Protein 6U0I (pdb70)

Radius of gyration: 30.39 Å; Cα contacts (8 Å, |Δi|>4): 858; chains: 4; bounding box: 37×78×108 Å

Organism: Escherichia coli (NCBI:txid562)

Structure (mmCIF, N/CA/C/O backbone):
data_6U0I
#
_entry.id   6U0I
#
_cell.length_a   61.045
_cell.length_b   86.476
_cell.length_c   122.888
_cell.angle_alpha   90.000
_cell.angle_beta   96.100
_cell.angle_gamma   90.000
#
_symmetry.space_group_name_H-M   'C 1 2 1'
#
loop_
_entity.id
_entity.type
_entity.pdbx_description
1 polymer 'Antitoxin HicB'
2 non-polymer 'CHLORIDE ION'
3 water water
#
loop_
_atom_site.group_PDB
_atom_site.id
_atom_site.type_symbol
_atom_site.label_atom_id
_atom_site.label_alt_id
_atom_site.label_comp_id
_atom_site.label_asym_id
_atom_site.label_entity_id
_atom_site.label_seq_id
_atom_site.pdbx_PDB_ins_code
_atom_site.Cartn_x
_atom_site.Cartn_y
_atom_site.Cartn_z
_atom_site.occupancy
_atom_site.B_iso_or_equiv
_atom_site.auth_seq_id
_atom_site.auth_comp_id
_atom_site.auth_asym_id
_atom_site.auth_atom_id
_atom_site.pdbx_PDB_model_num
ATOM 1 N N . VAL A 1 8 ? 24.980 85.260 12.270 1.00 83.43 5 VAL A N 1
ATOM 2 C CA . VAL A 1 8 ? 23.470 85.118 12.383 1.00 83.53 5 VAL A CA 1
ATOM 3 C C . VAL A 1 8 ? 22.798 86.077 11.382 1.00 81.16 5 VAL A C 1
ATOM 4 O O . VAL A 1 8 ? 23.020 87.303 11.513 1.00 78.94 5 VAL A O 1
ATOM 8 N N . GLU A 1 9 ? 22.013 85.548 10.428 1.00 75.78 6 GLU A N 1
ATOM 9 C CA . GLU A 1 9 ? 21.660 86.278 9.173 1.00 76.17 6 GLU A CA 1
ATOM 10 C C . GLU A 1 9 ? 20.167 86.175 8.821 1.00 71.86 6 GLU A C 1
ATOM 11 O O . GLU A 1 9 ? 19.396 85.431 9.484 1.00 71.40 6 GLU A O 1
ATOM 17 N N . ILE A 1 10 ? 19.801 86.894 7.759 1.00 67.15 7 ILE A N 1
ATOM 18 C CA . ILE A 1 10 ? 18.458 86.854 7.106 1.00 61.36 7 ILE A CA 1
ATOM 19 C C . ILE A 1 10 ? 18.367 85.548 6.313 1.00 52.34 7 ILE A C 1
ATOM 20 O O . ILE A 1 10 ? 19.406 85.151 5.726 1.00 48.85 7 ILE A O 1
ATOM 33 N N . ARG A 1 12 ? 17.890 83.882 3.416 1.00 35.28 9 ARG A N 1
ATOM 34 C CA . ARG A 1 12 ? 18.055 84.146 1.970 1.00 34.03 9 ARG A CA 1
ATOM 35 C C . ARG A 1 12 ? 18.728 82.929 1.322 1.00 30.40 9 ARG A C 1
ATOM 36 O O . ARG A 1 12 ? 19.883 82.645 1.642 1.00 29.42 9 ARG A O 1
ATOM 44 N N . TYR A 1 13 ? 17.969 82.191 0.531 1.00 27.95 10 TYR A N 1
ATOM 45 C CA . TYR A 1 13 ? 18.488 81.075 -0.304 1.00 28.33 10 TYR A CA 1
ATOM 46 C C . TYR A 1 13 ? 19.134 81.598 -1.589 1.00 28.12 10 TYR A C 1
ATOM 47 O O . TYR A 1 13 ? 18.496 82.222 -2.420 1.00 27.37 10 TYR A O 1
ATOM 56 N N . PRO A 1 14 ? 20.436 81.324 -1.788 1.00 30.08 11 PRO A N 1
ATOM 57 C CA . PRO A 1 14 ? 21.126 81.659 -3.013 1.00 30.78 11 PRO A CA 1
ATOM 58 C C . PRO A 1 14 ? 20.465 80.858 -4.139 1.00 30.53 11 PRO A C 1
ATOM 59 O O . PRO A 1 14 ? 20.146 79.712 -3.935 1.00 30.22 11 PRO A O 1
ATOM 63 N N . VAL A 1 15 ? 20.201 81.519 -5.252 1.00 30.65 12 VAL A N 1
ATOM 64 C CA . VAL A 1 15 ? 19.710 80.884 -6.513 1.00 30.77 12 VAL A CA 1
ATOM 65 C C . VAL A 1 15 ? 20.595 81.344 -7.672 1.00 31.87 12 VAL A C 1
ATOM 66 O O . VAL A 1 15 ? 21.122 82.473 -7.607 1.00 30.36 12 VAL A O 1
ATOM 70 N N . THR A 1 16 ? 20.662 80.538 -8.736 1.00 32.62 13 THR A N 1
ATOM 71 C CA . THR A 1 16 ? 21.190 80.975 -10.050 1.00 34.37 13 THR A CA 1
ATOM 72 C C . THR A 1 16 ? 20.031 81.087 -11.049 1.00 32.24 13 THR A C 1
ATOM 73 O O . THR A 1 16 ? 19.058 80.308 -10.967 1.00 29.35 13 THR A O 1
ATOM 77 N N . LEU A 1 17 ? 20.106 82.060 -11.951 1.00 31.85 14 LEU A N 1
ATOM 78 C CA . LEU A 1 17 ? 19.066 82.254 -12.982 1.00 33.18 14 LEU A CA 1
ATOM 79 C C . LEU A 1 17 ? 19.747 82.125 -14.343 1.00 33.81 14 LEU A C 1
ATOM 80 O O . LEU A 1 17 ? 20.815 82.755 -14.556 1.00 34.65 14 LEU A O 1
ATOM 85 N N . THR A 1 18 ? 19.211 81.254 -15.181 1.00 33.38 15 THR A N 1
ATOM 86 C CA . THR A 1 18 ? 19.773 80.935 -16.528 1.00 35.42 15 THR A CA 1
ATOM 87 C C . THR A 1 18 ? 18.635 80.790 -17.545 1.00 35.32 15 THR A C 1
ATOM 88 O O . THR A 1 18 ? 17.487 80.530 -17.191 1.00 31.54 15 THR A O 1
ATOM 92 N N . PRO A 1 19 ? 18.942 80.924 -18.855 1.00 36.46 16 PRO A N 1
ATOM 93 C CA . PRO A 1 19 ? 17.987 80.526 -19.887 1.00 36.58 16 PRO A CA 1
ATOM 94 C C . PRO A 1 19 ? 17.537 79.065 -19.704 1.00 36.28 16 PRO A C 1
ATOM 95 O O . PRO A 1 19 ? 18.328 78.209 -19.453 1.00 37.86 16 PRO A O 1
ATOM 99 N N . ALA A 1 20 ? 16.232 78.814 -19.703 1.00 37.46 17 ALA A N 1
ATOM 100 C CA . ALA A 1 20 ? 15.655 77.449 -19.648 1.00 39.75 17 ALA A CA 1
ATOM 101 C C . ALA A 1 20 ? 15.710 76.831 -21.046 1.00 42.63 17 ALA A C 1
ATOM 102 O O . ALA A 1 20 ? 15.296 77.480 -22.002 1.00 44.01 17 ALA A O 1
ATOM 104 N N . PRO A 1 21 ? 16.205 75.577 -21.207 1.00 47.83 18 PRO A N 1
ATOM 105 C CA . PRO A 1 21 ? 16.323 74.963 -22.535 1.00 51.35 18 PRO A CA 1
ATOM 106 C C . PRO A 1 21 ? 14.967 74.971 -23.260 1.00 49.87 18 PRO A C 1
ATOM 107 O O . PRO A 1 21 ? 14.963 75.251 -24.348 1.00 50.81 18 PRO A O 1
ATOM 111 N N . GLU A 1 22 ? 13.836 74.722 -22.601 1.00 55.43 19 GLU A N 1
ATOM 112 C CA . GLU A 1 22 ? 12.524 74.619 -23.301 1.00 58.66 19 GLU A CA 1
ATOM 113 C C . GLU A 1 22 ? 11.793 75.968 -23.272 1.00 58.63 19 GLU A C 1
ATOM 114 O O . GLU A 1 22 ? 10.578 75.988 -23.571 1.00 56.76 19 GLU A O 1
ATOM 120 N N . GLY A 1 23 ? 12.499 77.063 -22.973 1.00 55.05 20 GLY A N 1
ATOM 121 C CA . GLY A 1 23 ? 11.952 78.427 -23.104 1.00 49.66 20 GLY A CA 1
ATOM 122 C C . GLY A 1 23 ? 11.849 79.120 -21.760 1.00 41.05 20 GLY A C 1
ATOM 123 O O . GLY A 1 23 ? 11.523 78.459 -20.754 1.00 41.01 20 GLY A O 1
ATOM 124 N N . GLY A 1 24 ? 12.026 80.432 -21.762 1.00 37.44 21 GLY A N 1
ATOM 125 C CA . GLY A 1 24 ? 11.939 81.233 -20.536 1.00 36.11 21 GLY A CA 1
ATOM 126 C C . GLY A 1 24 ? 13.216 81.053 -19.734 1.00 34.14 21 GLY A C 1
ATOM 127 O O . GLY A 1 24 ? 14.284 80.932 -20.334 1.00 34.60 21 GLY A O 1
ATOM 128 N N . TYR A 1 25 ? 13.103 81.086 -18.417 1.00 32.18 22 TYR A N 1
ATOM 129 C CA . TYR A 1 25 ? 14.248 81.222 -17.499 1.00 31.25 22 TYR A CA 1
ATOM 130 C C . TYR A 1 25 ? 14.024 80.216 -16.364 1.00 29.82 22 TYR A C 1
ATOM 131 O O . TYR A 1 25 ? 12.917 80.102 -15.872 1.00 27.27 22 TYR A O 1
ATOM 148 N N . VAL A 1 27 ? 15.367 78.898 -12.481 1.00 28.79 24 VAL A N 1
ATOM 149 C CA . VAL A 1 27 ? 15.931 79.307 -11.163 1.00 27.07 24 VAL A CA 1
ATOM 150 C C . VAL A 1 27 ? 16.310 78.060 -10.401 1.00 27.04 24 VAL A C 1
ATOM 151 O O . VAL A 1 27 ? 15.421 77.218 -10.182 1.00 28.53 24 VAL A O 1
ATOM 155 N N . SER A 1 28 ? 17.583 77.917 -10.082 1.00 27.34 25 SER A N 1
ATOM 156 C CA . SER A 1 28 ? 18.144 76.753 -9.357 1.00 28.80 25 SER A CA 1
ATOM 157 C C . SER A 1 28 ? 18.560 77.193 -7.967 1.00 28.90 25 SER A C 1
ATOM 158 O O . SER A 1 28 ? 19.252 78.186 -7.864 1.00 29.14 25 SER A O 1
ATOM 161 N N . PHE A 1 29 ? 18.241 76.389 -6.963 1.00 30.48 26 PHE A N 1
ATOM 162 C CA . PHE A 1 29 ? 18.663 76.626 -5.568 1.00 30.60 26 PHE A CA 1
ATOM 163 C C . PHE A 1 29 ? 19.831 75.699 -5.256 1.00 34.11 26 PHE A C 1
ATOM 164 O O . PHE A 1 29 ? 19.570 74.480 -5.257 1.00 34.07 26 PHE A O 1
ATOM 172 N N . VAL A 1 30 ? 20.996 76.266 -4.901 1.00 35.83 27 VAL A N 1
ATOM 173 C CA . VAL A 1 30 ? 22.151 75.522 -4.312 1.00 38.72 27 VAL A CA 1
ATOM 174 C C . VAL A 1 30 ? 21.647 74.453 -3.317 1.00 36.98 27 VAL A C 1
ATOM 175 O O . VAL A 1 30 ? 22.184 73.339 -3.349 1.00 37.84 27 VAL A O 1
ATOM 179 N N . ASP A 1 31 ? 20.663 74.768 -2.458 1.00 33.41 28 ASP A N 1
ATOM 180 C CA . ASP A 1 31 ? 20.364 74.015 -1.213 1.00 32.14 28 ASP A CA 1
ATOM 181 C C . ASP A 1 31 ? 19.091 73.195 -1.350 1.00 31.18 28 ASP A C 1
ATOM 182 O O . ASP A 1 31 ? 18.798 72.376 -0.432 1.00 30.57 28 ASP A O 1
ATOM 187 N N . ILE A 1 32 ? 18.266 73.484 -2.341 1.00 29.82 29 ILE A N 1
ATOM 188 C CA . ILE A 1 32 ? 16.908 72.862 -2.427 1.00 29.26 29 ILE A CA 1
ATOM 189 C C . ILE A 1 32 ? 16.722 72.266 -3.824 1.00 30.35 29 ILE A C 1
ATOM 190 O O . ILE A 1 32 ? 16.196 72.966 -4.690 1.00 29.34 29 ILE A O 1
ATOM 195 N N . PRO A 1 33 ? 17.096 70.977 -4.082 1.00 30.30 30 PRO A N 1
ATOM 196 C CA . PRO A 1 33 ? 16.900 70.383 -5.421 1.00 31.18 30 PRO A CA 1
ATOM 197 C C . PRO A 1 33 ? 15.425 70.520 -5.867 1.00 30.38 30 PRO A C 1
ATOM 198 O O . PRO A 1 33 ? 15.178 70.855 -7.001 1.00 30.52 30 PRO A O 1
ATOM 202 N N . GLU A 1 34 ? 14.455 70.368 -4.981 1.00 30.34 31 GLU A N 1
ATOM 203 C CA . GLU A 1 34 ? 13.036 70.275 -5.438 1.00 32.28 31 GLU A CA 1
ATOM 204 C C . GLU A 1 34 ? 12.472 71.674 -5.737 1.00 32.54 31 GLU A C 1
ATOM 205 O O . GLU A 1 34 ? 11.304 71.749 -6.123 1.00 31.45 31 GLU A O 1
ATOM 211 N N . ALA A 1 35 ? 13.227 72.760 -5.522 1.00 31.02 32 ALA A N 1
ATOM 212 C CA . ALA A 1 35 ? 12.647 74.100 -5.711 1.00 31.76 32 ALA A CA 1
ATOM 213 C C . ALA A 1 35 ? 12.992 74.585 -7.121 1.00 32.07 32 ALA A C 1
ATOM 214 O O . ALA A 1 35 ? 12.505 75.654 -7.471 1.00 29.71 32 ALA A O 1
ATOM 216 N N . LEU A 1 36 ? 13.802 73.830 -7.867 1.00 32.22 33 LEU A N 1
ATOM 217 C CA . LEU A 1 36 ? 14.046 74.069 -9.313 1.00 33.04 33 LEU A CA 1
ATOM 218 C C . LEU A 1 36 ? 12.754 74.524 -10.003 1.00 32.70 33 LEU A C 1
ATOM 219 O O . LEU A 1 36 ? 11.744 73.824 -9.920 1.00 32.47 33 LEU A O 1
ATOM 224 N N . THR A 1 37 ? 12.812 75.627 -10.736 1.00 32.38 34 THR A N 1
ATOM 225 C CA . THR A 1 37 ? 11.600 76.195 -11.349 1.00 33.38 34 THR A CA 1
ATOM 226 C C . THR A 1 37 ? 11.976 76.990 -12.611 1.00 31.64 34 THR A C 1
ATOM 227 O O . THR A 1 37 ? 13.173 77.240 -12.904 1.00 29.17 34 THR A O 1
ATOM 231 N N . GLN A 1 38 ? 10.934 77.362 -13.341 1.00 32.22 35 GLN A N 1
ATOM 232 C CA . GLN A 1 38 ? 11.004 78.035 -14.650 1.00 32.74 35 GLN A CA 1
ATOM 233 C C . GLN A 1 38 ? 9.905 79.101 -14.655 1.00 32.18 35 GLN A C 1
ATOM 234 O O . GLN A 1 38 ? 8.869 78.905 -13.988 1.00 26.38 35 GLN A O 1
ATOM 240 N N . GLY A 1 39 ? 10.115 80.159 -15.441 1.00 31.39 36 GLY A N 1
ATOM 241 C CA . GLY A 1 39 ? 9.041 81.065 -15.849 1.00 33.04 36 GLY A CA 1
ATOM 242 C C . GLY A 1 39 ? 9.345 81.649 -17.202 1.00 34.27 36 GLY A C 1
ATOM 243 O O . GLY A 1 39 ? 10.563 81.642 -17.609 1.00 34.93 36 GLY A O 1
ATOM 244 N N . GLU A 1 40 ? 8.303 82.181 -17.853 1.00 36.41 37 GLU A N 1
ATOM 245 C CA . GLU A 1 40 ? 8.381 82.720 -19.235 1.00 37.32 37 GLU A CA 1
ATOM 246 C C . GLU A 1 40 ? 9.253 83.971 -19.209 1.00 34.46 37 GLU A C 1
ATOM 247 O O . GLU A 1 40 ? 9.966 84.230 -20.161 1.00 34.39 37 GLU A O 1
ATOM 253 N N . THR A 1 41 ? 9.145 84.758 -18.150 1.00 33.17 38 THR A N 1
ATOM 254 C CA . THR A 1 41 ? 9.907 86.008 -17.989 1.00 31.60 38 THR A CA 1
ATOM 255 C C . THR A 1 41 ? 10.785 85.867 -16.761 1.00 30.77 38 THR A C 1
ATOM 256 O O . THR A 1 41 ? 10.483 85.005 -15.912 1.00 27.51 38 THR A O 1
ATOM 260 N N . VAL A 1 42 ? 11.843 86.687 -16.675 1.00 30.91 39 VAL A N 1
ATOM 261 C CA . VAL A 1 42 ? 12.712 86.702 -15.471 1.00 29.90 39 VAL A CA 1
ATOM 262 C C . VAL A 1 42 ? 11.845 86.938 -14.226 1.00 29.99 39 VAL A C 1
ATOM 263 O O . VAL A 1 42 ? 12.051 86.208 -13.173 1.00 28.89 39 VAL A O 1
ATOM 267 N N . ALA A 1 43 ? 10.909 87.874 -14.309 1.00 29.18 40 ALA A N 1
ATOM 268 C CA . ALA A 1 43 ? 10.011 88.219 -13.184 1.00 29.64 40 ALA A CA 1
ATOM 269 C C . ALA A 1 43 ? 9.166 87.000 -12.815 1.00 29.89 40 ALA A C 1
ATOM 270 O O . ALA A 1 43 ? 8.980 86.741 -11.582 1.00 29.53 40 ALA A O 1
ATOM 272 N N . GLU A 1 44 ? 8.597 86.296 -13.784 1.00 29.59 41 GLU A N 1
ATOM 273 C CA . GLU A 1 44 ? 7.731 85.137 -13.459 1.00 31.65 41 GLU A CA 1
ATOM 274 C C . GLU A 1 44 ? 8.579 84.007 -12.861 1.00 28.30 41 GLU A C 1
ATOM 275 O O . GLU A 1 44 ? 8.061 83.335 -11.958 1.00 27.06 41 GLU A O 1
ATOM 281 N N . ALA A 1 45 ? 9.817 83.810 -13.324 1.00 26.88 42 ALA A N 1
ATOM 282 C CA . ALA A 1 45 ? 10.711 82.730 -12.817 1.00 26.82 42 ALA A CA 1
ATOM 283 C C . ALA A 1 45 ? 11.078 83.042 -11.354 1.00 26.18 42 ALA A C 1
ATOM 284 O O . ALA A 1 45 ? 10.968 82.143 -10.519 1.00 25.33 42 ALA A O 1
ATOM 294 N N . GLU A 1 47 ? 9.341 84.872 -9.191 1.00 30.62 44 GLU A N 1
ATOM 295 C CA . GLU A 1 47 ? 8.123 84.663 -8.376 1.00 32.24 44 GLU A CA 1
ATOM 296 C C . GLU A 1 47 ? 7.779 83.178 -8.293 1.00 32.19 44 GLU A C 1
ATOM 297 O O . GLU A 1 47 ? 7.376 82.736 -7.218 1.00 31.90 44 GLU A O 1
ATOM 303 N N . ALA A 1 48 ? 7.940 82.402 -9.362 1.00 31.75 45 ALA A N 1
ATOM 304 C CA . ALA A 1 48 ? 7.781 80.931 -9.305 1.00 31.40 45 ALA A CA 1
ATOM 305 C C . ALA A 1 48 ? 8.767 80.343 -8.275 1.00 29.75 45 ALA A C 1
ATOM 306 O O . ALA A 1 48 ? 8.406 79.368 -7.620 1.00 27.24 45 ALA A O 1
ATOM 308 N N . ALA A 1 49 ? 9.976 80.886 -8.158 1.00 28.36 46 ALA A N 1
ATOM 309 C CA . ALA A 1 49 ? 11.019 80.346 -7.262 1.00 28.86 46 ALA A CA 1
ATOM 310 C C . ALA A 1 49 ? 10.562 80.544 -5.798 1.00 30.90 46 ALA A C 1
ATOM 311 O O . ALA A 1 49 ? 10.814 79.655 -4.974 1.00 31.60 46 ALA A O 1
ATOM 313 N N . LYS A 1 50 ? 9.858 81.641 -5.494 1.00 31.09 47 LYS A N 1
ATOM 314 C CA . LYS A 1 50 ? 9.323 81.922 -4.146 1.00 31.75 47 LYS A CA 1
ATOM 315 C C . LYS A 1 50 ? 8.278 80.858 -3.791 1.00 30.91 47 LYS A C 1
ATOM 316 O O . LYS A 1 50 ? 8.354 80.286 -2.692 1.00 27.51 47 LYS A O 1
ATOM 322 N N . ASP A 1 51 ? 7.346 80.595 -4.705 1.00 27.35 48 ASP A N 1
ATOM 323 C CA . ASP A 1 51 ? 6.278 79.562 -4.552 1.00 28.04 48 ASP A CA 1
ATOM 324 C C . ASP A 1 51 ? 6.915 78.169 -4.436 1.00 26.36 48 ASP A C 1
ATOM 325 O O . ASP A 1 51 ? 6.526 77.391 -3.491 1.00 26.62 48 ASP A O 1
ATOM 330 N N . ALA A 1 52 ? 7.823 77.822 -5.346 1.00 25.59 49 ALA A N 1
ATOM 331 C CA . ALA A 1 52 ? 8.409 76.468 -5.409 1.00 25.13 49 ALA A CA 1
ATOM 332 C C . ALA A 1 52 ? 9.184 76.215 -4.100 1.00 25.39 49 ALA A C 1
ATOM 333 O O . ALA A 1 52 ? 9.173 75.065 -3.642 1.00 23.01 49 ALA A O 1
ATOM 335 N N . LEU A 1 53 ? 9.853 77.232 -3.541 1.00 26.12 50 LEU A N 1
ATOM 336 C CA . LEU A 1 53 ? 10.567 77.100 -2.250 1.00 26.28 50 LEU A CA 1
ATOM 337 C C . LEU A 1 53 ? 9.601 76.624 -1.151 1.00 27.16 50 LEU A C 1
ATOM 338 O O . LEU A 1 53 ? 9.943 75.642 -0.454 1.00 25.13 50 LEU A O 1
ATOM 343 N N . LEU A 1 54 ? 8.471 77.286 -0.958 1.00 27.82 51 LEU A N 1
ATOM 344 C CA . LEU A 1 54 ? 7.441 76.828 -0.003 1.00 30.68 51 LEU A CA 1
ATOM 345 C C . LEU A 1 54 ? 7.033 75.382 -0.251 1.00 31.06 51 LEU A C 1
ATOM 346 O O . LEU A 1 54 ? 6.970 74.600 0.723 1.00 32.60 51 LEU A O 1
ATOM 351 N N . THR A 1 55 ? 6.732 75.035 -1.497 1.00 29.97 52 THR A N 1
ATOM 352 C CA . THR A 1 55 ? 6.254 73.696 -1.856 1.00 30.03 52 THR A CA 1
ATOM 353 C C . THR A 1 55 ? 7.368 72.710 -1.508 1.00 31.24 52 THR A C 1
ATOM 354 O O . THR A 1 55 ? 7.050 71.638 -0.926 1.00 30.44 52 THR A O 1
ATOM 358 N N . ALA A 1 56 ? 8.639 73.062 -1.749 1.00 28.31 53 ALA A N 1
ATOM 359 C CA . ALA A 1 56 ? 9.752 72.164 -1.391 1.00 28.60 53 ALA A CA 1
ATOM 360 C C . ALA A 1 56 ? 9.767 71.985 0.141 1.00 29.71 53 ALA A C 1
ATOM 361 O O . ALA A 1 56 ? 10.055 70.879 0.579 1.00 31.76 53 ALA A O 1
ATOM 363 N N . PHE A 1 57 ? 9.549 73.050 0.928 1.00 30.29 54 PHE A N 1
ATOM 364 C CA . PHE A 1 57 ? 9.587 72.975 2.408 1.00 31.81 54 PHE A CA 1
ATOM 365 C C . PHE A 1 57 ? 8.575 71.926 2.897 1.00 32.95 54 PHE A C 1
ATOM 366 O O . PHE A 1 57 ? 8.966 71.098 3.736 1.00 31.87 54 PHE A O 1
ATOM 374 N N . ASP A 1 58 ? 7.370 71.949 2.347 1.00 34.46 55 ASP A N 1
ATOM 375 C CA . ASP A 1 58 ? 6.244 71.030 2.657 1.00 38.77 55 ASP A CA 1
ATOM 376 C C . ASP A 1 58 ? 6.678 69.597 2.385 1.00 38.35 55 ASP A C 1
ATOM 377 O O . ASP A 1 58 ? 6.282 68.683 3.193 1.00 36.47 55 ASP A O 1
ATOM 382 N N . PHE A 1 59 ? 7.412 69.382 1.287 1.00 36.63 56 PHE A N 1
ATOM 383 C CA A PHE A 1 59 ? 7.874 68.023 0.904 0.60 38.57 56 PHE A CA 1
ATOM 384 C CA B PHE A 1 59 ? 7.891 68.020 0.896 0.40 37.38 56 PHE A CA 1
ATOM 385 C C . PHE A 1 59 ? 8.794 67.481 2.010 1.00 37.24 56 PHE A C 1
ATOM 386 O O . PHE A 1 59 ? 8.567 66.355 2.438 1.00 36.20 56 PHE A O 1
ATOM 401 N N . TYR A 1 60 ? 9.788 68.269 2.448 1.00 32.68 57 TYR A N 1
ATOM 402 C CA . TYR A 1 60 ? 10.726 67.838 3.504 1.00 33.12 57 TYR A CA 1
ATOM 403 C C . TYR A 1 60 ? 9.959 67.432 4.779 1.00 34.14 57 TYR A C 1
ATOM 404 O O . TYR A 1 60 ? 10.150 66.288 5.250 1.00 32.19 57 TYR A O 1
ATOM 413 N N . PHE A 1 61 ? 9.111 68.335 5.296 1.00 32.35 58 PHE A N 1
ATOM 414 C CA . PHE A 1 61 ? 8.219 68.080 6.444 1.00 33.03 58 PHE A CA 1
ATOM 415 C C . PHE A 1 61 ? 7.411 66.779 6.236 1.00 36.48 58 PHE A C 1
ATOM 416 O O . PHE A 1 61 ? 7.552 65.878 7.050 1.00 33.72 58 PHE A O 1
ATOM 424 N N . GLU A 1 62 ? 6.607 66.667 5.168 1.00 38.92 59 GLU A N 1
ATOM 425 C CA . GLU A 1 62 ? 5.787 65.466 4.844 1.00 41.32 59 GLU A CA 1
ATOM 426 C C . GLU A 1 62 ? 6.682 64.212 4.820 1.00 41.38 59 GLU A C 1
ATOM 427 O O . GLU A 1 62 ? 6.212 63.144 5.212 1.00 41.64 59 GLU A O 1
ATOM 433 N N . ASP A 1 63 ? 7.944 64.341 4.436 1.00 39.06 60 ASP A N 1
ATOM 434 C CA . ASP A 1 63 ? 8.895 63.206 4.388 1.00 39.16 60 ASP A CA 1
ATOM 435 C C . ASP A 1 63 ? 9.657 62.988 5.709 1.00 37.81 60 ASP A C 1
ATOM 436 O O . ASP A 1 63 ? 10.650 62.190 5.684 1.00 35.20 60 ASP A O 1
ATOM 441 N N . ASN A 1 64 ? 9.288 63.680 6.799 1.00 35.55 61 ASN A N 1
ATOM 442 C CA . ASN A 1 64 ? 9.984 63.540 8.104 1.00 36.27 61 ASN A CA 1
ATOM 443 C C . ASN A 1 64 ? 11.483 63.794 7.903 1.00 35.64 61 ASN A C 1
ATOM 444 O O . ASN A 1 64 ? 12.304 63.031 8.487 1.00 36.99 61 ASN A O 1
ATOM 449 N N . GLU A 1 65 ? 11.836 64.860 7.182 1.00 34.12 62 GLU A N 1
ATOM 450 C CA . GLU A 1 65 ? 13.250 65.289 7.003 1.00 35.16 62 GLU A CA 1
ATOM 451 C C . GLU A 1 65 ? 13.368 66.767 7.363 1.00 32.02 62 GLU A C 1
ATOM 452 O O . GLU A 1 65 ? 12.382 67.522 7.226 1.00 28.71 62 GLU A O 1
ATOM 458 N N . LEU A 1 66 ? 14.549 67.156 7.803 1.00 30.54 63 LEU A N 1
ATOM 459 C CA . LEU A 1 66 ? 14.866 68.551 8.140 1.00 30.80 63 LEU A CA 1
ATOM 460 C C . LEU A 1 66 ? 14.773 69.386 6.864 1.00 31.00 63 LEU A C 1
ATOM 461 O O . LEU A 1 66 ? 15.285 68.940 5.828 1.00 29.85 63 LEU A O 1
ATOM 466 N N . ILE A 1 67 ? 14.195 70.570 6.950 1.00 29.95 64 ILE A N 1
ATOM 467 C CA . ILE A 1 67 ? 14.294 71.571 5.848 1.00 29.12 64 ILE A CA 1
ATOM 468 C C . ILE A 1 67 ? 15.723 72.088 5.840 1.00 30.47 64 ILE A C 1
ATOM 469 O O . ILE A 1 67 ? 16.175 72.614 6.836 1.00 28.32 64 ILE A O 1
ATOM 474 N N . PRO A 1 68 ? 16.479 72.003 4.730 1.00 32.62 65 PRO A N 1
ATOM 475 C CA . PRO A 1 68 ? 17.857 72.515 4.734 1.00 35.11 65 PRO A CA 1
ATOM 476 C C . PRO A 1 68 ? 17.831 74.043 4.830 1.00 34.40 65 PRO A C 1
ATOM 477 O O . PRO A 1 68 ? 16.925 74.701 4.326 1.00 34.28 65 PRO A O 1
ATOM 481 N N . LEU A 1 69 ? 18.816 74.570 5.517 1.00 36.42 66 LEU A N 1
ATOM 482 C CA . LEU A 1 69 ? 18.970 76.013 5.782 1.00 39.09 66 LEU A CA 1
ATOM 483 C C . LEU A 1 69 ? 19.831 76.594 4.672 1.00 37.46 66 LEU A C 1
ATOM 484 O O . LEU A 1 69 ? 20.499 75.834 4.007 1.00 38.21 66 LEU A O 1
ATOM 489 N N . PRO A 1 70 ? 19.808 77.926 4.439 1.00 37.37 67 PRO A N 1
ATOM 490 C CA . PRO A 1 70 ? 20.560 78.518 3.337 1.00 37.80 67 PRO A CA 1
ATOM 491 C C . PRO A 1 70 ? 22.061 78.309 3.507 1.00 39.47 67 PRO A C 1
ATOM 492 O O . PRO A 1 70 ? 22.528 78.356 4.612 1.00 39.55 67 PRO A O 1
ATOM 496 N N . SER A 1 71 ? 22.767 78.152 2.394 1.00 39.16 68 SER A N 1
ATOM 497 C CA . SER A 1 71 ? 24.226 78.357 2.299 1.00 41.66 68 SER A CA 1
ATOM 498 C C . SER A 1 71 ? 24.527 79.839 2.421 1.00 43.11 68 SER A C 1
ATOM 499 O O . SER A 1 71 ? 23.724 80.712 2.083 1.00 40.96 68 SER A O 1
ATOM 502 N N . PRO A 1 72 ? 25.742 80.157 2.881 1.00 47.21 69 PRO A N 1
ATOM 503 C CA . PRO A 1 72 ? 26.188 81.544 2.970 1.00 50.46 69 PRO A CA 1
ATOM 504 C C . PRO A 1 72 ? 26.115 82.184 1.582 1.00 50.71 69 PRO A C 1
ATOM 505 O O . PRO A 1 72 ? 26.448 81.542 0.633 1.00 51.64 69 PRO A O 1
ATOM 509 N N . LEU A 1 73 ? 25.604 83.399 1.486 1.00 52.07 70 LEU A N 1
ATOM 510 C CA . LEU A 1 73 ? 25.559 84.142 0.209 1.00 54.17 70 LEU A CA 1
ATOM 511 C C . LEU A 1 73 ? 26.966 84.644 -0.151 1.00 60.05 70 LEU A C 1
ATOM 512 O O . LEU A 1 73 ? 27.962 84.300 0.512 1.00 63.78 70 LEU A O 1
ATOM 517 N N . ASN A 1 74 ? 26.999 85.440 -1.208 1.00 63.02 71 ASN A N 1
ATOM 518 C CA . ASN A 1 74 ? 28.148 86.211 -1.713 1.00 65.64 71 ASN A CA 1
ATOM 519 C C . ASN A 1 74 ? 27.610 87.625 -1.968 1.00 65.72 71 ASN A C 1
ATOM 520 O O . ASN A 1 74 ? 26.393 87.753 -2.208 1.00 64.00 71 ASN A O 1
ATOM 525 N N . SER A 1 75 ? 28.469 88.642 -1.944 1.00 68.00 72 SER A N 1
ATOM 526 C CA . SER A 1 75 ? 28.172 89.985 -2.507 1.00 66.89 72 SER A CA 1
ATOM 527 C C . SER A 1 75 ? 27.149 89.836 -3.643 1.00 64.12 72 SER A C 1
ATOM 528 O O . SER A 1 75 ? 26.086 90.499 -3.567 1.00 62.18 72 SER A O 1
ATOM 531 N N . HIS A 1 76 ? 27.455 88.992 -4.645 1.00 62.58 73 HIS A N 1
ATOM 532 C CA . HIS A 1 76 ? 26.849 89.053 -6.002 1.00 61.69 73 HIS A CA 1
ATOM 533 C C . HIS A 1 76 ? 25.730 88.023 -6.199 1.00 55.54 73 HIS A C 1
ATOM 534 O O . HIS A 1 76 ? 25.114 88.120 -7.237 1.00 53.53 73 HIS A O 1
ATOM 541 N N . ASP A 1 77 ? 25.421 87.133 -5.242 1.00 52.15 74 ASP A N 1
ATOM 542 C CA . ASP A 1 77 ? 24.450 86.034 -5.466 1.00 45.80 74 ASP A CA 1
ATOM 543 C C . ASP A 1 77 ? 23.037 86.620 -5.573 1.00 42.96 74 ASP A C 1
ATOM 544 O O . ASP A 1 77 ? 22.665 87.436 -4.716 1.00 42.38 74 ASP A O 1
ATOM 549 N N . HIS A 1 78 ? 22.244 86.178 -6.546 1.00 38.87 75 HIS A N 1
ATOM 550 C CA . HIS A 1 78 ? 20.769 86.270 -6.465 1.00 37.39 75 HIS A CA 1
ATOM 551 C C . HIS A 1 78 ? 20.359 85.418 -5.270 1.00 34.54 75 HIS A C 1
ATOM 552 O O . HIS A 1 78 ? 21.168 84.530 -4.878 1.00 34.38 75 HIS A O 1
ATOM 559 N N . PHE A 1 79 ? 19.207 85.749 -4.684 1.00 31.81 76 PHE A N 1
ATOM 560 C CA . PHE A 1 79 ? 18.583 84.938 -3.620 1.00 30.53 76 PHE A CA 1
ATOM 561 C C . PHE A 1 79 ? 17.068 85.078 -3.576 1.00 29.44 76 PHE A C 1
ATOM 562 O O . PHE A 1 79 ? 16.510 86.052 -4.100 1.00 29.51 76 PHE A O 1
ATOM 570 N N . ILE A 1 80 ? 16.451 84.108 -2.909 1.00 29.18 77 ILE A N 1
ATOM 571 C CA . ILE A 1 80 ? 15.029 84.133 -2.531 1.00 29.83 77 ILE A CA 1
ATOM 572 C C . ILE A 1 80 ? 14.986 84.214 -1.007 1.00 32.49 77 ILE A C 1
ATOM 573 O O . ILE A 1 80 ? 15.651 83.362 -0.363 1.00 34.07 77 ILE A O 1
ATOM 578 N N . GLU A 1 81 ? 14.4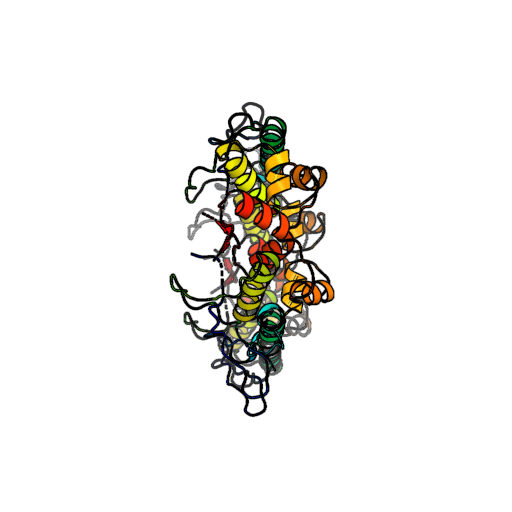05 85.315 -0.519 1.00 32.50 78 GLU A N 1
ATOM 579 C CA . GLU A 1 81 ? 14.299 85.698 0.897 1.00 34.30 78 GLU A CA 1
ATOM 580 C C . GLU A 1 81 ? 12.969 85.154 1.406 1.00 34.06 78 GLU A C 1
ATOM 581 O O . GLU A 1 81 ? 11.972 85.308 0.719 1.00 35.17 78 GLU A O 1
ATOM 587 N N . VAL A 1 82 ? 13.001 84.493 2.556 1.00 32.93 79 VAL A N 1
ATOM 588 C CA . VAL A 1 82 ? 11.800 83.953 3.247 1.00 32.76 79 VAL A CA 1
ATOM 589 C C . VAL A 1 82 ? 11.383 85.023 4.244 1.00 28.76 79 VAL A C 1
ATOM 590 O O . VAL A 1 82 ? 12.201 85.406 5.073 1.00 27.29 79 VAL A O 1
ATOM 594 N N . PRO A 1 83 ? 10.118 85.488 4.286 1.00 27.48 80 PRO A N 1
ATOM 595 C CA . PRO A 1 83 ? 9.743 86.448 5.335 1.00 27.30 80 PRO A CA 1
ATOM 596 C C . PRO A 1 83 ? 9.733 85.780 6.718 1.00 26.66 80 PRO A C 1
ATOM 597 O O . PRO A 1 83 ? 9.667 84.556 6.782 1.00 27.73 80 PRO A O 1
ATOM 601 N N . LEU A 1 84 ? 9.631 86.556 7.786 1.00 27.93 81 LEU A N 1
ATOM 602 C CA . LEU A 1 84 ? 9.716 86.065 9.177 1.00 28.99 81 LEU A CA 1
ATOM 603 C C . LEU A 1 84 ? 8.591 85.080 9.471 1.00 27.36 81 LEU A C 1
ATOM 604 O O . LEU A 1 84 ? 8.887 84.108 10.149 1.00 28.29 81 LEU A O 1
ATOM 609 N N . SER A 1 85 ? 7.366 85.297 8.988 1.00 27.04 82 SER A N 1
ATOM 610 C CA . SER A 1 85 ? 6.249 84.350 9.268 1.00 26.67 82 SER A CA 1
ATOM 611 C C . SER A 1 85 ? 6.718 82.941 8.876 1.00 26.68 82 SER A C 1
ATOM 612 O O . SER A 1 85 ? 6.697 82.010 9.725 1.00 28.18 82 SER A O 1
ATOM 615 N N . VAL A 1 86 ? 7.231 82.781 7.658 1.00 25.24 83 VAL A N 1
ATOM 616 C CA . VAL A 1 86 ? 7.589 81.443 7.126 1.00 24.02 83 VAL A CA 1
ATOM 617 C C . VAL A 1 86 ? 8.875 80.966 7.807 1.00 24.16 83 VAL A C 1
ATOM 618 O O . VAL A 1 86 ? 8.929 79.756 8.198 1.00 24.04 83 VAL A O 1
ATOM 622 N N . ALA A 1 87 ? 9.853 81.847 7.984 1.00 23.54 84 ALA A N 1
ATOM 623 C CA . ALA A 1 87 ? 11.126 81.464 8.653 1.00 24.39 84 ALA A CA 1
ATOM 624 C C . ALA A 1 87 ? 10.798 80.884 10.045 1.00 25.41 84 ALA A C 1
ATOM 625 O O . ALA A 1 87 ? 11.405 79.879 10.406 1.00 26.40 84 ALA A O 1
ATOM 627 N N . SER A 1 88 ? 9.872 81.494 10.800 1.00 25.66 85 SER A N 1
ATOM 628 C CA . SER A 1 88 ? 9.507 81.068 12.182 1.00 26.53 85 SER A CA 1
ATOM 629 C C . SER A 1 88 ? 8.983 79.615 12.150 1.00 27.78 85 SER A C 1
ATOM 630 O O . SER A 1 88 ? 9.403 78.812 13.055 1.00 26.64 85 SER A O 1
ATOM 633 N N . LYS A 1 89 ? 8.189 79.264 11.130 1.00 25.88 86 LYS A N 1
ATOM 634 C CA . LYS A 1 89 ? 7.581 77.919 10.983 1.00 26.29 86 LYS A CA 1
ATOM 635 C C . LYS A 1 89 ? 8.639 76.923 10.502 1.00 26.73 86 LYS A C 1
ATOM 636 O O . LYS A 1 89 ? 8.649 75.813 10.937 1.00 26.25 86 LYS A O 1
ATOM 642 N N . VAL A 1 90 ? 9.576 77.348 9.678 1.00 28.44 87 VAL A N 1
ATOM 643 C CA . VAL A 1 90 ? 10.685 76.472 9.236 1.00 28.21 87 VAL A CA 1
ATOM 644 C C . VAL A 1 90 ? 11.501 76.050 10.470 1.00 30.73 87 VAL A C 1
ATOM 645 O O . VAL A 1 90 ? 11.807 74.857 10.634 1.00 30.69 87 VAL A O 1
ATOM 649 N N . LEU A 1 91 ? 11.850 77.013 11.309 1.00 29.48 88 LEU A N 1
ATOM 650 C CA . LEU A 1 91 ? 12.597 76.786 12.542 1.00 29.49 88 LEU A CA 1
ATOM 651 C C . LEU A 1 91 ? 11.775 75.850 13.470 1.00 28.20 88 LEU A C 1
ATOM 652 O O . LEU A 1 91 ? 12.334 74.887 14.001 1.00 27.88 88 LEU A O 1
ATOM 657 N N . LEU A 1 92 ? 10.491 76.081 13.591 1.00 26.60 89 LEU A N 1
ATOM 658 C CA . LEU A 1 92 ? 9.593 75.248 14.424 1.00 28.75 89 LEU A CA 1
ATOM 659 C C . LEU A 1 92 ? 9.514 73.818 13.876 1.00 29.13 89 LEU A C 1
ATOM 660 O O . LEU A 1 92 ? 9.660 72.875 14.693 1.00 28.93 89 LEU A O 1
ATOM 665 N N . LEU A 1 93 ? 9.321 73.655 12.564 1.00 27.40 90 LEU A N 1
ATOM 666 C CA . LEU A 1 93 ? 9.166 72.320 11.954 1.00 27.17 90 LEU A CA 1
ATOM 667 C C . LEU A 1 93 ? 10.447 71.508 12.150 1.00 26.84 90 LEU A C 1
ATOM 668 O O . LEU A 1 93 ? 10.331 70.363 12.552 1.00 26.16 90 LEU A O 1
ATOM 673 N N . ASN A 1 94 ? 11.618 72.080 11.929 1.00 26.87 91 ASN A N 1
ATOM 674 C CA . ASN A 1 94 ? 12.872 71.353 12.187 1.00 27.50 91 ASN A CA 1
ATOM 675 C C . ASN A 1 94 ? 12.922 70.975 13.681 1.00 30.63 91 ASN A C 1
ATOM 676 O O . ASN A 1 94 ? 13.312 69.858 13.966 1.00 31.67 91 ASN A O 1
ATOM 681 N N . ALA A 1 95 ? 12.575 71.883 14.604 1.00 30.46 92 ALA A N 1
ATOM 682 C CA . ALA A 1 95 ? 12.699 71.630 16.064 1.00 30.57 92 ALA A CA 1
ATOM 683 C C . ALA A 1 95 ? 11.691 70.544 16.433 1.00 29.71 92 ALA A C 1
ATOM 684 O O . ALA A 1 95 ? 12.022 69.692 17.200 1.00 33.13 92 ALA A O 1
ATOM 686 N N . PHE A 1 96 ? 10.542 70.528 15.784 1.00 30.46 93 PHE A N 1
ATOM 687 C CA . PHE A 1 96 ? 9.515 69.488 16.005 1.00 29.43 93 PHE A CA 1
ATOM 688 C C . PHE A 1 96 ? 10.062 68.117 15.636 1.00 31.65 93 PHE A C 1
ATOM 689 O O . PHE A 1 96 ? 9.992 67.194 16.423 1.00 30.11 93 PHE A O 1
ATOM 697 N N . LEU A 1 97 ? 10.620 67.999 14.456 1.00 32.36 94 LEU A N 1
ATOM 698 C CA . LEU A 1 97 ? 11.219 66.724 14.011 1.00 36.09 94 LEU A CA 1
ATOM 699 C C . LEU A 1 97 ? 12.336 66.317 14.985 1.00 36.01 94 LEU A C 1
ATOM 700 O O . LEU A 1 97 ? 12.388 65.134 15.352 1.00 37.06 94 LEU A O 1
ATOM 705 N N . GLN A 1 98 ? 13.198 67.242 15.389 1.00 36.03 95 GLN A N 1
ATOM 706 C CA . GLN A 1 98 ? 14.344 66.923 16.278 1.00 37.48 95 GLN A CA 1
ATOM 707 C C . GLN A 1 98 ? 13.789 66.505 17.643 1.00 34.73 95 GLN A C 1
ATOM 708 O O . GLN A 1 98 ? 14.470 65.787 18.282 1.00 34.99 95 GLN A O 1
ATOM 714 N N . SER A 1 99 ? 12.582 66.935 18.035 1.00 32.04 96 SER A N 1
ATOM 715 C CA . SER A 1 99 ? 12.013 66.694 19.387 1.00 32.36 96 SER A CA 1
ATOM 716 C C . SER A 1 99 ? 11.601 65.221 19.542 1.00 34.46 96 SER A C 1
ATOM 717 O O . SER A 1 99 ? 11.580 64.721 20.682 1.00 33.91 96 SER A O 1
ATOM 720 N N . GLU A 1 100 ? 11.325 64.536 18.440 1.00 33.35 97 GLU A N 1
ATOM 721 C CA . GLU A 1 100 ? 10.923 63.118 18.451 1.00 35.09 97 GLU A CA 1
ATOM 722 C C . GLU A 1 100 ? 9.596 62.950 19.210 1.00 34.48 97 GLU A C 1
ATOM 723 O O . GLU A 1 100 ? 9.317 61.796 19.596 1.00 33.53 97 GLU A O 1
ATOM 729 N N . ILE A 1 101 ? 8.805 64.003 19.426 1.00 34.37 98 ILE A N 1
ATOM 730 C CA . ILE A 1 101 ? 7.412 63.831 19.951 1.00 33.46 98 ILE A CA 1
ATOM 731 C C . ILE A 1 101 ? 6.412 63.889 18.801 1.00 33.05 98 ILE A C 1
ATOM 732 O O . ILE A 1 101 ? 6.735 64.397 17.762 1.00 32.29 98 ILE A O 1
ATOM 737 N N . THR A 1 102 ? 5.243 63.297 18.987 1.00 33.13 99 THR A N 1
ATOM 738 C CA . THR A 1 102 ? 4.165 63.299 17.996 1.00 34.03 99 THR A CA 1
ATOM 739 C C . THR A 1 102 ? 3.465 64.658 18.043 1.00 34.36 99 THR A C 1
ATOM 740 O O . THR A 1 102 ? 3.640 65.378 19.004 1.00 32.20 99 THR A O 1
ATOM 744 N N . GLN A 1 103 ? 2.715 64.979 16.992 1.00 34.16 100 GLN A N 1
ATOM 745 C CA . GLN A 1 103 ? 1.813 66.147 16.922 1.00 35.82 100 GLN A CA 1
ATOM 746 C C . GLN A 1 103 ? 0.840 66.093 18.092 1.00 36.83 100 GLN A C 1
ATOM 747 O O . GLN A 1 103 ? 0.560 67.151 18.675 1.00 34.65 100 GLN A O 1
ATOM 753 N N . GLN A 1 104 ? 0.292 64.900 18.360 1.00 42.00 101 GLN A N 1
ATOM 754 C CA . GLN A 1 104 ? -0.674 64.665 19.465 1.00 41.17 101 GLN A CA 1
ATOM 755 C C . GLN A 1 104 ? 0.028 65.050 20.770 1.00 35.42 101 GLN A C 1
ATOM 756 O O . GLN A 1 104 ? -0.615 65.667 21.616 1.00 31.60 101 GLN A O 1
ATOM 762 N N . GLU A 1 105 ? 1.294 64.674 20.968 1.00 33.35 102 GLU A N 1
ATOM 763 C CA . GLU A 1 105 ? 1.981 65.055 22.225 1.00 33.48 102 GLU A CA 1
ATOM 764 C C . GLU A 1 105 ? 2.211 66.574 22.245 1.00 33.26 102 GLU A C 1
ATOM 765 O O . GLU A 1 105 ? 2.049 67.202 23.332 1.00 32.37 102 GLU A O 1
ATOM 771 N N . LEU A 1 106 ? 2.549 67.196 21.110 1.00 32.42 103 LEU A N 1
ATOM 772 C CA . LEU A 1 106 ? 2.729 68.671 21.080 1.00 32.16 103 LEU A CA 1
ATOM 773 C C . LEU A 1 106 ? 1.396 69.324 21.455 1.00 31.72 103 LEU A C 1
ATOM 774 O O . LEU A 1 106 ? 1.372 70.215 22.317 1.00 32.56 103 LEU A O 1
ATOM 779 N N . ALA A 1 107 ? 0.297 68.847 20.880 1.00 32.45 104 ALA A N 1
ATOM 780 C CA . ALA A 1 107 ? -1.037 69.429 21.118 1.00 35.80 104 ALA A CA 1
ATOM 781 C C . ALA A 1 107 ? -1.412 69.351 22.615 1.00 37.15 104 ALA A C 1
ATOM 782 O O . ALA A 1 107 ? -2.025 70.321 23.132 1.00 35.85 104 ALA A O 1
ATOM 784 N N . ARG A 1 108 ? -1.089 68.247 23.297 1.00 39.27 105 ARG A N 1
ATOM 785 C CA . ARG A 1 108 ? -1.296 68.072 24.766 1.00 40.86 105 ARG A CA 1
ATOM 786 C C . ARG A 1 108 ? -0.399 69.054 25.540 1.00 42.80 105 ARG A C 1
ATOM 787 O O . ARG A 1 108 ? -0.879 69.686 26.507 1.00 45.39 105 ARG A O 1
ATOM 795 N N . ARG A 1 109 ? 0.865 69.218 25.162 1.00 42.09 106 ARG A N 1
ATOM 796 C CA . ARG A 1 109 ? 1.750 70.174 25.881 1.00 40.51 106 ARG A CA 1
ATOM 797 C C . ARG A 1 109 ? 1.172 71.587 25.772 1.00 39.54 106 ARG A C 1
ATOM 798 O O . ARG A 1 109 ? 1.195 72.264 26.775 1.00 38.96 106 ARG A O 1
ATOM 806 N N . ILE A 1 110 ? 0.647 72.038 24.632 1.00 40.90 107 ILE A N 1
ATOM 807 C CA . ILE A 1 110 ? 0.215 73.463 24.537 1.00 41.39 107 ILE A CA 1
ATOM 808 C C . ILE A 1 110 ? -1.275 73.583 24.868 1.00 41.03 107 ILE A C 1
ATOM 809 O O . ILE A 1 110 ? -1.759 74.697 24.866 1.00 39.14 107 ILE A O 1
ATOM 814 N N . GLY A 1 111 ? -1.984 72.480 25.138 1.00 42.04 108 GLY A N 1
ATOM 815 C CA . GLY A 1 111 ? -3.402 72.531 25.558 1.00 39.97 108 GLY A CA 1
ATOM 816 C C . GLY A 1 111 ? -4.319 72.878 24.404 1.00 42.78 108 GLY A C 1
ATOM 817 O O . GLY A 1 111 ? -5.299 73.601 24.605 1.00 45.64 108 GLY A O 1
ATOM 818 N N . LYS A 1 112 ? -4.054 72.355 23.219 1.00 42.03 109 LYS A N 1
ATOM 819 C CA . LYS A 1 112 ? -4.874 72.685 22.028 1.00 46.64 109 LYS A CA 1
ATOM 820 C C . LYS A 1 112 ? -5.350 71.383 21.402 1.00 42.24 109 LYS A C 1
ATOM 821 O O . LYS A 1 112 ? -4.630 70.393 21.477 1.00 39.00 109 LYS A O 1
ATOM 827 N N . PRO A 1 113 ? -6.525 71.376 20.732 1.00 43.00 110 PRO A N 1
ATOM 828 C CA . PRO A 1 113 ? -6.906 70.278 19.834 1.00 45.90 110 PRO A CA 1
ATOM 829 C C . PRO A 1 113 ? -5.823 70.023 18.763 1.00 44.85 110 PRO A C 1
ATOM 830 O O . PRO A 1 113 ? -5.114 70.945 18.334 1.00 42.93 110 PRO A O 1
ATOM 834 N N . LYS A 1 114 ? -5.700 68.775 18.331 1.00 46.59 111 LYS A N 1
ATOM 835 C CA . LYS A 1 114 ? -4.691 68.355 17.330 1.00 49.33 111 LYS A CA 1
ATOM 836 C C . LYS A 1 114 ? -4.802 69.214 16.055 1.00 47.01 111 LYS A C 1
ATOM 837 O O . LYS A 1 114 ? -3.766 69.633 15.524 1.00 44.77 111 LYS A O 1
ATOM 843 N N . GLN A 1 115 ? -6.019 69.473 15.587 1.00 46.34 112 GLN A N 1
ATOM 844 C CA . GLN A 1 115 ? -6.313 70.277 14.377 1.00 47.23 112 GLN A CA 1
ATOM 845 C C . GLN A 1 115 ? -5.553 71.618 14.408 1.00 45.32 112 GLN A C 1
ATOM 846 O O . GLN A 1 115 ? -5.305 72.139 13.334 1.00 46.06 112 GLN A O 1
ATOM 852 N N . GLU A 1 116 ? -5.303 72.220 15.581 1.00 43.56 113 GLU A N 1
ATOM 853 C CA . GLU A 1 116 ? -4.598 73.525 15.709 1.00 43.75 113 GLU A CA 1
ATOM 854 C C . GLU A 1 116 ? -3.111 73.326 15.420 1.00 43.03 113 GLU A C 1
ATOM 855 O O . GLU A 1 116 ? -2.533 74.213 14.724 1.00 41.52 113 GLU A O 1
ATOM 861 N N . ILE A 1 117 ? -2.568 72.151 15.725 1.00 40.53 114 ILE A N 1
ATOM 862 C CA . ILE A 1 117 ? -1.162 71.790 15.374 1.00 41.55 114 ILE A CA 1
ATOM 863 C C . ILE A 1 117 ? -1.038 71.648 13.864 1.00 39.52 114 ILE A C 1
ATOM 864 O O . ILE A 1 117 ? -0.023 72.105 13.319 1.00 40.99 114 ILE A O 1
ATOM 869 N N . THR A 1 118 ? -2.006 71.004 13.221 1.00 42.13 115 THR A N 1
ATOM 870 C CA . THR A 1 118 ? -2.010 70.784 11.748 1.00 42.34 115 THR A CA 1
ATOM 871 C C . THR A 1 118 ? -1.867 72.148 11.065 1.00 42.82 115 THR A C 1
ATOM 872 O O . THR A 1 118 ? -1.035 72.300 10.171 1.00 40.38 115 THR A O 1
ATOM 876 N N . ARG A 1 119 ? -2.635 73.135 11.516 1.00 41.76 116 ARG A N 1
ATOM 877 C CA . ARG A 1 119 ? -2.596 74.477 10.912 1.00 41.54 116 ARG A CA 1
ATOM 878 C C . ARG A 1 119 ? -1.306 75.199 11.301 1.00 37.87 116 ARG A C 1
ATOM 879 O O . ARG A 1 119 ? -0.781 75.917 10.438 1.00 33.94 116 ARG A O 1
ATOM 887 N N . LEU A 1 120 ? -0.814 75.010 12.531 1.00 34.00 117 LEU A N 1
ATOM 888 C CA . LEU A 1 120 ? 0.450 75.624 13.008 1.00 35.13 117 LEU A CA 1
ATOM 889 C C . LEU A 1 120 ? 1.592 75.201 12.081 1.00 32.90 117 LEU A C 1
ATOM 890 O O . LEU A 1 120 ? 2.511 76.017 11.863 1.00 32.55 117 LEU A O 1
ATOM 895 N N . PHE A 1 121 ? 1.563 73.949 11.638 1.00 31.86 118 PHE A N 1
ATOM 896 C CA . PHE A 1 121 ? 2.659 73.338 10.833 1.00 34.84 118 PHE A CA 1
ATOM 897 C C . PHE A 1 121 ? 2.433 73.571 9.338 1.00 32.93 118 PHE A C 1
ATOM 898 O O . PHE A 1 121 ? 3.312 73.231 8.574 1.00 36.32 118 PHE A O 1
ATOM 906 N N . ASN A 1 122 ? 1.328 74.185 8.956 1.00 30.18 119 ASN A N 1
ATOM 907 C CA . ASN A 1 122 ? 1.054 74.495 7.534 1.00 30.71 119 ASN A CA 1
ATOM 908 C C . ASN A 1 122 ? 1.756 75.793 7.132 1.00 28.40 119 ASN A C 1
ATOM 909 O O . ASN A 1 122 ? 1.345 76.914 7.588 1.00 28.54 119 ASN A O 1
ATOM 914 N N . LEU A 1 123 ? 2.707 75.695 6.235 1.00 28.25 120 LEU A N 1
ATOM 915 C CA . LEU A 1 123 ? 3.539 76.848 5.826 1.00 30.01 120 LEU A CA 1
ATOM 916 C C . LEU A 1 123 ? 2.717 77.865 5.038 1.00 30.63 120 LEU A C 1
ATOM 917 O O . LEU A 1 123 ? 3.224 78.989 4.784 1.00 29.16 120 LEU A O 1
ATOM 922 N N . HIS A 1 124 ? 1.512 77.501 4.626 1.00 31.33 121 HIS A N 1
ATOM 923 C CA . HIS A 1 124 ? 0.641 78.418 3.851 1.00 33.90 121 HIS A CA 1
ATOM 924 C C . HIS A 1 124 ? -0.353 79.108 4.782 1.00 36.40 121 HIS A C 1
ATOM 925 O O . HIS A 1 124 ? -1.140 79.907 4.265 1.00 37.68 121 HIS A O 1
ATOM 932 N N . HIS A 1 125 ? -0.427 78.697 6.050 1.00 35.89 122 HIS A N 1
ATOM 933 C CA . HIS A 1 125 ? -1.378 79.247 7.050 1.00 37.00 122 HIS A CA 1
ATOM 934 C C . HIS A 1 125 ? -0.625 80.341 7.817 1.00 38.20 122 HIS A C 1
ATOM 935 O O . HIS A 1 125 ? 0.550 80.130 8.293 1.00 34.31 122 HIS A O 1
ATOM 942 N N . ALA A 1 126 ? -1.265 81.476 7.972 1.00 37.19 123 ALA A N 1
ATOM 943 C CA . ALA A 1 126 ? -0.820 82.527 8.912 1.00 42.26 123 ALA A CA 1
ATOM 944 C C . ALA A 1 126 ? -0.936 81.968 10.344 1.00 41.90 123 ALA A C 1
ATOM 945 O O . ALA A 1 126 ? -2.015 81.287 10.651 1.00 40.45 123 ALA A O 1
ATOM 947 N N . THR A 1 127 ? 0.146 82.108 11.130 1.00 38.59 124 THR A N 1
ATOM 948 C CA . THR A 1 127 ? 0.177 81.836 12.598 1.00 38.91 124 THR A CA 1
ATOM 949 C C . THR A 1 127 ? 0.922 82.967 13.323 1.00 36.44 124 THR A C 1
ATOM 950 O O . THR A 1 127 ? 2.098 83.203 13.004 1.00 33.92 124 THR A O 1
ATOM 954 N N . LYS A 1 128 ? 0.269 83.585 14.322 1.00 35.28 125 LYS A N 1
ATOM 955 C CA . LYS A 1 128 ? 0.856 84.605 15.240 1.00 36.59 125 LYS A CA 1
ATOM 956 C C . LYS A 1 128 ? 2.251 84.159 15.727 1.00 31.56 125 LYS A C 1
ATOM 957 O O . LYS A 1 128 ? 2.385 83.013 16.181 1.00 26.60 125 LYS A O 1
ATOM 963 N N . ILE A 1 129 ? 3.235 85.061 15.732 1.00 29.13 126 ILE A N 1
ATOM 964 C CA . ILE A 1 129 ? 4.614 84.702 16.151 1.00 29.02 126 ILE A CA 1
ATOM 965 C C . ILE A 1 129 ? 4.574 84.202 17.613 1.00 27.55 126 ILE A C 1
ATOM 966 O O . ILE A 1 129 ? 5.390 83.311 17.926 1.00 25.40 126 ILE A O 1
ATOM 971 N N . ASP A 1 130 ? 3.685 84.741 18.471 1.00 27.54 127 ASP A N 1
ATOM 972 C CA . ASP A 1 130 ? 3.579 84.333 19.914 1.00 29.42 127 ASP A CA 1
ATOM 973 C C . ASP A 1 130 ? 3.092 82.874 20.038 1.00 28.96 127 ASP A C 1
ATOM 974 O O . ASP A 1 130 ? 3.602 82.178 20.945 1.00 28.36 127 ASP A O 1
ATOM 979 N N . ALA A 1 131 ? 2.211 82.388 19.138 1.00 28.14 128 ALA A N 1
ATOM 980 C CA . ALA A 1 131 ? 1.784 80.961 19.107 1.00 28.16 128 ALA A CA 1
ATOM 981 C C . ALA A 1 131 ? 2.946 80.077 18.619 1.00 27.14 128 ALA A C 1
ATOM 982 O O . ALA A 1 131 ? 3.200 78.988 19.206 1.00 27.12 128 ALA A O 1
ATOM 984 N N . VAL A 1 132 ? 3.753 80.541 17.681 1.00 26.41 129 VAL A N 1
ATOM 985 C CA . VAL A 1 132 ? 4.953 79.765 17.266 1.00 27.53 129 VAL A CA 1
ATOM 986 C C . VAL A 1 132 ? 5.916 79.671 18.457 1.00 28.68 129 VAL A C 1
ATOM 987 O O . VAL A 1 132 ? 6.468 78.631 18.634 1.00 28.44 129 VAL A O 1
ATOM 991 N N . GLN A 1 133 ? 6.111 80.748 19.225 1.00 31.01 130 GLN A N 1
ATOM 992 C CA . GLN A 1 133 ? 7.040 80.802 20.377 1.00 31.87 130 GLN A CA 1
ATOM 993 C C . GLN A 1 133 ? 6.528 79.856 21.475 1.00 31.46 130 GLN A C 1
ATOM 994 O O . GLN A 1 133 ? 7.367 79.115 22.041 1.00 29.87 130 GLN A O 1
ATOM 1000 N N . LEU A 1 134 ? 5.224 79.890 21.784 1.00 30.64 131 LEU A N 1
ATOM 1001 C CA . LEU A 1 134 ? 4.626 78.938 22.750 1.00 33.05 131 LEU A CA 1
ATOM 1002 C C . LEU A 1 134 ? 4.886 77.496 22.307 1.00 32.62 131 LEU A C 1
ATOM 1003 O O . LEU A 1 134 ? 5.319 76.669 23.171 1.00 31.48 131 LEU A O 1
ATOM 1008 N N . ALA A 1 135 ? 4.716 77.194 21.019 1.00 29.77 132 ALA A N 1
ATOM 1009 C CA . ALA A 1 135 ? 4.977 75.843 20.482 1.00 27.50 132 ALA A CA 1
ATOM 1010 C C . ALA A 1 135 ? 6.465 75.520 20.626 1.00 27.18 132 ALA A C 1
ATOM 1011 O O . ALA A 1 135 ? 6.770 74.430 21.153 1.00 27.55 132 ALA A O 1
ATOM 1013 N N . ALA A 1 136 ? 7.368 76.437 20.288 1.00 26.92 133 ALA A N 1
ATOM 1014 C CA . ALA A 1 136 ? 8.825 76.180 20.398 1.00 28.67 133 ALA A CA 1
ATOM 1015 C C . ALA A 1 136 ? 9.152 75.896 21.869 1.00 29.99 133 ALA A C 1
ATOM 1016 O O . ALA A 1 136 ? 9.928 75.003 22.116 1.00 29.62 133 ALA A O 1
ATOM 1018 N N . LYS A 1 137 ? 8.548 76.615 22.804 1.00 34.18 134 LYS A N 1
ATOM 1019 C CA . LYS A 1 137 ? 8.832 76.408 24.255 1.00 36.84 134 LYS A CA 1
ATOM 1020 C C . LYS A 1 137 ? 8.406 74.988 24.673 1.00 35.59 134 LYS A C 1
ATOM 1021 O O . LYS A 1 137 ? 9.184 74.368 25.359 1.00 35.35 134 LYS A O 1
ATOM 1027 N N . ALA A 1 138 ? 7.230 74.508 24.246 1.00 35.93 135 ALA A N 1
ATOM 1028 C CA . ALA A 1 138 ? 6.694 73.148 24.512 1.00 36.51 135 ALA A CA 1
ATOM 1029 C C . ALA A 1 138 ? 7.658 72.065 23.975 1.00 37.36 135 ALA A C 1
ATOM 1030 O O . ALA A 1 138 ? 7.678 70.972 24.532 1.00 39.51 135 ALA A O 1
ATOM 1032 N N . LEU A 1 139 ? 8.535 72.393 23.035 1.00 35.53 136 LEU A N 1
ATOM 1033 C CA . LEU A 1 139 ? 9.642 71.515 22.578 1.00 37.60 136 LEU A CA 1
ATOM 1034 C C . LEU A 1 139 ? 10.967 71.821 23.281 1.00 38.72 136 LEU A C 1
ATOM 1035 O O . LEU A 1 139 ? 11.942 71.256 22.860 1.00 40.23 136 LEU A O 1
ATOM 1040 N N . GLY A 1 140 ? 11.013 72.674 24.294 1.00 39.59 137 GLY A N 1
ATOM 1041 C CA . GLY A 1 140 ? 12.271 72.964 25.016 1.00 40.84 137 GLY A CA 1
ATOM 1042 C C . GLY A 1 140 ? 13.205 73.914 24.265 1.00 41.55 137 GLY A C 1
ATOM 1043 O O . GLY A 1 140 ? 14.384 73.966 24.608 1.00 41.39 137 GLY A O 1
ATOM 1044 N N . LYS A 1 141 ? 12.693 74.697 23.310 1.00 38.78 138 LYS A N 1
ATOM 1045 C CA . LYS A 1 141 ? 13.501 75.612 22.468 1.00 40.38 138 LYS A CA 1
ATOM 1046 C C . LYS A 1 141 ? 13.052 77.059 22.725 1.00 40.47 138 LYS A C 1
ATOM 1047 O O . LYS A 1 141 ? 11.860 77.262 23.125 1.00 39.22 138 LYS A O 1
ATOM 1053 N N . GLU A 1 142 ? 13.964 78.005 22.506 1.00 39.96 139 GLU A N 1
ATOM 1054 C CA . GLU A 1 142 ? 13.731 79.467 22.664 1.00 44.20 139 GLU A CA 1
ATOM 1055 C C . GLU A 1 142 ? 13.896 80.112 21.277 1.00 43.04 139 GLU A C 1
ATOM 1056 O O . GLU A 1 142 ? 14.951 79.977 20.680 1.00 42.41 139 GLU A O 1
ATOM 1062 N N . LEU A 1 143 ? 12.825 80.724 20.773 1.00 45.12 140 LEU A N 1
ATOM 1063 C CA . LEU A 1 143 ? 12.835 81.598 19.564 1.00 45.30 140 LEU A CA 1
ATOM 1064 C C . LEU A 1 143 ? 13.145 83.028 20.007 1.00 43.92 140 LEU A C 1
ATOM 1065 O O . LEU A 1 143 ? 12.401 83.532 20.883 1.00 44.67 140 LEU A O 1
ATOM 1070 N N . SER A 1 144 ? 14.143 83.688 19.424 1.00 41.67 141 SER A N 1
ATOM 1071 C CA . SER A 1 144 ? 14.404 85.113 19.754 1.00 44.10 141 SER A CA 1
ATOM 1072 C C . SER A 1 144 ? 14.645 85.988 18.497 1.00 40.60 141 SER A C 1
ATOM 1073 O O . SER A 1 144 ? 14.930 85.464 17.418 1.00 38.20 141 SER A O 1
ATOM 1076 N N . LEU A 1 145 ? 14.413 87.284 18.646 1.00 39.94 142 LEU A N 1
ATOM 1077 C CA . LEU A 1 145 ? 14.504 88.291 17.576 1.00 40.53 142 LEU A CA 1
ATOM 1078 C C . LEU A 1 145 ? 15.790 89.053 17.745 1.00 40.65 142 LEU A C 1
ATOM 1079 O O . LEU A 1 145 ? 16.012 89.489 18.848 1.00 39.89 142 LEU A O 1
ATOM 1084 N N . VAL A 1 146 ? 16.447 89.324 16.617 1.00 40.89 143 VAL A N 1
ATOM 1085 C CA . VAL A 1 146 ? 17.686 90.130 16.493 1.00 43.82 143 VAL A CA 1
ATOM 1086 C C . VAL A 1 146 ? 17.454 91.228 15.449 1.00 45.41 143 VAL A C 1
ATOM 1087 O O . VAL A 1 146 ? 16.936 90.928 14.347 1.00 41.85 143 VAL A O 1
ATOM 1099 N N . VAL A 1 148 ? 19.534 94.011 13.258 1.00 52.78 145 VAL A N 1
ATOM 1100 C CA . VAL A 1 148 ? 20.844 94.550 12.788 1.00 56.70 145 VAL A CA 1
ATOM 1101 C C . VAL A 1 148 ? 20.589 95.618 11.710 1.00 56.03 145 VAL A C 1
ATOM 1102 O O . VAL A 1 148 ? 19.533 95.708 11.058 1.00 52.17 145 VAL A O 1
ATOM 1107 N N . ILE B 1 10 ? 17.661 87.005 24.127 1.00 61.68 7 ILE B N 1
ATOM 1108 C CA . ILE B 1 10 ? 16.230 86.794 24.514 1.00 61.75 7 ILE B CA 1
ATOM 1109 C C . ILE B 1 10 ? 15.784 87.875 25.516 1.00 58.08 7 ILE B C 1
ATOM 1110 O O . ILE B 1 10 ? 16.460 88.056 26.556 1.00 62.05 7 ILE B O 1
ATOM 1123 N N . ARG B 1 12 ? 14.746 89.781 28.244 1.00 40.34 9 ARG B N 1
ATOM 1124 C CA . ARG B 1 12 ? 14.381 89.456 29.647 1.00 39.36 9 ARG B CA 1
ATOM 1125 C C . ARG B 1 12 ? 14.775 90.639 30.525 1.00 35.63 9 ARG B C 1
ATOM 1126 O O . ARG B 1 12 ? 15.970 90.883 30.623 1.00 35.13 9 ARG B O 1
ATOM 1134 N N . TYR B 1 13 ? 13.801 91.327 31.117 1.00 32.13 10 TYR B N 1
ATOM 1135 C CA . TYR B 1 13 ? 14.026 92.513 32.001 1.00 31.77 10 TYR B CA 1
ATOM 1136 C C . TYR B 1 13 ? 14.256 92.021 33.436 1.00 31.80 10 TYR B C 1
ATOM 1137 O O . TYR B 1 13 ? 13.351 91.423 34.052 1.00 31.09 10 TYR B O 1
ATOM 1146 N N . PRO B 1 14 ? 15.472 92.194 34.012 1.00 31.75 11 PRO B N 1
ATOM 1147 C CA . PRO B 1 14 ? 15.697 91.781 35.404 1.00 33.15 11 PRO B CA 1
ATOM 1148 C C . PRO B 1 14 ? 14.828 92.583 36.390 1.00 33.10 11 PRO B C 1
ATOM 1149 O O . PRO B 1 14 ? 14.733 93.773 36.230 1.00 32.43 11 PRO B O 1
ATOM 1153 N N . VAL B 1 15 ? 14.205 91.893 37.349 1.00 35.23 12 VAL B N 1
ATOM 1154 C CA . VAL B 1 15 ? 13.292 92.452 38.371 1.00 35.47 12 VAL B CA 1
ATOM 1155 C C . VAL B 1 15 ? 14.006 92.442 39.729 1.00 34.11 12 VAL B C 1
ATOM 1156 O O . VAL B 1 15 ? 14.714 91.471 40.055 1.00 35.51 12 VAL B O 1
ATOM 1160 N N . THR B 1 16 ? 13.804 93.496 40.504 1.00 34.65 13 THR B N 1
ATOM 1161 C CA . THR B 1 16 ? 14.272 93.661 41.908 1.00 33.13 13 THR B CA 1
ATOM 1162 C C . THR B 1 16 ? 13.056 93.536 42.807 1.00 33.09 13 THR B C 1
ATOM 1163 O O . THR B 1 16 ? 12.092 94.265 42.597 1.00 33.11 13 THR B O 1
ATOM 1167 N N . LEU B 1 17 ? 13.118 92.612 43.764 1.00 35.14 14 LEU B N 1
ATOM 1168 C CA . LEU B 1 17 ? 12.092 92.451 44.805 1.00 35.85 14 LEU B CA 1
ATOM 1169 C C . LEU B 1 17 ? 12.701 92.915 46.131 1.00 36.85 14 LEU B C 1
ATOM 1170 O O . LEU B 1 17 ? 13.798 92.474 46.477 1.00 37.53 14 LEU B O 1
ATOM 1175 N N . THR B 1 18 ? 12.024 93.843 46.808 1.00 37.24 15 THR B N 1
ATOM 1176 C CA . THR B 1 18 ? 12.474 94.432 48.100 1.00 37.01 15 THR B CA 1
ATOM 1177 C C . THR B 1 18 ? 11.357 94.132 49.094 1.00 36.91 15 THR B C 1
ATOM 1178 O O . THR B 1 18 ? 10.248 94.575 48.840 1.00 35.44 15 THR B O 1
ATOM 1182 N N . PRO B 1 19 ? 11.584 93.345 50.175 1.00 39.24 16 PRO B N 1
ATOM 1183 C CA . PRO B 1 19 ? 10.534 93.051 51.166 1.00 40.84 16 PRO B CA 1
ATOM 1184 C C . PRO B 1 19 ? 9.896 94.384 51.620 1.00 41.38 16 PRO B C 1
ATOM 1185 O O . PRO B 1 19 ? 10.647 95.330 51.958 1.00 40.78 16 PRO B O 1
ATOM 1189 N N . ALA B 1 20 ? 8.565 94.473 51.565 1.00 40.00 17 ALA B N 1
ATOM 1190 C CA . ALA B 1 20 ? 7.823 95.686 51.999 1.00 40.83 17 ALA B CA 1
ATOM 1191 C C . ALA B 1 20 ? 7.641 95.669 53.517 1.00 40.64 17 ALA B C 1
ATOM 1192 O O . ALA B 1 20 ? 7.257 94.648 54.106 1.00 40.11 17 ALA B O 1
ATOM 1194 N N . PRO B 1 21 ? 7.895 96.810 54.204 1.00 41.03 18 PRO B N 1
ATOM 1195 C CA . PRO B 1 21 ? 7.727 96.888 55.655 1.00 41.04 18 PRO B CA 1
ATOM 1196 C C . PRO B 1 21 ? 6.373 96.340 56.146 1.00 40.09 18 PRO B C 1
ATOM 1197 O O . PRO B 1 21 ? 6.352 95.723 57.167 1.00 37.65 18 PRO B O 1
ATOM 1201 N N . GLU B 1 22 ? 5.285 96.601 55.418 1.00 40.31 19 GLU B N 1
ATOM 1202 C CA . GLU B 1 22 ? 3.906 96.207 55.809 1.00 44.74 19 GLU B CA 1
ATOM 1203 C C . GLU B 1 22 ? 3.571 94.783 55.320 1.00 46.96 19 GLU B C 1
ATOM 1204 O O . GLU B 1 22 ? 2.369 94.409 55.435 1.00 48.37 19 GLU B O 1
ATOM 1210 N N . GLY B 1 23 ? 4.543 94.019 54.796 1.00 46.40 20 GLY B N 1
ATOM 1211 C CA . GLY B 1 23 ? 4.272 92.692 54.194 1.00 45.84 20 GLY B CA 1
ATOM 1212 C C . GLY B 1 23 ? 4.339 92.718 52.659 1.00 45.01 20 GLY B C 1
ATOM 1213 O O . GLY B 1 23 ? 4.058 93.749 52.027 1.00 44.50 20 GLY B O 1
AT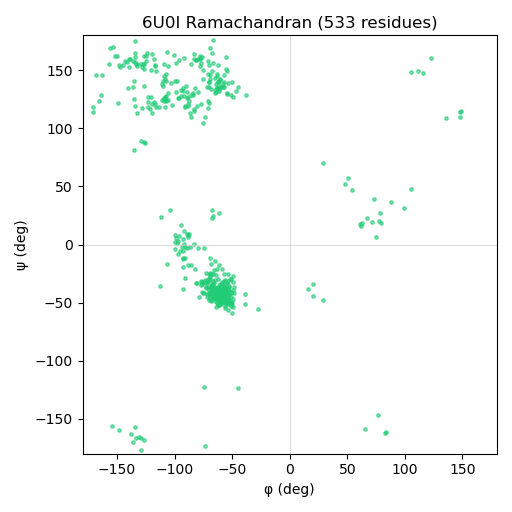OM 1214 N N . GLY B 1 24 ? 4.748 91.611 52.061 1.00 43.62 21 GLY B N 1
ATOM 1215 C CA . GLY B 1 24 ? 4.854 91.507 50.600 1.00 41.69 21 GLY B CA 1
ATOM 1216 C C . GLY B 1 24 ? 6.166 92.085 50.107 1.00 38.90 21 GLY B C 1
ATOM 1217 O O . GLY B 1 24 ? 7.112 92.246 50.908 1.00 36.97 21 GLY B O 1
ATOM 1218 N N . TYR B 1 25 ? 6.203 92.371 48.810 1.00 37.69 22 TYR B N 1
ATOM 1219 C CA . TYR B 1 25 ? 7.441 92.609 48.044 1.00 38.65 22 TYR B CA 1
ATOM 1220 C C . TYR B 1 25 ? 7.161 93.803 47.128 1.00 38.80 22 TYR B C 1
ATOM 1221 O O . TYR B 1 25 ? 6.184 93.763 46.297 1.00 39.32 22 TYR B O 1
ATOM 1238 N N . VAL B 1 27 ? 8.269 95.866 43.959 1.00 36.49 24 VAL B N 1
ATOM 1239 C CA . VAL B 1 27 ? 8.798 95.498 42.615 1.00 35.65 24 VAL B CA 1
ATOM 1240 C C . VAL B 1 27 ? 9.384 96.744 41.919 1.00 33.80 24 VAL B C 1
ATOM 1241 O O . VAL B 1 27 ? 8.663 97.725 41.695 1.00 33.16 24 VAL B O 1
ATOM 1245 N N . SER B 1 28 ? 10.642 96.669 41.529 1.00 32.56 25 SER B N 1
ATOM 1246 C CA . SER B 1 28 ? 11.282 97.698 40.695 1.00 31.89 25 SER B CA 1
ATOM 1247 C C . SER B 1 28 ? 12.068 97.044 39.563 1.00 30.54 25 SER B C 1
ATOM 1248 O O . SER B 1 28 ? 12.265 95.834 39.607 1.00 29.67 25 SER B O 1
ATOM 1251 N N . PHE B 1 29 ? 12.418 97.864 38.571 1.00 29.30 26 PHE B N 1
ATOM 1252 C CA . PHE B 1 29 ? 13.266 97.506 37.423 1.00 30.75 26 PHE B CA 1
ATOM 1253 C C . PHE B 1 29 ? 14.455 98.438 37.368 1.00 32.26 26 PHE B C 1
ATOM 1254 O O . PHE B 1 29 ? 14.230 99.640 37.127 1.00 32.64 26 PHE B O 1
ATOM 1262 N N . VAL B 1 30 ? 15.662 97.874 37.403 1.00 33.48 27 VAL B N 1
ATOM 1263 C CA . VAL B 1 30 ? 16.892 98.681 37.213 1.00 36.02 27 VAL B CA 1
ATOM 1264 C C . VAL B 1 30 ? 16.808 99.429 35.861 1.00 36.07 27 VAL B C 1
ATOM 1265 O O . VAL B 1 30 ? 17.194 100.580 35.812 1.00 38.46 27 VAL B O 1
ATOM 1269 N N . ASP B 1 31 ? 16.274 98.842 34.788 1.00 34.31 28 ASP B N 1
ATOM 1270 C CA . ASP B 1 31 ? 16.309 99.471 33.441 1.00 33.30 28 ASP B CA 1
ATOM 1271 C C . ASP B 1 31 ? 15.102 100.393 33.176 1.00 31.73 28 ASP B C 1
ATOM 1272 O O . ASP B 1 31 ? 15.168 101.202 32.241 1.00 32.92 28 ASP B O 1
ATOM 1277 N N . ILE B 1 32 ? 14.031 100.275 33.935 1.00 30.01 29 ILE B N 1
ATOM 1278 C CA . ILE B 1 32 ? 12.713 100.898 33.636 1.00 31.14 29 ILE B CA 1
ATOM 1279 C C . ILE B 1 32 ? 12.308 101.717 34.858 1.00 31.79 29 ILE B C 1
ATOM 1280 O O . ILE B 1 32 ? 11.645 101.198 35.746 1.00 30.38 29 ILE B O 1
ATOM 1285 N N . PRO B 1 33 ? 12.742 102.999 34.943 1.00 34.90 30 PRO B N 1
ATOM 1286 C CA . PRO B 1 33 ? 12.726 103.741 36.203 1.00 39.12 30 PRO B CA 1
ATOM 1287 C C . PRO B 1 33 ? 11.337 103.999 36.789 1.00 39.11 30 PRO B C 1
ATOM 1288 O O . PRO B 1 33 ? 11.278 104.168 37.960 1.00 39.01 30 PRO B O 1
ATOM 1292 N N . GLU B 1 34 ? 10.290 104.053 35.972 1.00 41.32 31 GLU B N 1
ATOM 1293 C CA . GLU B 1 34 ? 8.910 104.371 36.438 1.00 46.42 31 GLU B CA 1
ATOM 1294 C C . GLU B 1 34 ? 8.112 103.112 36.784 1.00 43.11 31 GLU B C 1
ATOM 1295 O O . GLU B 1 34 ? 7.009 103.274 37.308 1.00 46.78 31 GLU B O 1
ATOM 1301 N N . ALA B 1 35 ? 8.569 101.916 36.425 1.00 39.12 32 ALA B N 1
ATOM 1302 C CA . ALA B 1 35 ? 7.871 100.660 36.771 1.00 38.81 32 ALA B CA 1
ATOM 1303 C C . ALA B 1 35 ? 8.119 100.348 38.277 1.00 40.39 32 ALA B C 1
ATOM 1304 O O . ALA B 1 35 ? 9.284 100.012 38.684 1.00 42.66 32 ALA B O 1
ATOM 1306 N N . LEU B 1 36 ? 7.096 100.591 39.092 1.00 37.28 33 LEU B N 1
ATOM 1307 C CA . LEU B 1 36 ? 7.090 100.380 40.558 1.00 40.24 33 LEU B CA 1
ATOM 1308 C C . LEU B 1 36 ? 5.776 99.668 40.927 1.00 39.49 33 LEU B C 1
ATOM 1309 O O . LEU B 1 36 ? 4.719 100.246 40.657 1.00 37.81 33 LEU B O 1
ATOM 1314 N N . THR B 1 37 ? 5.799 98.463 41.500 1.00 36.85 34 THR B N 1
ATOM 1315 C CA . THR B 1 37 ? 4.524 97.828 41.938 1.00 35.77 34 THR B CA 1
ATOM 1316 C C . THR B 1 37 ? 4.800 96.967 43.174 1.00 36.10 34 THR B C 1
ATOM 1317 O O . THR B 1 37 ? 5.784 97.236 43.896 1.00 35.63 34 THR B O 1
ATOM 1321 N N . GLN B 1 38 ? 3.917 96.024 43.457 1.00 36.75 35 GLN B N 1
ATOM 1322 C CA . GLN B 1 38 ? 3.880 95.306 44.759 1.00 38.70 35 GLN B CA 1
ATOM 1323 C C . GLN B 1 38 ? 3.054 94.024 44.608 1.00 36.72 35 GLN B C 1
ATOM 1324 O O . GLN B 1 38 ? 2.127 94.016 43.829 1.00 36.52 35 GLN B O 1
ATOM 1330 N N . GLY B 1 39 ? 3.432 92.968 45.328 1.00 38.28 36 GLY B N 1
ATOM 1331 C CA . GLY B 1 39 ? 2.598 91.775 45.585 1.00 40.51 36 GLY B CA 1
ATOM 1332 C C . GLY B 1 39 ? 2.823 91.241 46.985 1.00 41.35 36 GLY B C 1
ATOM 1333 O O . GLY B 1 39 ? 3.916 91.499 47.549 1.00 40.44 36 GLY B O 1
ATOM 1334 N N . GLU B 1 40 ? 1.851 90.490 47.504 1.00 45.85 37 GLU B N 1
ATOM 1335 C CA . GLU B 1 40 ? 1.883 89.864 48.866 1.00 46.25 37 GLU B CA 1
ATOM 1336 C C . GLU B 1 40 ? 2.983 88.793 48.940 1.00 43.31 37 GLU B C 1
ATOM 1337 O O . GLU B 1 40 ? 3.593 88.618 49.995 1.00 41.75 37 GLU B O 1
ATOM 1343 N N . THR B 1 41 ? 3.180 88.053 47.859 1.00 39.14 38 THR B N 1
ATOM 1344 C CA . THR B 1 41 ? 4.125 86.919 47.779 1.00 38.10 38 THR B CA 1
ATOM 1345 C C . THR B 1 41 ? 5.065 87.172 46.614 1.00 36.43 38 THR B C 1
ATOM 1346 O O . THR B 1 41 ? 4.711 87.982 45.747 1.00 35.98 38 THR B O 1
ATOM 1350 N N . VAL B 1 42 ? 6.198 86.475 46.581 1.00 36.27 39 VAL B N 1
ATOM 1351 C CA . VAL B 1 42 ? 7.165 86.562 45.455 1.00 37.04 39 VAL B CA 1
ATOM 1352 C C . VAL B 1 42 ? 6.419 86.217 44.161 1.00 35.62 39 VAL B C 1
ATOM 1353 O O . VAL B 1 42 ? 6.453 87.025 43.230 1.00 32.93 39 VAL B O 1
ATOM 1357 N N . ALA B 1 43 ? 5.686 85.115 44.141 1.00 35.86 40 ALA B N 1
ATOM 1358 C CA . ALA B 1 43 ? 4.962 84.676 42.928 1.00 36.09 40 ALA B CA 1
ATOM 1359 C C . ALA B 1 43 ? 4.012 85.788 42.499 1.00 34.79 40 ALA B C 1
ATOM 1360 O O . ALA B 1 43 ? 4.067 86.160 41.307 1.00 34.19 40 ALA B O 1
ATOM 1362 N N . GLU B 1 44 ? 3.218 86.364 43.400 1.00 35.76 41 GLU B N 1
ATOM 1363 C CA . GLU B 1 44 ? 2.255 87.423 42.974 1.00 36.90 41 GLU B CA 1
ATOM 1364 C C . GLU B 1 44 ? 2.995 88.715 42.593 1.00 36.23 41 GLU B C 1
ATOM 1365 O O . GLU B 1 44 ? 2.554 89.413 41.683 1.00 33.96 41 GLU B O 1
ATOM 1371 N N . ALA B 1 45 ? 4.112 89.018 43.235 1.00 35.82 42 ALA B N 1
ATOM 1372 C CA . ALA B 1 45 ? 4.909 90.209 42.887 1.00 35.24 42 ALA B CA 1
ATOM 1373 C C . ALA B 1 45 ? 5.384 90.064 41.443 1.00 35.75 42 ALA B C 1
ATOM 1374 O O . ALA B 1 45 ? 5.320 91.058 40.697 1.00 37.82 42 ALA B O 1
ATOM 1384 N N . GLU B 1 47 ? 4.055 88.447 38.995 1.00 38.77 44 GLU B N 1
ATOM 1385 C CA . GLU B 1 47 ? 2.928 88.612 38.064 1.00 38.70 44 GLU B CA 1
ATOM 1386 C C . GLU B 1 47 ? 2.550 90.090 38.042 1.00 36.21 44 GLU B C 1
ATOM 1387 O O . GLU B 1 47 ? 2.275 90.559 36.959 1.00 33.55 44 GLU B O 1
ATOM 1393 N N . ALA B 1 48 ? 2.659 90.828 39.154 1.00 33.66 45 ALA B N 1
ATOM 1394 C CA . ALA B 1 48 ? 2.437 92.300 39.163 1.00 32.73 45 ALA B CA 1
ATOM 1395 C C . ALA B 1 48 ? 3.515 92.969 38.292 1.00 31.68 45 ALA B C 1
ATOM 1396 O O . ALA B 1 48 ? 3.209 93.950 37.559 1.00 29.75 45 ALA B O 1
ATOM 1398 N N . ALA B 1 49 ? 4.744 92.447 38.363 1.00 31.36 46 ALA B N 1
ATOM 1399 C CA . ALA B 1 49 ? 5.927 92.987 37.648 1.00 31.91 46 ALA B CA 1
ATOM 1400 C C . ALA B 1 49 ? 5.655 93.032 36.130 1.00 32.10 46 ALA B C 1
ATOM 1401 O O . ALA B 1 49 ? 6.036 94.023 35.434 1.00 28.90 46 ALA B O 1
ATOM 1403 N N . LYS B 1 50 ? 5.016 91.974 35.617 1.00 35.07 47 LYS B N 1
ATOM 1404 C CA . LYS B 1 50 ? 4.754 91.802 34.167 1.00 36.18 47 LYS B CA 1
ATOM 1405 C C . LYS B 1 50 ? 3.855 92.965 33.764 1.00 36.01 47 LYS B C 1
ATOM 1406 O O . LYS B 1 50 ? 4.233 93.653 32.816 1.00 32.82 47 LYS B O 1
ATOM 1412 N N . ASP B 1 51 ? 2.740 93.171 34.482 1.00 36.90 48 ASP B N 1
ATOM 1413 C CA . ASP B 1 51 ? 1.761 94.250 34.167 1.00 37.75 48 ASP B CA 1
ATOM 1414 C C . ASP B 1 51 ? 2.426 95.623 34.229 1.00 36.68 48 ASP B C 1
ATOM 1415 O O . ASP B 1 51 ? 2.086 96.451 33.377 1.00 35.43 48 ASP B O 1
ATOM 1420 N N . ALA B 1 52 ? 3.320 95.854 35.195 1.00 33.93 49 ALA B N 1
ATOM 1421 C CA . ALA B 1 52 ? 3.993 97.158 35.354 1.00 33.99 49 ALA B CA 1
ATOM 1422 C C . ALA B 1 52 ? 4.929 97.366 34.153 1.00 33.41 49 ALA B C 1
ATOM 1423 O O . ALA B 1 52 ? 4.990 98.464 33.659 1.00 33.53 49 ALA B O 1
ATOM 1425 N N . LEU B 1 53 ? 5.637 96.335 33.704 1.00 32.22 50 LEU B N 1
ATOM 1426 C CA . LEU B 1 53 ? 6.590 96.489 32.604 1.00 31.75 50 LEU B CA 1
ATOM 1427 C C . LEU B 1 53 ? 5.793 96.811 31.338 1.00 32.79 50 LEU B C 1
ATOM 1428 O O . LEU B 1 53 ? 6.219 97.731 30.608 1.00 31.00 50 LEU B O 1
ATOM 1433 N N . LEU B 1 54 ? 4.686 96.099 31.086 1.00 32.60 51 LEU B N 1
ATOM 1434 C CA . LEU B 1 54 ? 3.853 96.324 29.875 1.00 34.17 51 LEU B CA 1
ATOM 1435 C C . LEU B 1 54 ? 3.198 97.700 29.921 1.00 34.44 51 LEU B C 1
ATOM 1436 O O . LEU B 1 54 ? 3.182 98.396 28.852 1.00 33.24 51 LEU B O 1
ATOM 1441 N N . THR B 1 55 ? 2.768 98.152 31.103 1.00 35.50 52 THR B N 1
ATOM 1442 C CA . THR B 1 55 ? 2.189 99.511 31.277 1.00 35.22 52 THR B CA 1
ATOM 1443 C C . THR B 1 55 ? 3.282 100.564 31.047 1.00 34.80 52 THR B C 1
ATOM 1444 O O . THR B 1 55 ? 2.990 101.533 30.345 1.00 32.96 52 THR B O 1
ATOM 1448 N N . ALA B 1 56 ? 4.504 100.376 31.570 1.00 32.14 53 ALA B N 1
ATOM 1449 C CA . ALA B 1 56 ? 5.620 101.331 31.339 1.00 32.29 53 ALA B CA 1
ATOM 1450 C C . ALA B 1 56 ? 5.956 101.416 29.828 1.00 32.69 53 ALA B C 1
ATOM 1451 O O . ALA B 1 56 ? 6.176 102.564 29.311 1.00 32.35 53 ALA B O 1
ATOM 1453 N N . PHE B 1 57 ? 5.897 100.285 29.104 1.00 30.73 54 PHE B N 1
ATOM 1454 C CA . PHE B 1 57 ? 6.096 100.264 27.639 1.00 29.86 54 PHE B CA 1
ATOM 1455 C C . PHE B 1 57 ? 5.025 101.136 26.965 1.00 29.64 54 PHE B C 1
ATOM 1456 O O . PHE B 1 57 ? 5.375 101.939 26.066 1.00 28.37 54 PHE B O 1
ATOM 1464 N N . ASP B 1 58 ? 3.760 100.952 27.315 1.00 31.06 55 ASP B N 1
ATOM 1465 C CA . ASP B 1 58 ? 2.641 101.724 26.718 1.00 33.15 55 ASP B CA 1
ATOM 1466 C C . ASP B 1 58 ? 3.005 103.213 26.749 1.00 35.40 55 ASP B C 1
ATOM 1467 O O . ASP B 1 58 ? 2.783 103.883 25.717 1.00 33.93 55 ASP B O 1
ATOM 1472 N N . PHE B 1 59 ? 3.593 103.697 27.854 1.00 35.44 56 PHE B N 1
ATOM 1473 C CA . PHE B 1 59 ? 3.953 105.129 28.031 1.00 38.55 56 PHE B CA 1
ATOM 1474 C C . PHE B 1 59 ? 5.095 105.496 27.083 1.00 36.29 56 PHE B C 1
ATOM 1475 O O . PHE B 1 59 ? 5.022 106.545 26.466 1.00 37.80 56 PHE B O 1
ATOM 1483 N N . TYR B 1 60 ? 6.115 104.661 26.936 1.00 32.70 57 TYR B N 1
ATOM 1484 C CA . TYR B 1 60 ? 7.218 104.990 26.026 1.00 32.59 57 TYR B CA 1
ATOM 1485 C C . TYR B 1 60 ? 6.708 105.118 24.577 1.00 33.58 57 TYR B C 1
ATOM 1486 O O . TYR B 1 60 ? 7.227 106.049 23.871 1.00 34.38 57 TYR B O 1
ATOM 1495 N N . PHE B 1 61 ? 5.740 104.287 24.163 1.00 32.67 58 PHE B N 1
ATOM 1496 C CA . PHE B 1 61 ? 5.138 104.269 22.793 1.00 35.36 58 PHE B CA 1
ATOM 1497 C C . PHE B 1 61 ? 4.288 105.515 22.576 1.00 40.83 58 PHE B C 1
ATOM 1498 O O . PHE B 1 61 ? 4.461 106.165 21.542 1.00 42.45 58 PHE B O 1
ATOM 1506 N N . GLU B 1 62 ? 3.428 105.822 23.547 1.00 43.45 59 GLU B N 1
ATOM 1507 C CA . GLU B 1 62 ? 2.603 107.057 23.614 1.00 45.55 59 GLU B CA 1
ATOM 1508 C C . GLU B 1 62 ? 3.500 108.301 23.664 1.00 41.66 59 GLU B C 1
ATOM 1509 O O . GLU B 1 62 ? 3.194 109.267 23.000 1.00 42.47 59 GLU B O 1
ATOM 1515 N N . ASP B 1 63 ? 4.584 108.301 24.420 1.00 39.68 60 ASP B N 1
ATOM 1516 C CA . ASP B 1 63 ? 5.398 109.530 24.557 1.00 44.18 60 ASP B CA 1
ATOM 1517 C C . ASP B 1 63 ? 6.431 109.622 23.423 1.00 41.84 60 ASP B C 1
ATOM 1518 O O . ASP B 1 63 ? 7.206 110.533 23.458 1.00 38.51 60 ASP B O 1
ATOM 1523 N N . ASN B 1 64 ? 6.520 108.641 22.527 1.00 40.31 61 ASN B N 1
ATOM 1524 C CA . ASN B 1 64 ? 7.622 108.599 21.541 1.00 40.95 61 ASN B CA 1
ATOM 1525 C C . ASN B 1 64 ? 8.964 108.767 22.241 1.00 39.75 61 ASN B C 1
ATOM 1526 O O . ASN B 1 64 ? 9.735 109.604 21.781 1.00 35.94 61 ASN B O 1
ATOM 1531 N N . GLU B 1 65 ? 9.281 107.900 23.202 1.00 38.52 62 GLU B N 1
ATOM 1532 C CA . GLU B 1 65 ? 10.585 107.904 23.902 1.00 38.84 62 GLU B CA 1
ATOM 1533 C C . GLU B 1 65 ? 11.273 106.556 23.688 1.00 33.41 62 GLU B C 1
ATOM 1534 O O . GLU B 1 65 ? 10.578 105.559 23.679 1.00 31.41 62 GLU B O 1
ATOM 1540 N N . LEU B 1 66 ? 12.597 106.517 23.675 1.00 31.55 63 LEU B N 1
ATOM 1541 C CA . LEU B 1 66 ? 13.380 105.266 23.611 1.00 32.83 63 LEU B CA 1
ATOM 1542 C C . LEU B 1 66 ? 13.074 104.345 24.809 1.00 33.11 63 LEU B C 1
ATOM 1543 O O . LEU B 1 66 ? 12.965 104.800 25.977 1.00 33.54 63 LEU B O 1
ATOM 1548 N N . ILE B 1 67 ? 12.887 103.058 24.523 1.00 31.62 64 ILE B N 1
ATOM 1549 C CA . ILE B 1 67 ? 12.730 102.031 25.583 1.00 29.80 64 ILE B CA 1
ATOM 1550 C C . ILE B 1 67 ? 14.111 101.482 25.908 1.00 30.51 64 ILE B C 1
ATOM 1551 O O . ILE B 1 67 ? 14.773 100.916 25.035 1.00 29.77 64 ILE B O 1
ATOM 1556 N N . PRO B 1 68 ? 14.580 101.645 27.168 1.00 32.06 65 PRO B N 1
ATOM 1557 C CA . PRO B 1 68 ? 15.894 101.128 27.557 1.00 33.80 65 PRO B CA 1
ATOM 1558 C C . PRO B 1 68 ? 15.879 99.601 27.371 1.00 35.14 65 PRO B C 1
ATOM 1559 O O . PRO B 1 68 ? 14.867 98.944 27.645 1.00 34.34 65 PRO B O 1
ATOM 1563 N N . LEU B 1 69 ? 17.001 99.055 26.927 1.00 37.16 66 LEU B N 1
ATOM 1564 C CA . LEU B 1 69 ? 17.133 97.594 26.747 1.00 41.67 66 LEU B CA 1
ATOM 1565 C C . LEU B 1 69 ? 17.441 96.916 28.091 1.00 41.36 66 LEU B C 1
ATOM 1566 O O . LEU B 1 69 ? 17.848 97.544 29.058 1.00 39.40 66 LEU B O 1
ATOM 1571 N N . PRO B 1 70 ? 17.173 95.603 28.228 1.00 42.93 67 PRO B N 1
ATOM 1572 C CA . PRO B 1 70 ? 17.492 94.897 29.462 1.00 42.79 67 PRO B CA 1
ATOM 1573 C C . PRO B 1 70 ? 19.005 94.907 29.725 1.00 44.10 67 PRO B C 1
ATOM 1574 O O . PRO B 1 70 ? 19.787 94.727 28.781 1.00 43.21 67 PRO B O 1
ATOM 1578 N N . SER B 1 71 ? 19.387 95.096 30.989 1.00 44.96 68 SER B N 1
ATOM 1579 C CA . SER B 1 71 ? 20.731 94.710 31.514 1.00 48.05 68 SER B CA 1
ATOM 1580 C C . SER B 1 71 ? 20.877 93.184 31.445 1.00 50.43 68 SER B C 1
ATOM 1581 O O . SER B 1 71 ? 19.911 92.441 31.668 1.00 43.53 68 SER B O 1
ATOM 1584 N N . PRO B 1 72 ? 22.101 92.685 31.133 1.00 57.13 69 PRO B N 1
ATOM 1585 C CA . PRO B 1 72 ? 22.379 91.242 31.127 1.00 59.07 69 PRO B CA 1
ATOM 1586 C C . PRO B 1 72 ? 22.005 90.551 32.457 1.00 59.98 69 PRO B C 1
ATOM 1587 O O . PRO B 1 72 ? 22.304 91.116 33.479 1.00 60.17 69 PRO B O 1
ATOM 1591 N N . LEU B 1 73 ? 21.403 89.351 32.434 1.00 60.96 70 LEU B N 1
ATOM 1592 C CA . LEU B 1 73 ? 20.960 88.634 33.666 1.00 63.40 70 LEU B CA 1
ATOM 1593 C C . LEU B 1 73 ? 22.151 87.976 34.368 1.00 68.96 70 LEU B C 1
ATOM 1594 O O . LEU B 1 73 ? 23.161 87.656 33.706 1.00 73.30 70 LEU B O 1
ATOM 1599 N N . ASN B 1 74 ? 22.022 87.797 35.680 1.00 70.65 71 ASN B N 1
ATOM 1600 C CA . ASN B 1 74 ? 22.800 86.823 36.485 1.00 77.76 71 ASN B CA 1
ATOM 1601 C C . ASN B 1 74 ? 21.917 85.568 36.601 1.00 78.47 71 ASN B C 1
ATOM 1602 O O . ASN B 1 74 ? 20.696 85.692 36.388 1.00 72.19 71 ASN B O 1
ATOM 1607 N N . SER B 1 75 ? 22.543 84.419 36.893 1.00 84.74 72 SER B N 1
ATOM 1608 C CA . SER B 1 75 ? 21.952 83.067 37.134 1.00 86.26 72 SER B CA 1
ATOM 1609 C C . SER B 1 75 ? 20.638 83.138 37.934 1.00 85.36 72 SER B C 1
ATOM 1610 O O . SER B 1 75 ? 19.638 82.539 37.466 1.00 82.98 72 SER B O 1
ATOM 1613 N N . HIS B 1 76 ? 20.649 83.844 39.080 1.00 84.88 73 HIS B N 1
ATOM 1614 C CA . HIS B 1 76 ? 19.602 83.836 40.147 1.00 83.24 73 HIS B CA 1
ATOM 1615 C C . HIS B 1 76 ? 18.568 84.949 39.928 1.00 75.78 73 HIS B C 1
ATOM 1616 O O . HIS B 1 76 ? 17.532 84.935 40.625 1.00 74.13 73 HIS B O 1
ATOM 1623 N N . ASP B 1 77 ? 18.833 85.891 39.017 1.00 67.92 74 ASP B N 1
ATOM 1624 C CA . ASP B 1 77 ? 17.937 87.049 38.789 1.00 61.80 74 ASP B CA 1
ATOM 1625 C C . ASP B 1 77 ? 16.505 86.556 38.612 1.00 55.77 74 ASP B C 1
ATOM 1626 O O . ASP B 1 77 ? 16.295 85.529 37.973 1.00 59.80 74 ASP B O 1
ATOM 1631 N N . HIS B 1 78 ? 15.562 87.276 39.190 1.00 50.25 75 HIS B N 1
ATOM 1632 C CA . HIS B 1 78 ? 14.169 87.353 38.721 1.00 45.92 75 HIS B CA 1
ATOM 1633 C C . HIS B 1 78 ? 14.156 88.139 37.403 1.00 41.96 75 HIS B C 1
ATOM 1634 O O . HIS B 1 78 ? 14.870 89.149 37.275 1.00 37.34 75 HIS B O 1
ATOM 1641 N N . PHE B 1 79 ? 13.347 87.707 36.447 1.00 39.53 76 PHE B N 1
ATOM 1642 C CA . PHE B 1 79 ? 13.176 88.422 35.167 1.00 39.52 76 PHE B CA 1
ATOM 1643 C C . PHE B 1 79 ? 11.730 88.298 34.684 1.00 36.76 76 PHE B C 1
ATOM 1644 O O . PHE B 1 79 ? 11.006 87.378 35.090 1.00 36.05 76 PHE B O 1
ATOM 1652 N N . IL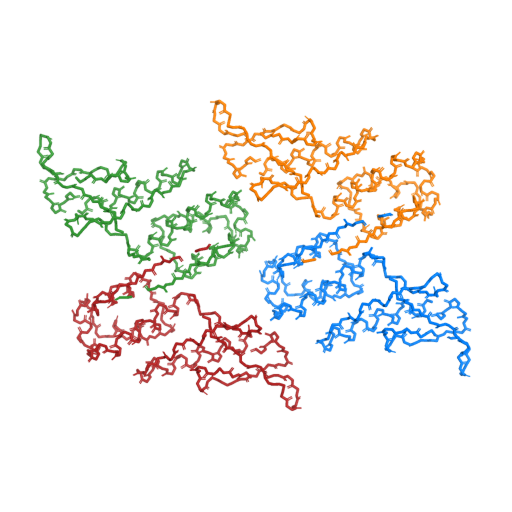E B 1 80 ? 11.342 89.280 33.888 1.00 33.91 77 ILE B N 1
ATOM 1653 C CA . ILE B 1 80 ? 10.135 89.253 33.043 1.00 35.89 77 ILE B CA 1
ATOM 1654 C C . ILE B 1 80 ? 10.621 89.098 31.601 1.00 36.17 77 ILE B C 1
ATOM 1655 O O . ILE B 1 80 ? 11.505 89.889 31.138 1.00 36.08 77 ILE B O 1
ATOM 1660 N N . GLU B 1 81 ? 10.120 88.051 30.977 1.00 35.31 78 GLU B N 1
ATOM 1661 C CA . GLU B 1 81 ? 10.358 87.762 29.555 1.00 37.38 78 GLU B CA 1
ATOM 1662 C C . GLU B 1 81 ? 9.274 88.457 28.729 1.00 36.62 78 GLU B C 1
ATOM 1663 O O . GLU B 1 81 ? 8.087 88.209 28.964 1.00 38.35 78 GLU B O 1
ATOM 1669 N N . VAL B 1 82 ? 9.697 89.254 27.760 1.00 35.84 79 VAL B N 1
ATOM 1670 C CA . VAL B 1 82 ? 8.800 89.909 26.774 1.00 35.39 79 VAL B CA 1
ATOM 1671 C C . VAL B 1 82 ? 8.535 88.921 25.641 1.00 34.17 79 VAL B C 1
ATOM 1672 O O . VAL B 1 82 ? 9.473 88.439 24.997 1.00 33.95 79 VAL B O 1
ATOM 1676 N N . PRO B 1 83 ? 7.266 88.665 25.271 1.00 33.24 80 PRO B N 1
ATOM 1677 C CA . PRO B 1 83 ? 6.984 87.804 24.131 1.00 33.18 80 PRO B CA 1
ATOM 1678 C C . PRO B 1 83 ? 7.368 88.519 22.815 1.00 32.71 80 PRO B C 1
ATOM 1679 O O . PRO B 1 83 ? 7.430 89.732 22.811 1.00 31.51 80 PRO B O 1
ATOM 1683 N N . LEU B 1 84 ? 7.597 87.758 21.749 1.00 31.27 81 LEU B N 1
ATOM 1684 C CA . LEU B 1 84 ? 8.083 88.256 20.446 1.00 32.71 81 LEU B CA 1
ATOM 1685 C C . LEU B 1 84 ? 7.135 89.310 19.894 1.00 30.93 81 LEU B C 1
ATOM 1686 O O . LEU B 1 84 ? 7.656 90.234 19.333 1.00 29.98 81 LEU B O 1
ATOM 1691 N N . SER B 1 85 ? 5.813 89.203 20.063 1.00 30.55 82 SER B N 1
ATOM 1692 C CA . SER B 1 85 ? 4.893 90.281 19.586 1.00 30.18 82 SER B CA 1
ATOM 1693 C C . SER B 1 85 ? 5.362 91.655 20.109 1.00 30.02 82 SER B C 1
ATOM 1694 O O . SER B 1 85 ? 5.536 92.620 19.316 1.00 30.79 82 SER B O 1
ATOM 1697 N N . VAL B 1 86 ? 5.567 91.759 21.407 1.00 28.31 83 VAL B N 1
ATOM 1698 C CA . VAL B 1 86 ? 5.975 93.029 22.034 1.00 28.14 83 VAL B CA 1
ATOM 1699 C C . VAL B 1 86 ? 7.423 93.311 21.663 1.00 26.28 83 VAL B C 1
ATOM 1700 O O . VAL B 1 86 ? 7.689 94.445 21.388 1.00 27.24 83 VAL B O 1
ATOM 1704 N N . ALA B 1 87 ? 8.328 92.335 21.731 1.00 26.47 84 ALA B N 1
ATOM 1705 C CA . ALA B 1 87 ? 9.764 92.594 21.544 1.00 28.21 84 ALA B CA 1
ATOM 1706 C C . ALA B 1 87 ? 9.977 93.222 20.156 1.00 28.83 84 ALA B C 1
ATOM 1707 O O . ALA B 1 87 ? 10.780 94.151 20.054 1.00 27.91 84 ALA B O 1
ATOM 1709 N N . SER B 1 88 ? 9.342 92.651 19.114 1.00 29.85 85 SER B N 1
ATOM 1710 C CA . SER B 1 88 ? 9.414 93.153 17.714 1.00 29.66 85 SER B CA 1
ATOM 1711 C C . SER B 1 88 ? 9.117 94.653 17.674 1.00 29.51 85 SER B C 1
ATOM 1712 O O . SER B 1 88 ? 9.913 95.397 17.038 1.00 27.28 85 SER B O 1
ATOM 1715 N N . LYS B 1 89 ? 8.019 95.084 18.308 1.00 28.51 86 LYS B N 1
ATOM 1716 C CA . LYS B 1 89 ? 7.630 96.502 18.329 1.00 28.76 86 LYS B CA 1
ATOM 1717 C C . LYS B 1 89 ? 8.648 97.336 19.124 1.00 29.52 86 LYS B C 1
ATOM 1718 O O . LYS B 1 89 ? 8.841 98.510 18.762 1.00 27.16 86 LYS B O 1
ATOM 1724 N N . VAL B 1 90 ? 9.194 96.797 20.206 1.00 28.27 87 VAL B N 1
ATOM 1725 C CA . VAL B 1 90 ? 10.145 97.551 21.071 1.00 29.73 87 VAL B CA 1
ATOM 1726 C C . VAL B 1 90 ? 11.391 97.847 20.233 1.00 29.95 87 VAL B C 1
ATOM 1727 O O . VAL B 1 90 ? 11.812 99.002 20.234 1.00 26.86 87 VAL B O 1
ATOM 1731 N N . LEU B 1 91 ? 11.905 96.825 19.529 1.00 31.07 88 LEU B N 1
ATOM 1732 C CA . LEU B 1 91 ? 13.039 96.985 18.611 1.00 32.18 88 LEU B CA 1
ATOM 1733 C C . LEU B 1 91 ? 12.679 98.012 17.519 1.00 32.10 88 LEU B C 1
ATOM 1734 O O . LEU B 1 91 ? 13.551 98.837 17.171 1.00 28.79 88 LEU B O 1
ATOM 1739 N N . LEU B 1 92 ? 11.449 97.955 17.004 1.00 29.32 89 LEU B N 1
ATOM 1740 C CA . LEU B 1 92 ? 11.030 98.811 15.895 1.00 30.23 89 LEU B CA 1
ATOM 1741 C C . LEU B 1 92 ? 10.963 100.260 16.418 1.00 30.78 89 LEU B C 1
ATOM 1742 O O . LEU B 1 92 ? 11.475 101.175 15.708 1.00 28.16 89 LEU B O 1
ATOM 1747 N N . LEU B 1 93 ? 10.318 100.486 17.563 1.00 28.69 90 LEU B N 1
ATOM 1748 C CA . LEU B 1 93 ? 10.184 101.853 18.133 1.00 28.17 90 LEU B CA 1
ATOM 1749 C C . LEU B 1 93 ? 11.566 102.506 18.281 1.00 28.73 90 LEU B C 1
ATOM 1750 O O . LEU B 1 93 ? 11.802 103.629 17.816 1.00 28.35 90 LEU B O 1
ATOM 1755 N N . ASN B 1 94 ? 12.490 101.803 18.882 1.00 28.34 91 ASN B N 1
ATOM 1756 C CA . ASN B 1 94 ? 13.836 102.353 19.093 1.00 28.21 91 ASN B CA 1
ATOM 1757 C C . ASN B 1 94 ? 14.467 102.658 17.730 1.00 28.59 91 ASN B C 1
ATOM 1758 O O . ASN B 1 94 ? 15.089 103.708 17.601 1.00 28.70 91 ASN B O 1
ATOM 1763 N N . ALA B 1 95 ? 14.327 101.770 16.742 1.00 29.67 92 ALA B N 1
ATOM 1764 C CA . ALA B 1 95 ? 14.962 101.954 15.412 1.00 31.04 92 ALA B CA 1
ATOM 1765 C C . ALA B 1 95 ? 14.293 103.140 14.732 1.00 31.21 92 ALA B C 1
ATOM 1766 O O . ALA B 1 95 ? 15.037 103.958 14.112 1.00 32.05 92 ALA B O 1
ATOM 1768 N N . PHE B 1 96 ? 12.960 103.236 14.857 1.00 28.99 93 PHE B N 1
ATOM 1769 C CA . PHE B 1 96 ? 12.165 104.374 14.320 1.00 30.50 93 PHE B CA 1
ATOM 1770 C C . PHE B 1 96 ? 12.626 105.718 14.937 1.00 30.21 93 PHE B C 1
ATOM 1771 O O . PHE B 1 96 ? 12.916 106.705 14.174 1.00 29.74 93 PHE B O 1
ATOM 1779 N N . LEU B 1 97 ? 12.742 105.804 16.261 1.00 31.11 94 LEU B N 1
ATOM 1780 C CA . LEU B 1 97 ? 13.122 107.075 16.959 1.00 32.44 94 LEU B CA 1
ATOM 1781 C C . LEU B 1 97 ? 14.564 107.461 16.606 1.00 33.10 94 LEU B C 1
ATOM 1782 O O . LEU B 1 97 ? 14.763 108.649 16.268 1.00 32.61 94 LEU B O 1
ATOM 1787 N N . GLN B 1 98 ? 15.492 106.496 16.530 1.00 33.38 95 GLN B N 1
ATOM 1788 C CA . GLN B 1 98 ? 16.893 106.729 16.082 1.00 36.10 95 GLN B CA 1
ATOM 1789 C C . GLN B 1 98 ? 16.872 107.282 14.652 1.00 36.36 95 GLN B C 1
ATOM 1790 O O . GLN B 1 98 ? 17.693 108.145 14.355 1.00 35.22 95 GLN B O 1
ATOM 1796 N N . SER B 1 99 ? 15.951 106.838 13.784 1.00 35.31 96 SER B N 1
ATOM 1797 C CA . SER B 1 99 ? 15.961 107.206 12.338 1.00 33.72 96 SER B CA 1
ATOM 1798 C C . SER B 1 99 ? 15.606 108.699 12.184 1.00 35.10 96 SER B C 1
ATOM 1799 O O . SER B 1 99 ? 15.961 109.323 11.135 1.00 35.45 96 SER B O 1
ATOM 1802 N N . GLU B 1 100 ? 14.826 109.230 13.119 1.00 33.25 97 GLU B N 1
ATOM 1803 C CA . GLU B 1 100 ? 14.270 110.606 13.077 1.00 35.71 97 GLU B CA 1
ATOM 1804 C C . GLU B 1 100 ? 13.366 110.831 11.851 1.00 34.62 97 GLU B C 1
ATOM 1805 O O . GLU B 1 100 ? 13.048 111.944 11.631 1.00 38.13 97 GLU B O 1
ATOM 1811 N N . ILE B 1 101 ? 12.855 109.828 11.158 1.00 32.75 98 ILE B N 1
ATOM 1812 C CA . ILE B 1 101 ? 11.822 110.074 10.106 1.00 31.34 98 ILE B CA 1
ATOM 1813 C C . ILE B 1 101 ? 10.442 110.219 10.765 1.00 31.96 98 ILE B C 1
ATOM 1814 O O . ILE B 1 101 ? 10.224 109.733 11.905 1.00 30.79 98 ILE B O 1
ATOM 1819 N N . THR B 1 102 ? 9.531 110.861 10.058 1.00 31.93 99 THR B N 1
ATOM 1820 C CA . THR B 1 102 ? 8.114 110.970 10.473 1.00 32.58 99 THR B CA 1
ATOM 1821 C C . THR B 1 102 ? 7.414 109.647 10.192 1.00 31.07 99 THR B C 1
ATOM 1822 O O . THR B 1 102 ? 7.919 108.828 9.337 1.00 27.90 99 THR B O 1
ATOM 1826 N N . GLN B 1 103 ? 6.276 109.449 10.830 1.00 31.47 100 GLN B N 1
ATOM 1827 C CA . GLN B 1 103 ? 5.383 108.301 10.515 1.00 34.94 100 GLN B CA 1
ATOM 1828 C C . GLN B 1 103 ? 4.908 108.388 9.049 1.00 34.91 100 GLN B C 1
ATOM 1829 O O . GLN B 1 103 ? 4.931 107.345 8.336 1.00 36.67 100 GLN B O 1
ATOM 1835 N N . GLN B 1 104 ? 4.500 109.574 8.600 1.00 36.35 101 GLN B N 1
ATOM 1836 C CA . GLN B 1 104 ? 4.170 109.815 7.163 1.00 36.26 101 GLN B CA 1
ATOM 1837 C C . GLN B 1 104 ? 5.300 109.287 6.266 1.00 33.37 101 GLN B C 1
ATOM 1838 O O . GLN B 1 104 ? 5.002 108.515 5.312 1.00 34.43 101 GLN B O 1
ATOM 1844 N N . GLU B 1 105 ? 6.555 109.704 6.483 1.00 31.73 102 GLU B N 1
ATOM 1845 C CA . GLU B 1 105 ? 7.697 109.206 5.658 1.00 32.06 102 GLU B CA 1
ATOM 1846 C C . GLU B 1 105 ? 7.829 107.676 5.728 1.00 30.60 102 GLU B C 1
ATOM 1847 O O . GLU B 1 105 ? 8.103 107.069 4.691 1.00 29.51 102 GLU B O 1
ATOM 1853 N N . LEU B 1 106 ? 7.643 107.061 6.911 1.00 29.82 103 LEU B N 1
ATOM 1854 C CA . LEU B 1 106 ? 7.790 105.604 7.079 1.00 27.89 103 LEU B CA 1
ATOM 1855 C C . LEU B 1 106 ? 6.684 104.948 6.254 1.00 28.12 103 LEU B C 1
ATOM 1856 O O . LEU B 1 106 ? 6.992 104.049 5.432 1.00 26.70 103 LEU B O 1
ATOM 1861 N N . ALA B 1 107 ? 5.456 105.448 6.369 1.00 28.44 104 ALA B N 1
ATOM 1862 C CA . ALA B 1 107 ? 4.308 104.931 5.569 1.00 29.42 104 ALA B CA 1
ATOM 1863 C C . ALA B 1 107 ? 4.654 104.972 4.067 1.00 30.92 104 ALA B C 1
ATOM 1864 O O . ALA B 1 107 ? 4.529 103.903 3.360 1.00 28.74 104 ALA B O 1
ATOM 1866 N N . ARG B 1 108 ? 5.204 106.113 3.610 1.00 32.49 105 ARG B N 1
ATOM 1867 C CA . ARG B 1 108 ? 5.542 106.342 2.169 1.00 31.84 105 ARG B CA 1
ATOM 1868 C C . ARG B 1 108 ? 6.555 105.267 1.767 1.00 32.04 105 ARG B C 1
ATOM 1869 O O . ARG B 1 108 ? 6.381 104.621 0.725 1.00 30.53 105 ARG B O 1
ATOM 1877 N N . ARG B 1 109 ? 7.558 104.990 2.601 1.00 32.22 106 ARG B N 1
ATOM 1878 C CA . ARG B 1 109 ? 8.629 104.034 2.198 1.00 32.98 106 ARG B CA 1
ATOM 1879 C C . ARG B 1 109 ? 8.081 102.614 2.125 1.00 34.14 106 ARG B C 1
ATOM 1880 O O . ARG B 1 109 ? 8.513 101.875 1.265 1.00 35.36 106 ARG B O 1
ATOM 1888 N N . ILE B 1 110 ? 7.190 102.250 3.041 1.00 35.77 107 ILE B N 1
ATOM 1889 C CA . ILE B 1 110 ? 6.640 100.871 3.123 1.00 36.41 107 ILE B CA 1
ATOM 1890 C C . ILE B 1 110 ? 5.623 100.767 1.991 1.00 38.79 107 ILE B C 1
ATOM 1891 O O . ILE B 1 110 ? 5.422 99.674 1.472 1.00 39.51 107 ILE B O 1
ATOM 1896 N N . GLY B 1 111 ? 4.975 101.881 1.673 1.00 39.34 108 GLY B N 1
ATOM 1897 C CA . GLY B 1 111 ? 3.989 101.928 0.590 1.00 39.38 108 GLY B CA 1
ATOM 1898 C C . GLY B 1 111 ? 2.633 101.560 1.130 1.00 39.86 108 GLY B C 1
ATOM 1899 O O . GLY B 1 111 ? 1.846 100.899 0.398 1.00 37.91 108 GLY B O 1
ATOM 1900 N N . LYS B 1 112 ? 2.344 101.986 2.353 1.00 37.54 109 LYS B N 1
ATOM 1901 C CA . LYS B 1 112 ? 1.018 101.685 2.938 1.00 40.65 109 LYS B CA 1
ATOM 1902 C C . LYS B 1 112 ? 0.383 102.998 3.356 1.00 37.81 109 LYS B C 1
ATOM 1903 O O . LYS B 1 112 ? 1.082 103.979 3.598 1.00 37.79 109 LYS B O 1
ATOM 1909 N N . PRO B 1 113 ? -0.955 103.056 3.481 1.00 41.74 110 PRO B N 1
ATOM 1910 C CA . PRO B 1 113 ? -1.613 104.235 4.040 1.00 43.89 110 PRO B CA 1
ATOM 1911 C C . PRO B 1 113 ? -1.006 104.495 5.420 1.00 50.12 110 PRO B C 1
ATOM 1912 O O . PRO B 1 113 ? -0.600 103.525 6.095 1.00 45.47 110 PRO B O 1
ATOM 1916 N N . LYS B 1 114 ? -0.997 105.765 5.823 1.00 53.05 111 LYS B N 1
ATOM 1917 C CA . LYS B 1 114 ? -0.508 106.254 7.139 1.00 53.07 111 LYS B CA 1
ATOM 1918 C C . LYS B 1 114 ? -1.221 105.533 8.301 1.00 50.49 111 LYS B C 1
ATOM 1919 O O . LYS B 1 114 ? -0.600 105.286 9.374 1.00 47.75 111 LYS B O 1
ATOM 1925 N N . GLN B 1 115 ? -2.515 105.277 8.176 1.00 50.19 112 GLN B N 1
ATOM 1926 C CA . GLN B 1 115 ? -3.290 104.620 9.262 1.00 52.07 112 GLN B CA 1
ATOM 1927 C C . GLN B 1 115 ? -2.620 103.284 9.623 1.00 44.90 112 GLN B C 1
ATOM 1928 O O . GLN B 1 115 ? -2.500 102.999 10.772 1.00 42.58 112 GLN B O 1
ATOM 1934 N N . GLU B 1 116 ? -2.180 102.516 8.630 1.00 43.08 113 GLU B N 1
ATOM 1935 C CA . GLU B 1 116 ? -1.593 101.152 8.776 1.00 44.88 113 GLU B CA 1
ATOM 1936 C C . GLU B 1 116 ? -0.261 101.184 9.528 1.00 42.42 113 GLU B C 1
ATOM 1937 O O . GLU B 1 116 ? 0.085 100.122 10.085 1.00 41.79 113 GLU B O 1
ATOM 1943 N N . ILE B 1 117 ? 0.435 102.330 9.568 1.00 38.10 114 ILE B N 1
ATOM 1944 C CA . ILE B 1 117 ? 1.748 102.478 10.263 1.00 39.23 114 ILE B CA 1
ATOM 1945 C C . ILE B 1 117 ? 1.489 102.687 11.762 1.00 39.15 114 ILE B C 1
ATOM 1946 O O . ILE B 1 117 ? 2.314 102.247 12.542 1.00 35.47 114 ILE B O 1
ATOM 1951 N N . THR B 1 118 ? 0.395 103.349 12.136 1.00 40.75 115 THR B N 1
ATOM 1952 C CA . THR B 1 118 ? -0.002 103.630 13.534 1.00 40.58 115 THR B CA 1
ATOM 1953 C C . THR B 1 118 ? 0.012 102.357 14.393 1.00 41.43 115 THR B C 1
ATOM 1954 O O . THR B 1 118 ? 0.548 102.414 15.523 1.00 38.35 115 THR B O 1
ATOM 1958 N N . ARG B 1 119 ? -0.540 101.246 13.887 1.00 40.14 116 ARG B N 1
ATOM 1959 C CA . ARG B 1 119 ? -0.609 99.961 14.617 1.00 40.24 116 ARG B CA 1
ATOM 1960 C C . ARG B 1 119 ? 0.800 99.550 15.056 1.00 38.77 116 ARG B C 1
ATOM 1961 O O . ARG B 1 119 ? 0.909 98.922 16.139 1.00 38.98 116 ARG B O 1
ATOM 1969 N N . LEU B 1 120 ? 1.825 99.856 14.257 1.00 34.74 117 LEU B N 1
ATOM 1970 C CA . LEU B 1 120 ? 3.228 99.459 14.534 1.00 35.68 117 LEU B CA 1
ATOM 1971 C C . LEU B 1 120 ? 3.672 99.969 15.907 1.00 35.98 117 LEU B C 1
ATOM 1972 O O . LEU B 1 120 ? 4.638 99.375 16.470 1.00 34.49 117 LEU B O 1
ATOM 1977 N N . PHE B 1 121 ? 3.128 101.102 16.366 1.00 35.80 118 PHE B N 1
ATOM 1978 C CA . PHE B 1 121 ? 3.637 101.798 17.575 1.00 37.04 118 PHE B CA 1
ATOM 1979 C C . PHE B 1 121 ? 2.605 101.722 18.699 1.00 37.66 118 PHE B C 1
ATOM 1980 O O . PHE B 1 121 ? 2.712 102.562 19.593 1.00 34.61 118 PHE B O 1
ATOM 1988 N N . ASN B 1 122 ? 1.721 100.723 18.656 1.00 38.02 119 ASN B N 1
ATOM 1989 C CA . ASN B 1 122 ? 0.668 100.433 19.665 1.00 40.29 119 ASN B CA 1
ATOM 1990 C C . ASN B 1 122 ? 0.734 98.922 19.989 1.00 36.25 119 ASN B C 1
ATOM 1991 O O . ASN B 1 122 ? 0.421 98.054 19.087 1.00 32.13 119 ASN B O 1
ATOM 1996 N N . LEU B 1 123 ? 1.116 98.612 21.223 1.00 33.18 120 LEU B N 1
ATOM 1997 C CA . LEU B 1 123 ? 1.254 97.224 21.741 1.00 34.53 120 LEU B CA 1
ATOM 1998 C C . LEU B 1 123 ? -0.091 96.494 21.754 1.00 35.39 120 LEU B C 1
ATOM 1999 O O . LEU B 1 123 ? -0.066 95.308 21.718 1.00 33.54 120 LEU B O 1
ATOM 2004 N N . HIS B 1 124 ? -1.226 97.176 21.744 1.00 37.57 121 HIS B N 1
ATOM 2005 C CA . HIS B 1 124 ? -2.550 96.524 21.849 1.00 40.44 121 HIS B CA 1
ATOM 2006 C C . HIS B 1 124 ? -3.234 96.371 20.481 1.00 43.32 121 HIS B C 1
ATOM 2007 O O . HIS B 1 124 ? -4.369 95.932 20.471 1.00 43.41 121 HIS B O 1
ATOM 2014 N N . HIS B 1 125 ? -2.625 96.763 19.364 1.00 42.67 122 HIS B N 1
ATOM 2015 C CA . HIS B 1 125 ? -3.207 96.444 18.041 1.00 47.15 122 HIS B CA 1
ATOM 2016 C C . HIS B 1 125 ? -2.446 95.226 17.548 1.00 46.27 122 HIS B C 1
ATOM 2017 O O . HIS B 1 125 ? -1.212 95.201 17.658 1.00 48.63 122 HIS B O 1
ATOM 2024 N N . ALA B 1 126 ? -3.159 94.213 17.098 1.00 44.24 123 ALA B N 1
ATOM 2025 C CA . ALA B 1 126 ? -2.512 93.032 16.513 1.00 45.84 123 ALA B CA 1
ATOM 2026 C C . ALA B 1 126 ? -1.872 93.452 15.174 1.00 44.48 123 ALA B C 1
ATOM 2027 O O . ALA B 1 126 ? -2.394 94.337 14.426 1.00 50.43 123 ALA B O 1
ATOM 2029 N N . THR B 1 127 ? -0.643 93.019 14.993 1.00 36.84 124 THR B N 1
ATOM 2030 C CA . THR B 1 127 ? 0.171 93.362 13.823 1.00 35.59 124 THR B CA 1
ATOM 2031 C C . THR B 1 127 ? 0.918 92.070 13.462 1.00 33.89 124 THR B C 1
ATOM 2032 O O . THR B 1 127 ? 1.433 91.411 14.379 1.00 31.67 124 THR B O 1
ATOM 2036 N N . LYS B 1 128 ? 0.936 91.738 12.185 1.00 32.40 125 LYS B N 1
ATOM 2037 C CA . LYS B 1 128 ? 1.755 90.644 11.624 1.00 35.16 125 LYS B CA 1
ATOM 2038 C C . LYS B 1 128 ? 3.241 90.986 11.795 1.00 32.99 125 LYS B C 1
ATOM 2039 O O . LYS B 1 128 ? 3.689 92.108 11.459 1.00 29.66 125 LYS B O 1
ATOM 2045 N N . ILE B 1 129 ? 4.001 90.016 12.275 1.00 31.06 126 ILE B N 1
ATOM 2046 C CA . ILE B 1 129 ? 5.478 90.123 12.316 1.00 30.05 126 ILE B CA 1
ATOM 2047 C C . ILE B 1 129 ? 5.978 90.498 10.908 1.00 27.95 126 ILE B C 1
ATOM 2048 O O . ILE B 1 129 ? 6.882 91.281 10.830 1.00 27.50 126 ILE B O 1
ATOM 2053 N N . ASP B 1 130 ? 5.386 90.030 9.825 1.00 28.57 127 ASP B N 1
ATOM 2054 C CA . ASP B 1 130 ? 5.828 90.423 8.454 1.00 30.40 127 ASP B CA 1
ATOM 2055 C C . ASP B 1 130 ? 5.705 91.942 8.190 1.00 29.22 127 ASP B C 1
ATOM 2056 O O . ASP B 1 130 ? 6.558 92.489 7.494 1.00 29.52 127 ASP B O 1
ATOM 2061 N N . ALA B 1 131 ? 4.704 92.610 8.734 1.00 28.00 128 ALA B N 1
ATOM 2062 C CA . ALA B 1 131 ? 4.511 94.076 8.611 1.00 28.48 128 ALA B CA 1
ATOM 2063 C C . ALA B 1 131 ? 5.554 94.820 9.473 1.00 27.96 128 ALA B C 1
ATOM 2064 O O . ALA B 1 131 ? 6.129 95.811 8.990 1.00 26.15 128 ALA B O 1
ATOM 2066 N N . VAL B 1 132 ? 5.882 94.293 10.657 1.00 27.00 129 VAL B N 1
ATOM 2067 C CA . VAL B 1 132 ? 7.002 94.826 11.463 1.00 27.07 129 VAL B CA 1
ATOM 2068 C C . VAL B 1 132 ? 8.307 94.710 10.659 1.00 26.30 129 VAL B C 1
ATOM 2069 O O . VAL B 1 132 ? 9.043 95.721 10.649 1.00 27.65 129 VAL B O 1
ATOM 2073 N N . GLN B 1 133 ? 8.569 93.559 10.029 1.00 26.47 130 GLN B N 1
ATOM 2074 C CA . GLN B 1 133 ? 9.760 93.333 9.173 1.00 28.36 130 GLN B CA 1
ATOM 2075 C C . GLN B 1 133 ? 9.802 94.357 8.022 1.00 30.13 130 GLN B C 1
ATOM 2076 O O . GLN B 1 133 ? 10.915 94.939 7.781 1.00 27.88 130 GLN B O 1
ATOM 2082 N N . LEU B 1 134 ? 8.654 94.638 7.362 1.00 30.51 131 LEU B N 1
ATOM 2083 C CA . LEU B 1 134 ? 8.641 95.623 6.244 1.00 31.47 131 LEU B CA 1
ATOM 2084 C C . LEU B 1 134 ? 9.041 96.998 6.767 1.00 31.09 131 LEU B C 1
ATOM 2085 O O . LEU B 1 134 ? 9.772 97.714 6.060 1.00 33.04 131 LEU B O 1
ATOM 2090 N N . ALA B 1 135 ? 8.529 97.388 7.931 1.00 30.71 132 ALA B N 1
ATOM 2091 C CA . ALA B 1 135 ? 8.862 98.660 8.598 1.00 29.23 132 ALA B CA 1
ATOM 2092 C C . ALA B 1 135 ? 10.364 98.689 8.915 1.00 28.94 132 ALA B C 1
ATOM 2093 O O . ALA B 1 135 ? 11.028 99.675 8.537 1.00 28.52 132 ALA B O 1
ATOM 2095 N N . ALA B 1 136 ? 10.908 97.663 9.568 1.00 28.44 133 ALA B N 1
ATOM 2096 C CA . ALA B 1 136 ? 12.360 97.610 9.885 1.00 29.86 133 ALA B CA 1
ATOM 2097 C C . ALA B 1 136 ? 13.171 97.818 8.586 1.00 31.35 133 ALA B C 1
ATOM 2098 O O . ALA B 1 136 ? 14.048 98.698 8.596 1.00 32.37 133 ALA B O 1
ATOM 2100 N N . LYS B 1 137 ? 12.815 97.139 7.487 1.00 31.17 134 LYS B N 1
ATOM 2101 C CA . LYS B 1 137 ? 13.524 97.288 6.190 1.00 32.45 134 LYS B CA 1
ATOM 2102 C C . LYS B 1 137 ? 13.422 98.742 5.679 1.00 32.09 134 LYS B C 1
ATOM 2103 O O . LYS B 1 137 ? 14.459 99.244 5.184 1.00 31.55 134 LYS B O 1
ATOM 2109 N N . ALA B 1 138 ? 12.267 99.420 5.804 1.00 30.24 135 ALA B N 1
ATOM 2110 C CA . ALA B 1 138 ? 12.107 100.849 5.422 1.00 31.89 135 ALA B CA 1
ATOM 2111 C C . ALA B 1 138 ? 13.120 101.726 6.178 1.00 32.21 135 ALA B C 1
ATOM 2112 O O . ALA B 1 138 ? 13.431 102.818 5.669 1.00 32.60 135 ALA B O 1
ATOM 2114 N N . LEU B 1 139 ? 13.601 101.307 7.357 1.00 32.10 136 LEU B N 1
ATOM 2115 C CA . LEU B 1 139 ? 14.512 102.102 8.215 1.00 31.71 136 LEU B CA 1
ATOM 2116 C C . LEU B 1 139 ? 15.955 101.622 7.978 1.00 34.28 136 LEU B C 1
ATOM 2117 O O . LEU B 1 139 ? 16.808 102.056 8.721 1.00 34.07 136 LEU B O 1
ATOM 2122 N N . GLY B 1 140 ? 16.199 100.714 7.020 1.00 35.82 137 GLY B N 1
ATOM 2123 C CA . GLY B 1 140 ? 17.543 100.180 6.679 1.00 37.95 137 GLY B CA 1
ATOM 2124 C C . GLY B 1 140 ? 18.005 99.103 7.655 1.00 39.06 137 GLY B C 1
ATOM 2125 O O . GLY B 1 140 ? 19.195 98.835 7.723 1.00 42.59 137 GLY B O 1
ATOM 2126 N N . LYS B 1 141 ? 17.081 98.520 8.411 1.00 40.88 138 LYS B N 1
ATOM 2127 C CA . LYS B 1 141 ? 17.360 97.493 9.443 1.00 40.70 138 LYS B CA 1
ATOM 2128 C C . LYS B 1 141 ? 16.845 96.147 8.940 1.00 40.89 138 LYS B C 1
ATOM 2129 O O . LYS B 1 141 ? 15.887 96.143 8.144 1.00 38.67 138 LYS B O 1
ATOM 2135 N N . GLU B 1 142 ? 17.434 95.075 9.465 1.00 40.97 139 GLU B N 1
ATOM 2136 C CA . GLU B 1 142 ? 17.079 93.666 9.190 1.00 42.29 139 GLU B CA 1
ATOM 2137 C C . GLU B 1 142 ? 16.675 93.036 10.532 1.00 41.99 139 GLU B C 1
ATOM 2138 O O . GLU B 1 142 ? 17.464 93.103 11.503 1.00 40.67 139 GLU B O 1
ATOM 2144 N N . LEU B 1 143 ? 15.447 92.532 10.593 1.00 39.34 140 LEU B N 1
ATOM 2145 C CA . LEU B 1 143 ? 14.895 91.769 11.734 1.00 41.64 140 LEU B CA 1
ATOM 2146 C C . LEU B 1 143 ? 15.060 90.283 11.412 1.00 42.64 140 LEU B C 1
ATOM 2147 O O . LEU B 1 143 ? 14.684 89.906 10.304 1.00 48.14 140 LEU B O 1
ATOM 2152 N N . SER B 1 144 ? 15.685 89.471 12.269 1.00 43.62 141 SER B N 1
ATOM 2153 C CA . SER B 1 144 ? 15.828 88.002 12.042 1.00 44.13 141 SER B CA 1
ATOM 2154 C C . SER B 1 144 ? 15.495 87.215 13.328 1.00 40.74 141 SER B C 1
ATOM 2155 O O . SER B 1 144 ? 15.395 87.830 14.411 1.00 40.57 141 SER B O 1
ATOM 2158 N N . LEU B 1 145 ? 15.221 85.928 13.163 1.00 40.42 142 LEU B N 1
ATOM 2159 C CA . LEU B 1 145 ? 14.846 84.959 14.218 1.00 40.93 142 LEU B CA 1
ATOM 2160 C C . LEU B 1 145 ? 15.993 83.995 14.463 1.00 43.17 142 LEU B C 1
ATOM 2161 O O . LEU B 1 145 ? 16.623 83.559 13.505 1.00 45.52 142 LEU B O 1
ATOM 2166 N N . VAL B 1 146 ? 16.189 83.635 15.715 1.00 44.48 143 VAL B N 1
ATOM 2167 C CA . VAL B 1 146 ? 17.209 82.649 16.151 1.00 48.36 143 VAL B CA 1
ATOM 2168 C C . VAL B 1 146 ? 16.511 81.602 17.045 1.00 47.09 143 VAL B C 1
ATOM 2169 O O . VAL B 1 146 ? 15.715 82.002 17.873 1.00 45.76 143 VAL B O 1
ATOM 2181 N N . VAL B 1 148 ? 17.246 78.552 19.722 1.00 57.78 145 VAL B N 1
ATOM 2182 C CA . VAL B 1 148 ? 18.276 77.870 20.580 1.00 64.26 145 VAL B CA 1
ATOM 2183 C C . VAL B 1 148 ? 17.610 76.866 21.540 1.00 64.17 145 VAL B C 1
ATOM 2184 O O . VAL B 1 148 ? 16.487 77.077 21.984 1.00 61.76 145 VAL B O 1
ATOM 2189 N N . VAL C 1 8 ? 19.930 59.258 50.390 1.00 80.82 5 VAL C N 1
ATOM 2190 C CA . VAL C 1 8 ? 18.438 59.305 50.523 1.00 81.41 5 VAL C CA 1
ATOM 2191 C C . VAL C 1 8 ? 17.998 58.352 51.651 1.00 82.71 5 VAL C C 1
ATOM 2192 O O . VAL C 1 8 ? 18.610 57.267 51.762 1.00 86.93 5 VAL C O 1
ATOM 2196 N N . GLU C 1 9 ? 16.963 58.713 52.425 1.00 80.51 6 GLU C N 1
ATOM 2197 C CA . GLU C 1 9 ? 16.249 57.775 53.351 1.00 82.27 6 GLU C CA 1
ATOM 2198 C C . GLU C 1 9 ? 14.822 58.256 53.639 1.00 76.21 6 GLU C C 1
ATOM 2199 O O . GLU C 1 9 ? 14.496 59.388 53.273 1.00 73.95 6 GLU C O 1
ATOM 2205 N N . ILE C 1 10 ? 14.020 57.390 54.266 1.00 72.33 7 ILE C N 1
ATOM 2206 C CA . ILE C 1 10 ? 12.621 57.673 54.703 1.00 68.63 7 ILE C CA 1
ATOM 2207 C C . ILE C 1 10 ? 12.591 59.056 55.369 1.00 62.55 7 ILE C C 1
ATOM 2208 O O . ILE C 1 10 ? 13.603 59.454 56.040 1.00 61.90 7 ILE C O 1
ATOM 2221 N N . ARG C 1 12 ? 11.800 60.821 58.204 1.00 40.13 9 ARG C N 1
ATOM 2222 C CA . ARG C 1 12 ? 11.617 60.516 59.644 1.00 40.00 9 ARG C CA 1
ATOM 2223 C C . ARG C 1 12 ? 12.036 61.712 60.473 1.00 36.66 9 ARG C C 1
ATOM 2224 O O . ARG C 1 12 ? 13.219 62.041 60.486 1.00 37.98 9 ARG C O 1
ATOM 2232 N N . TYR C 1 13 ? 11.070 62.373 61.086 1.00 34.04 10 TYR C N 1
ATOM 2233 C CA . TYR C 1 13 ? 11.336 63.555 61.941 1.00 32.95 10 TYR C CA 1
ATOM 2234 C C . TYR C 1 13 ? 11.732 63.035 63.322 1.00 32.63 10 TYR C C 1
ATOM 2235 O O . TYR C 1 13 ? 10.921 62.416 64.025 1.00 31.29 10 TYR C O 1
ATOM 2244 N N . PRO C 1 14 ? 12.983 63.311 63.758 1.00 33.08 11 PRO C N 1
ATOM 2245 C CA . PRO C 1 14 ? 13.410 62.997 65.112 1.00 33.05 11 PRO C CA 1
ATOM 2246 C C . PRO C 1 14 ? 12.543 63.736 66.143 1.00 31.77 11 PRO C C 1
ATOM 2247 O O . PRO C 1 14 ? 12.169 64.884 65.951 1.00 30.60 11 PRO C O 1
ATOM 2251 N N . VAL C 1 15 ? 12.150 63.027 67.194 1.00 31.71 12 VAL C N 1
ATOM 2252 C CA . VAL C 1 15 ? 11.358 63.635 68.296 1.00 32.11 12 VAL C CA 1
ATOM 2253 C C . VAL C 1 15 ? 11.984 63.233 69.625 1.00 32.29 12 VAL C C 1
ATOM 2254 O O . VAL C 1 15 ? 12.644 62.178 69.668 1.00 33.02 12 VAL C O 1
ATOM 2258 N N . THR C 1 16 ? 11.795 64.059 70.652 1.00 32.88 13 THR C N 1
ATOM 2259 C CA . THR C 1 16 ? 12.049 63.650 72.052 1.00 35.08 13 THR C CA 1
ATOM 2260 C C . THR C 1 16 ? 10.720 63.457 72.788 1.00 35.35 13 THR C C 1
ATOM 2261 O O . THR C 1 16 ? 9.701 64.112 72.471 1.00 33.62 13 THR C O 1
ATOM 2265 N N . LEU C 1 17 ? 10.742 62.509 73.708 1.00 36.84 14 LEU C N 1
ATOM 2266 C CA . LEU C 1 17 ? 9.603 62.190 74.579 1.00 38.36 14 LEU C CA 1
ATOM 2267 C C . LEU C 1 17 ? 10.041 62.452 76.017 1.00 38.46 14 LEU C C 1
ATOM 2268 O O . LEU C 1 17 ? 11.015 61.860 76.467 1.00 39.37 14 LEU C O 1
ATOM 2273 N N . THR C 1 18 ? 9.314 63.315 76.694 1.00 37.22 15 THR C N 1
ATOM 2274 C CA . THR C 1 18 ? 9.607 63.728 78.085 1.00 37.99 15 THR C CA 1
ATOM 2275 C C . THR C 1 18 ? 8.308 63.756 78.885 1.00 36.34 15 THR C C 1
ATOM 2276 O O . THR C 1 18 ? 7.212 63.927 78.368 1.00 33.84 15 THR C O 1
ATOM 2280 N N . PRO C 1 19 ? 8.412 63.652 80.211 1.00 38.98 16 PRO C N 1
ATOM 2281 C CA . PRO C 1 19 ? 7.249 63.846 81.063 1.00 39.43 16 PRO C CA 1
ATOM 2282 C C . PRO C 1 19 ? 6.797 65.297 80.865 1.00 40.28 16 PRO C C 1
ATOM 2283 O O . PRO C 1 19 ? 7.635 66.190 80.834 1.00 42.91 16 PRO C O 1
ATOM 2287 N N . ALA C 1 20 ? 5.511 65.535 80.695 1.00 39.29 17 ALA C N 1
ATOM 2288 C CA . ALA C 1 20 ? 5.017 66.911 80.481 1.00 43.77 17 ALA C CA 1
ATOM 2289 C C . ALA C 1 20 ? 4.838 67.550 81.859 1.00 48.36 17 ALA C C 1
ATOM 2290 O O . ALA C 1 20 ? 4.273 66.906 82.740 1.00 48.67 17 ALA C O 1
ATOM 2292 N N . PRO C 1 21 ? 5.366 68.777 82.115 1.00 54.77 18 PRO C N 1
ATOM 2293 C CA . PRO C 1 21 ? 5.054 69.492 83.356 1.00 56.75 18 PRO C CA 1
ATOM 2294 C C . PRO C 1 21 ? 3.528 69.398 83.554 1.00 56.65 18 PRO C C 1
ATOM 2295 O O . PRO C 1 21 ? 2.795 69.539 82.602 1.00 55.24 18 PRO C O 1
ATOM 2299 N N . GLU C 1 22 ? 3.076 69.037 84.748 1.00 61.92 19 GLU C N 1
ATOM 2300 C CA . GLU C 1 22 ? 1.626 68.987 85.089 1.00 66.21 19 GLU C CA 1
ATOM 2301 C C . GLU C 1 22 ? 0.934 67.767 84.470 1.00 63.62 19 GLU C C 1
ATOM 2302 O O . GLU C 1 22 ? -0.303 67.687 84.627 1.00 67.10 19 GLU C O 1
ATOM 2308 N N . GLY C 1 23 ? 1.673 66.837 83.843 1.00 53.81 20 GLY C N 1
ATOM 2309 C CA . GLY C 1 23 ? 1.186 65.458 83.639 1.00 49.11 20 GLY C CA 1
ATOM 2310 C C . GLY C 1 23 ? 1.151 65.015 82.187 1.00 43.20 20 GLY C C 1
ATOM 2311 O O . GLY C 1 23 ? 1.124 65.857 81.270 1.00 40.19 20 GLY C O 1
ATOM 2312 N N . GLY C 1 24 ? 1.114 63.698 81.983 1.00 38.18 21 GLY C N 1
ATOM 2313 C CA . GLY C 1 24 ? 1.231 63.102 80.651 1.00 35.89 21 GLY C CA 1
ATOM 2314 C C . GLY C 1 24 ? 2.603 63.358 80.036 1.00 34.34 21 GLY C C 1
ATOM 2315 O O . GLY C 1 24 ? 3.589 63.625 80.770 1.00 32.39 21 GLY C O 1
ATOM 2316 N N . TYR C 1 25 ? 2.686 63.255 78.708 1.00 33.82 22 TYR C N 1
ATOM 2317 C CA . TYR C 1 25 ? 3.986 63.139 78.005 1.00 32.91 22 TYR C CA 1
ATOM 2318 C C . TYR C 1 25 ? 3.956 64.113 76.830 1.00 33.85 22 TYR C C 1
ATOM 2319 O O . TYR C 1 25 ? 2.865 64.301 76.209 1.00 32.87 22 TYR C O 1
ATOM 2341 N N . VAL C 1 27 ? 5.843 65.286 73.191 1.00 30.94 24 VAL C N 1
ATOM 2342 C CA . VAL C 1 27 ? 6.580 64.950 71.949 1.00 31.14 24 VAL C CA 1
ATOM 2343 C C . VAL C 1 27 ? 7.032 66.264 71.321 1.00 29.95 24 VAL C C 1
ATOM 2344 O O . VAL C 1 27 ? 6.172 67.079 70.970 1.00 30.10 24 VAL C O 1
ATOM 2348 N N . SER C 1 28 ? 8.337 66.488 71.282 1.00 30.09 25 SER C N 1
ATOM 2349 C CA . SER C 1 28 ? 8.965 67.706 70.699 1.00 32.37 25 SER C CA 1
ATOM 2350 C C . SER C 1 28 ? 9.730 67.352 69.416 1.00 32.56 25 SER C C 1
ATOM 2351 O O . SER C 1 28 ? 10.523 66.396 69.453 1.00 32.57 25 SER C O 1
ATOM 2354 N N . PHE C 1 29 ? 9.599 68.200 68.400 1.00 32.64 26 PHE C N 1
ATOM 2355 C CA . PHE C 1 29 ? 10.362 68.136 67.145 1.00 34.30 26 PHE C CA 1
ATOM 2356 C C . PHE C 1 29 ? 11.359 69.304 67.127 1.00 35.30 26 PHE C C 1
ATOM 2357 O O . PHE C 1 29 ? 10.932 70.442 67.008 1.00 36.99 26 PHE C O 1
ATOM 2365 N N . VAL C 1 30 ? 12.652 69.051 67.074 1.00 37.64 27 VAL C N 1
ATOM 2366 C CA . VAL C 1 30 ? 13.651 70.153 66.886 1.00 40.16 27 VAL C CA 1
ATOM 2367 C C . VAL C 1 30 ? 13.388 70.901 65.572 1.00 40.90 27 VAL C C 1
ATOM 2368 O O . VAL C 1 30 ? 13.508 72.190 65.555 1.00 41.37 27 VAL C O 1
ATOM 2372 N N . ASP C 1 31 ? 12.958 70.183 64.519 1.00 36.88 28 ASP C N 1
ATOM 2373 C CA . ASP C 1 31 ? 12.825 70.813 63.201 1.00 35.14 28 ASP C CA 1
ATOM 2374 C C . ASP C 1 31 ? 11.485 71.560 63.101 1.00 34.15 28 ASP C C 1
ATOM 2375 O O . ASP C 1 31 ? 11.389 72.414 62.214 1.00 32.70 28 ASP C O 1
ATOM 2380 N N . ILE C 1 32 ? 10.482 71.241 63.918 1.00 33.70 29 ILE C N 1
ATOM 2381 C CA . ILE C 1 32 ? 9.074 71.712 63.703 1.00 33.18 29 ILE C CA 1
ATOM 2382 C C . ILE C 1 32 ? 8.464 72.213 65.017 1.00 34.97 29 ILE C C 1
ATOM 2383 O O . ILE C 1 32 ? 7.659 71.505 65.653 1.00 36.99 29 ILE C O 1
ATOM 2388 N N . PRO C 1 33 ? 8.754 73.466 65.413 1.00 34.25 30 PRO C N 1
ATOM 2389 C CA . PRO C 1 33 ? 8.259 74.011 66.679 1.00 35.51 30 PRO C CA 1
ATOM 2390 C C . PRO C 1 33 ? 6.741 73.862 66.834 1.00 34.31 30 PRO C C 1
ATOM 2391 O O . PRO C 1 33 ? 6.318 73.473 67.868 1.00 36.15 30 PRO C O 1
ATOM 2395 N N . GLU C 1 34 ? 5.965 74.070 65.780 1.00 33.70 31 GLU C N 1
ATOM 2396 C CA . GLU C 1 34 ? 4.486 74.110 65.893 1.00 35.11 31 GLU C CA 1
ATOM 2397 C C . GLU C 1 34 ? 3.888 72.700 66.074 1.00 33.81 31 GLU C C 1
ATOM 2398 O O . GLU C 1 34 ? 2.678 72.628 66.158 1.00 33.01 31 GLU C O 1
ATOM 2404 N N . ALA C 1 35 ? 4.687 71.624 66.049 1.00 31.95 32 ALA C N 1
ATOM 2405 C CA . ALA C 1 35 ? 4.182 70.237 66.076 1.00 31.59 32 ALA C CA 1
ATOM 2406 C C . ALA C 1 35 ? 4.218 69.697 67.510 1.00 30.89 32 ALA C C 1
ATOM 2407 O O . ALA C 1 35 ? 3.835 68.512 67.721 1.00 29.60 32 ALA C O 1
ATOM 2409 N N . LEU C 1 36 ? 4.622 70.543 68.453 1.00 32.12 33 LEU C N 1
ATOM 2410 C CA . LEU C 1 36 ? 4.787 70.158 69.877 1.00 30.83 33 LEU C CA 1
ATOM 2411 C C . LEU C 1 36 ? 3.473 69.560 70.349 1.00 29.60 33 LEU C C 1
ATOM 2412 O O . LEU C 1 36 ? 2.452 70.156 70.122 1.00 27.26 33 LEU C O 1
ATOM 2417 N N . THR C 1 37 ? 3.513 68.395 70.972 1.00 30.23 34 THR C N 1
ATOM 2418 C CA . THR C 1 37 ? 2.280 67.607 71.272 1.00 30.53 34 THR C CA 1
ATOM 2419 C C . THR C 1 37 ? 2.372 67.065 72.716 1.00 30.88 34 THR C C 1
ATOM 2420 O O . THR C 1 37 ? 3.458 66.517 73.129 1.00 32.22 34 THR C O 1
ATOM 2424 N N . GLN C 1 38 ? 1.282 67.172 73.443 1.00 30.52 35 GLN C N 1
ATOM 2425 C CA . GLN C 1 38 ? 1.096 66.477 74.748 1.00 33.39 35 GLN C CA 1
ATOM 2426 C C . GLN C 1 38 ? 0.050 65.391 74.554 1.00 32.41 35 GLN C C 1
ATOM 2427 O O . GLN C 1 38 ? -0.985 65.685 73.883 1.00 31.71 35 GLN C O 1
ATOM 2433 N N . GLY C 1 39 ? 0.271 64.235 75.187 1.00 31.93 36 GLY C N 1
ATOM 2434 C CA . GLY C 1 39 ? -0.759 63.196 75.373 1.00 31.22 36 GLY C CA 1
ATOM 2435 C C . GLY C 1 39 ? -0.767 62.682 76.804 1.00 32.43 36 GLY C C 1
ATOM 2436 O O . GLY C 1 39 ? 0.271 62.826 77.501 1.00 31.50 36 GLY C O 1
ATOM 2437 N N . GLU C 1 40 ? -1.931 62.150 77.236 1.00 34.85 37 GLU C N 1
ATOM 2438 C CA . GLU C 1 40 ? -2.168 61.561 78.583 1.00 35.33 37 GLU C CA 1
ATOM 2439 C C . GLU C 1 40 ? -1.234 60.355 78.770 1.00 33.59 37 GLU C C 1
ATOM 2440 O O . GLU C 1 40 ? -0.816 60.134 79.884 1.00 33.05 37 GLU C O 1
ATOM 2446 N N . THR C 1 41 ? -0.984 59.577 77.724 1.00 31.97 38 THR C N 1
ATOM 2447 C CA . THR C 1 41 ? -0.069 58.416 77.722 1.00 32.40 38 THR C CA 1
ATOM 2448 C C . THR C 1 41 ? 0.989 58.580 76.641 1.00 31.53 38 THR C C 1
ATOM 2449 O O . THR C 1 41 ? 0.787 59.415 75.697 1.00 31.04 38 THR C O 1
ATOM 2453 N N . VAL C 1 42 ? 2.039 57.770 76.750 1.00 31.10 39 VAL C N 1
ATOM 2454 C CA . VAL C 1 42 ? 3.159 57.780 75.780 1.00 31.65 39 VAL C CA 1
ATOM 2455 C C . VAL C 1 42 ? 2.595 57.433 74.398 1.00 31.00 39 VAL C C 1
ATOM 2456 O O . VAL C 1 42 ? 2.856 58.211 73.456 1.00 28.11 39 VAL C O 1
ATOM 2460 N N . ALA C 1 43 ? 1.764 56.391 74.308 1.00 32.03 40 ALA C N 1
ATOM 2461 C CA . ALA C 1 43 ? 1.169 55.939 73.030 1.00 32.92 40 ALA C CA 1
ATOM 2462 C C . ALA C 1 43 ? 0.327 57.066 72.447 1.00 32.99 40 ALA C C 1
ATOM 2463 O O . ALA C 1 43 ? 0.380 57.283 71.199 1.00 32.54 40 ALA C O 1
ATOM 2465 N N . GLU C 1 44 ? -0.469 57.749 73.269 1.00 33.07 41 GLU C N 1
ATOM 2466 C CA . GLU C 1 44 ? -1.422 58.740 72.705 1.00 33.78 41 GLU C CA 1
ATOM 2467 C C . GLU C 1 44 ? -0.635 59.992 72.294 1.00 32.32 41 GLU C C 1
ATOM 2468 O O . GLU C 1 44 ? -1.040 60.634 71.352 1.00 29.32 41 GLU C O 1
ATOM 2474 N N . ALA C 1 45 ? 0.447 60.328 72.995 1.00 30.62 42 ALA C N 1
ATOM 2475 C CA . ALA C 1 45 ? 1.238 61.512 72.641 1.00 30.67 42 ALA C CA 1
ATOM 2476 C C . ALA C 1 45 ? 1.896 61.234 71.292 1.00 30.32 42 ALA C C 1
ATOM 2477 O O . ALA C 1 45 ? 1.727 62.064 70.438 1.00 32.70 42 ALA C O 1
ATOM 2487 N N . GLU C 1 47 ? 0.970 59.055 68.863 1.00 32.69 44 GLU C N 1
ATOM 2488 C CA . GLU C 1 47 ? -0.136 59.013 67.879 1.00 34.33 44 GLU C CA 1
ATOM 2489 C C . GLU C 1 47 ? -0.584 60.439 67.517 1.00 34.96 44 GLU C C 1
ATOM 2490 O O . GLU C 1 47 ? -0.737 60.720 66.287 1.00 32.62 44 GLU C O 1
ATOM 2496 N N . ALA C 1 48 ? -0.803 61.317 68.498 1.00 31.33 45 ALA C N 1
ATOM 2497 C CA . ALA C 1 48 ? -1.329 62.685 68.235 1.00 31.23 45 ALA C CA 1
ATOM 2498 C C . ALA C 1 48 ? -0.268 63.526 67.510 1.00 30.52 45 ALA C C 1
ATOM 2499 O O . ALA C 1 48 ? -0.680 64.491 66.846 1.00 28.72 45 ALA C O 1
ATOM 2501 N N . ALA C 1 49 ? 1.028 63.203 67.644 1.00 30.14 46 ALA C N 1
ATOM 2502 C CA . ALA C 1 49 ? 2.122 63.982 67.010 1.00 32.47 46 ALA C CA 1
ATOM 2503 C C . ALA C 1 49 ? 2.057 63.842 65.479 1.00 33.40 46 ALA C C 1
ATOM 2504 O O . ALA C 1 49 ? 2.600 64.718 64.761 1.00 33.68 46 ALA C O 1
ATOM 2506 N N . LYS C 1 50 ? 1.478 62.761 64.974 1.00 37.69 47 LYS C N 1
ATOM 2507 C CA . LYS C 1 50 ? 1.399 62.528 63.496 1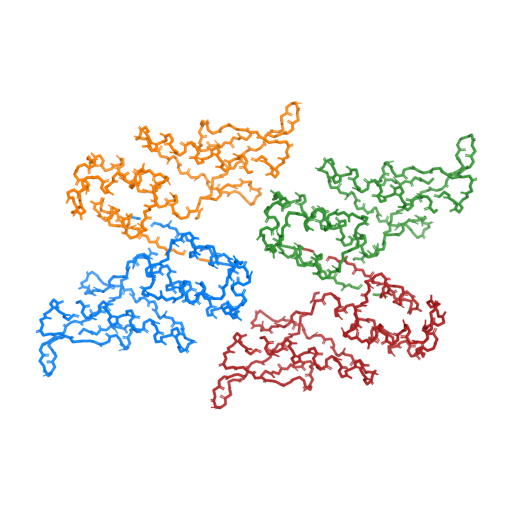.00 39.60 47 LYS C CA 1
ATOM 2508 C C . LYS C 1 50 ? 0.537 63.626 62.893 1.00 39.66 47 LYS C C 1
ATOM 2509 O O . LYS C 1 50 ? 1.020 64.272 61.966 1.00 39.14 47 LYS C O 1
ATOM 2515 N N . ASP C 1 51 ? -0.683 63.814 63.411 1.00 41.19 48 ASP C N 1
ATOM 2516 C CA . ASP C 1 51 ? -1.627 64.871 62.956 1.00 41.95 48 ASP C CA 1
ATOM 2517 C C . ASP C 1 51 ? -1.041 66.268 63.239 1.00 39.21 48 ASP C C 1
ATOM 2518 O O . ASP C 1 51 ? -1.255 67.186 62.402 1.00 37.93 48 ASP C O 1
ATOM 2523 N N . ALA C 1 52 ? -0.414 66.486 64.400 1.00 33.57 49 ALA C N 1
ATOM 2524 C CA . ALA C 1 52 ? 0.236 67.779 64.729 1.00 33.01 49 ALA C CA 1
ATOM 2525 C C . ALA C 1 52 ? 1.264 68.117 63.629 1.00 32.07 49 ALA C C 1
ATOM 2526 O O . ALA C 1 52 ? 1.369 69.267 63.221 1.00 29.52 49 ALA C O 1
ATOM 2528 N N . LEU C 1 53 ? 2.046 67.127 63.202 1.00 30.71 50 LEU C N 1
ATOM 2529 C CA . LEU C 1 53 ? 3.134 67.341 62.236 1.00 31.09 50 LEU C CA 1
ATOM 2530 C C . LEU C 1 53 ? 2.529 67.718 60.865 1.00 32.60 50 LEU C C 1
ATOM 2531 O O . LEU C 1 53 ? 3.016 68.691 60.230 1.00 32.02 50 LEU C O 1
ATOM 2536 N N . LEU C 1 54 ? 1.454 67.055 60.462 1.00 32.80 51 LEU C N 1
ATOM 2537 C CA . LEU C 1 54 ? 0.710 67.371 59.203 1.00 38.10 51 LEU C CA 1
ATOM 2538 C C . LEU C 1 54 ? 0.095 68.779 59.254 1.00 37.51 51 LEU C C 1
ATOM 2539 O O . LEU C 1 54 ? 0.174 69.525 58.247 1.00 34.72 51 LEU C O 1
ATOM 2544 N N . THR C 1 55 ? -0.498 69.160 60.387 1.00 37.25 52 THR C N 1
ATOM 2545 C CA . THR C 1 55 ? -1.023 70.541 60.623 1.00 36.61 52 THR C CA 1
ATOM 2546 C C . THR C 1 55 ? 0.132 71.551 60.565 1.00 36.98 52 THR C C 1
ATOM 2547 O O . THR C 1 55 ? -0.032 72.669 59.949 1.00 35.80 52 THR C O 1
ATOM 2551 N N . ALA C 1 56 ? 1.292 71.194 61.114 1.00 35.01 53 ALA C N 1
ATOM 2552 C CA . ALA C 1 56 ? 2.484 72.083 61.102 1.00 35.09 53 ALA C CA 1
ATOM 2553 C C . ALA C 1 56 ? 2.893 72.374 59.645 1.00 33.96 53 ALA C C 1
ATOM 2554 O O . ALA C 1 56 ? 3.118 73.541 59.326 1.00 35.84 53 ALA C O 1
ATOM 2556 N N . PHE C 1 57 ? 2.974 71.338 58.792 1.00 34.31 54 PHE C N 1
ATOM 2557 C CA . PHE C 1 57 ? 3.226 71.424 57.332 1.00 34.20 54 PHE C CA 1
ATOM 2558 C C . PHE C 1 57 ? 2.275 72.433 56.658 1.00 34.17 54 PHE C C 1
ATOM 2559 O O . PHE C 1 57 ? 2.726 73.360 55.946 1.00 30.24 54 PHE C O 1
ATOM 2567 N N . ASP C 1 58 ? 0.976 72.300 56.875 1.00 35.12 55 ASP C N 1
ATOM 2568 C CA . ASP C 1 58 ? 0.001 73.270 56.299 1.00 38.34 55 ASP C CA 1
ATOM 2569 C C . ASP C 1 58 ? 0.361 74.708 56.720 1.00 39.66 55 ASP C C 1
ATOM 2570 O O . ASP C 1 58 ? 0.262 75.619 55.848 1.00 37.49 55 ASP C O 1
ATOM 2575 N N . PHE C 1 59 ? 0.739 74.925 57.986 1.00 36.82 56 PHE C N 1
ATOM 2576 C CA . PHE C 1 59 ? 1.086 76.253 58.537 1.00 41.63 56 PHE C CA 1
ATOM 2577 C C . PHE C 1 59 ? 2.242 76.891 57.719 1.00 40.26 56 PHE C C 1
ATOM 2578 O O . PHE C 1 59 ? 2.131 78.082 57.317 1.00 38.61 56 PHE C O 1
ATOM 2586 N N . TYR C 1 60 ? 3.331 76.162 57.473 1.00 35.99 57 TYR C N 1
ATOM 2587 C CA . TYR C 1 60 ? 4.467 76.640 56.645 1.00 37.43 57 TYR C CA 1
ATOM 2588 C C . TYR C 1 60 ? 3.972 77.020 55.240 1.00 37.54 57 TYR C C 1
ATOM 2589 O O . TYR C 1 60 ? 4.254 78.121 54.764 1.00 35.15 57 TYR C O 1
ATOM 2598 N N . PHE C 1 61 ? 3.217 76.132 54.604 1.00 38.52 58 PHE C N 1
ATOM 2599 C CA . PHE C 1 61 ? 2.687 76.346 53.238 1.00 39.67 58 PHE C CA 1
ATOM 2600 C C . PHE C 1 61 ? 1.760 77.573 53.209 1.00 41.68 58 PHE C C 1
ATOM 2601 O O . PHE C 1 61 ? 2.013 78.427 52.354 1.00 40.26 58 PHE C O 1
ATOM 2609 N N . GLU C 1 62 ? 0.766 77.698 54.101 1.00 41.67 59 GLU C N 1
ATOM 2610 C CA . GLU C 1 62 ? -0.124 78.899 54.193 1.00 45.07 59 GLU C CA 1
ATOM 2611 C C . GLU C 1 62 ? 0.709 80.174 54.420 1.00 45.24 59 GLU C C 1
ATOM 2612 O O . GLU C 1 62 ? 0.317 81.226 53.896 1.00 48.56 59 GLU C O 1
ATOM 2618 N N . ASP C 1 63 ? 1.846 80.101 55.108 1.00 41.65 60 ASP C N 1
ATOM 2619 C CA . ASP C 1 63 ? 2.699 81.282 55.387 1.00 41.68 60 ASP C CA 1
ATOM 2620 C C . ASP C 1 63 ? 3.720 81.529 54.262 1.00 39.94 60 ASP C C 1
ATOM 2621 O O . ASP C 1 63 ? 4.619 82.359 54.506 1.00 38.14 60 ASP C O 1
ATOM 2626 N N . ASN C 1 64 ? 3.631 80.812 53.131 1.00 37.89 61 ASN C N 1
ATOM 2627 C CA . ASN C 1 64 ? 4.594 80.854 51.993 1.00 39.02 61 ASN C CA 1
ATOM 2628 C C . ASN C 1 64 ? 6.017 80.746 52.539 1.00 39.93 61 ASN C C 1
ATOM 2629 O O . ASN C 1 64 ? 6.889 81.589 52.144 1.00 40.64 61 ASN C O 1
ATOM 2634 N N . GLU C 1 65 ? 6.264 79.721 53.362 1.00 39.56 62 GLU C N 1
ATOM 2635 C CA . GLU C 1 65 ? 7.628 79.379 53.848 1.00 40.89 62 GLU C CA 1
ATOM 2636 C C . GLU C 1 65 ? 7.882 77.907 53.526 1.00 37.98 62 GLU C C 1
ATOM 2637 O O . GLU C 1 65 ? 6.895 77.191 53.464 1.00 35.31 62 GLU C O 1
ATOM 2643 N N . LEU C 1 66 ? 9.147 77.494 53.402 1.00 35.22 63 LEU C N 1
ATOM 2644 C CA . LEU C 1 66 ? 9.533 76.098 53.107 1.00 36.39 63 LEU C CA 1
ATOM 2645 C C . LEU C 1 66 ? 9.219 75.238 54.351 1.00 35.37 63 LEU C C 1
ATOM 2646 O O . LEU C 1 66 ? 9.438 75.710 55.501 1.00 33.59 63 LEU C O 1
ATOM 2651 N N . ILE C 1 67 ? 8.710 74.046 54.133 1.00 32.20 64 ILE C N 1
ATOM 2652 C CA . ILE C 1 67 ? 8.608 73.006 55.199 1.00 33.32 64 ILE C CA 1
ATOM 2653 C C . ILE C 1 67 ? 10.020 72.513 55.506 1.00 34.34 64 ILE C C 1
ATOM 2654 O O . ILE C 1 67 ? 10.734 72.077 54.617 1.00 34.50 64 ILE C O 1
ATOM 2659 N N . PRO C 1 68 ? 10.500 72.711 56.748 1.00 35.70 65 PRO C N 1
ATOM 2660 C CA . PRO C 1 68 ? 11.795 72.177 57.167 1.00 38.62 65 PRO C CA 1
ATOM 2661 C C . PRO C 1 68 ? 11.860 70.657 57.000 1.00 38.42 65 PRO C C 1
ATOM 2662 O O . PRO C 1 68 ? 10.898 69.935 57.366 1.00 37.06 65 PRO C O 1
ATOM 2666 N N . LEU C 1 69 ? 12.983 70.199 56.464 1.00 39.93 66 LEU C N 1
ATOM 2667 C CA . LEU C 1 69 ? 13.243 68.753 56.323 1.00 43.39 66 LEU C CA 1
ATOM 2668 C C . LEU C 1 69 ? 13.790 68.194 57.637 1.00 44.04 66 LEU C C 1
ATOM 2669 O O . LEU C 1 69 ? 14.274 68.928 58.480 1.00 45.10 66 LEU C O 1
ATOM 2674 N N . PRO C 1 70 ? 13.704 66.868 57.872 1.00 44.66 67 PRO C N 1
ATOM 2675 C CA . PRO C 1 70 ? 14.212 66.294 59.115 1.00 44.37 67 PRO C CA 1
ATOM 2676 C C . PRO C 1 70 ? 15.711 66.534 59.233 1.00 45.92 67 PRO C C 1
ATOM 2677 O O . PRO C 1 70 ? 16.365 66.472 58.218 1.00 43.25 67 PRO C O 1
ATOM 2681 N N . SER C 1 71 ? 16.163 66.837 60.456 1.00 45.58 68 SER C N 1
ATOM 2682 C CA . SER C 1 71 ? 17.553 66.664 60.937 1.00 49.11 68 SER C CA 1
ATOM 2683 C C . SER C 1 71 ? 17.875 65.198 60.747 1.00 49.78 68 SER C C 1
ATOM 2684 O O . SER C 1 71 ? 16.979 64.372 60.907 1.00 45.46 68 SER C O 1
ATOM 2687 N N . PRO C 1 72 ? 19.134 64.846 60.422 1.00 55.72 69 PRO C N 1
ATOM 2688 C CA . PRO C 1 72 ? 19.545 63.444 60.346 1.00 58.82 69 PRO C CA 1
ATOM 2689 C C . PRO C 1 72 ? 19.271 62.761 61.691 1.00 60.06 69 PRO C C 1
ATOM 2690 O O . PRO C 1 72 ? 19.461 63.421 62.708 1.00 56.10 69 PRO C O 1
ATOM 2694 N N . LEU C 1 73 ? 18.793 61.509 61.661 1.00 61.92 70 LEU C N 1
ATOM 2695 C CA . LEU C 1 73 ? 18.566 60.666 62.872 1.00 61.39 70 LEU C CA 1
ATOM 2696 C C . LEU C 1 73 ? 19.889 60.137 63.429 1.00 65.63 70 LEU C C 1
ATOM 2697 O O . LEU C 1 73 ? 20.765 59.757 62.632 1.00 69.58 70 LEU C O 1
ATOM 2702 N N . ASN C 1 74 ? 19.979 60.087 64.759 1.00 68.21 71 ASN C N 1
ATOM 2703 C CA . ASN C 1 74 ? 20.906 59.224 65.526 1.00 71.06 71 ASN C CA 1
ATOM 2704 C C . ASN C 1 74 ? 20.239 57.850 65.702 1.00 69.20 71 ASN C C 1
ATOM 2705 O O . ASN C 1 74 ? 18.977 57.763 65.639 1.00 62.33 71 ASN C O 1
ATOM 2710 N N . SER C 1 75 ? 21.074 56.827 65.900 1.00 70.44 72 SER C N 1
ATOM 2711 C CA . SER C 1 75 ? 20.707 55.399 66.084 1.00 71.05 72 SER C CA 1
ATOM 2712 C C . SER C 1 75 ? 19.663 55.289 67.200 1.00 66.97 72 SER C C 1
ATOM 2713 O O . SER C 1 75 ? 18.735 54.478 67.069 1.00 63.54 72 SER C O 1
ATOM 2716 N N . HIS C 1 76 ? 19.797 56.119 68.233 1.00 65.74 73 HIS C N 1
ATOM 2717 C CA . HIS C 1 76 ? 18.984 56.048 69.471 1.00 64.10 73 HIS C CA 1
ATOM 2718 C C . HIS C 1 76 ? 17.728 56.908 69.371 1.00 57.33 73 HIS C C 1
ATOM 2719 O O . HIS C 1 76 ? 16.880 56.727 70.237 1.00 56.23 73 HIS C O 1
ATOM 2726 N N . ASP C 1 77 ? 17.596 57.780 68.364 1.00 53.28 74 ASP C N 1
ATOM 2727 C CA . ASP C 1 77 ? 16.525 58.824 68.332 1.00 49.44 74 ASP C CA 1
ATOM 2728 C C . ASP C 1 77 ? 15.138 58.206 68.141 1.00 45.17 74 ASP C C 1
ATOM 2729 O O . ASP C 1 77 ? 14.983 57.290 67.297 1.00 43.84 74 ASP C O 1
ATOM 2734 N N . HIS C 1 78 ? 14.125 58.768 68.803 1.00 40.80 75 HIS C N 1
ATOM 2735 C CA . HIS C 1 78 ? 12.719 58.491 68.433 1.00 38.25 75 HIS C CA 1
ATOM 2736 C C . HIS C 1 78 ? 12.432 59.338 67.188 1.00 37.26 75 HIS C C 1
ATOM 2737 O O . HIS C 1 78 ? 13.186 60.295 66.889 1.00 36.31 75 HIS C O 1
ATOM 2744 N N . PHE C 1 79 ? 11.404 58.969 66.457 1.00 34.54 76 PHE C N 1
ATOM 2745 C CA . PHE C 1 79 ? 11.033 59.681 65.215 1.00 33.66 76 PHE C CA 1
ATOM 2746 C C . PHE C 1 79 ? 9.563 59.437 64.909 1.00 33.02 76 PHE C C 1
ATOM 2747 O O . PHE C 1 79 ? 8.990 58.467 65.374 1.00 31.10 76 PHE C O 1
ATOM 2755 N N . ILE C 1 80 ? 8.991 60.373 64.175 1.00 34.26 77 ILE C N 1
ATOM 2756 C CA . ILE C 1 80 ? 7.645 60.288 63.556 1.00 35.90 77 ILE C CA 1
ATOM 2757 C C . ILE C 1 80 ? 7.873 60.156 62.045 1.00 37.78 77 ILE C C 1
ATOM 2758 O O . ILE C 1 80 ? 8.567 61.026 61.446 1.00 36.84 77 ILE C O 1
ATOM 2763 N N . GLU C 1 81 ? 7.338 59.093 61.449 1.00 40.75 78 GLU C N 1
ATOM 2764 C CA . GLU C 1 81 ? 7.593 58.733 60.033 1.00 42.93 78 GLU C CA 1
ATOM 2765 C C . GLU C 1 81 ? 6.515 59.345 59.168 1.00 40.23 78 GLU C C 1
ATOM 2766 O O . GLU C 1 81 ? 5.339 59.246 59.541 1.00 40.80 78 GLU C O 1
ATOM 2772 N N . VAL C 1 82 ? 6.909 59.962 58.051 1.00 39.24 79 VAL C N 1
ATOM 2773 C CA . VAL C 1 82 ? 5.910 60.508 57.087 1.00 38.69 79 VAL C CA 1
ATOM 2774 C C . VAL C 1 82 ? 5.736 59.465 56.002 1.00 37.34 79 VAL C C 1
ATOM 2775 O O . VAL C 1 82 ? 6.737 59.014 55.457 1.00 39.69 79 VAL C O 1
ATOM 2779 N N . PRO C 1 83 ? 4.488 59.015 55.709 1.00 36.66 80 PRO C N 1
ATOM 2780 C CA . PRO C 1 83 ? 4.256 58.062 54.627 1.00 36.56 80 PRO C CA 1
ATOM 2781 C C . PRO C 1 83 ? 4.564 58.727 53.273 1.00 35.99 80 PRO C C 1
ATOM 2782 O O . PRO C 1 83 ? 4.479 59.950 53.193 1.00 33.70 80 PRO C O 1
ATOM 2786 N N . LEU C 1 84 ? 4.887 57.932 52.250 1.00 37.49 81 LEU C N 1
ATOM 2787 C CA . LEU C 1 84 ? 5.288 58.411 50.899 1.00 38.90 81 LEU C CA 1
ATOM 2788 C C . LEU C 1 84 ? 4.237 59.368 50.357 1.00 36.84 81 LEU C C 1
ATOM 2789 O O . LEU C 1 84 ? 4.625 60.380 49.774 1.00 35.84 81 LEU C O 1
ATOM 2794 N N . SER C 1 85 ? 2.955 59.071 50.526 1.00 36.52 82 SER C N 1
ATOM 2795 C CA . SER C 1 85 ? 1.880 59.947 49.985 1.00 36.25 82 SER C CA 1
ATOM 2796 C C . SER C 1 85 ? 2.162 61.385 50.441 1.00 36.49 82 SER C C 1
ATOM 2797 O O . SER C 1 85 ? 2.189 62.314 49.568 1.00 36.18 82 SER C O 1
ATOM 2800 N N . VAL C 1 86 ? 2.397 61.583 51.736 1.00 33.81 83 VAL C N 1
ATOM 2801 C CA . VAL C 1 86 ? 2.577 62.945 52.331 1.00 32.95 83 VAL C CA 1
ATOM 2802 C C . VAL C 1 86 ? 3.973 63.452 51.972 1.00 32.91 83 VAL C C 1
ATOM 2803 O O . VAL C 1 86 ? 4.031 64.587 51.515 1.00 31.79 83 VAL C O 1
ATOM 2807 N N . ALA C 1 87 ? 5.010 62.608 52.014 1.00 31.94 84 ALA C N 1
ATOM 2808 C CA . ALA C 1 87 ? 6.397 63.038 51.748 1.00 31.90 84 ALA C CA 1
ATOM 2809 C C . ALA C 1 87 ? 6.470 63.610 50.327 1.00 33.64 84 ALA C C 1
ATOM 2810 O O . ALA C 1 87 ? 7.172 64.616 50.131 1.00 33.34 84 ALA C O 1
ATOM 2812 N N . SER C 1 88 ? 5.791 62.974 49.356 1.00 34.56 85 SER C N 1
ATOM 2813 C CA . SER C 1 88 ? 5.756 63.412 47.933 1.00 35.93 85 SER C CA 1
ATOM 2814 C C . SER C 1 88 ? 5.152 64.837 47.861 1.00 35.64 85 SER C C 1
ATOM 2815 O O . SER C 1 88 ? 5.709 65.676 47.102 1.00 37.20 85 SER C O 1
ATOM 2818 N N . LYS C 1 89 ? 4.108 65.154 48.638 1.00 33.50 86 LYS C N 1
ATOM 2819 C CA . LYS C 1 89 ? 3.489 66.519 48.583 1.00 33.72 86 LYS C CA 1
ATOM 2820 C C . LYS C 1 89 ? 4.408 67.520 49.304 1.00 33.19 86 LYS C C 1
ATOM 2821 O O . LYS C 1 89 ? 4.660 68.576 48.748 1.00 31.78 86 LYS C O 1
ATOM 2827 N N . VAL C 1 90 ? 4.986 67.167 50.457 1.00 31.80 87 VAL C N 1
ATOM 2828 C CA . VAL C 1 90 ? 5.958 68.073 51.125 1.00 31.89 87 VAL C CA 1
ATOM 2829 C C . VAL C 1 90 ? 7.015 68.506 50.095 1.00 33.24 87 VAL C C 1
ATOM 2830 O O . VAL C 1 90 ? 7.226 69.741 49.923 1.00 30.72 87 VAL C O 1
ATOM 2834 N N . LEU C 1 91 ? 7.622 67.563 49.374 1.00 32.85 88 LEU C N 1
ATOM 2835 C CA . LEU C 1 91 ? 8.684 67.891 48.392 1.00 35.87 88 LEU C CA 1
ATOM 2836 C C . LEU C 1 91 ? 8.131 68.795 47.233 1.00 36.11 88 LEU C C 1
ATOM 2837 O O . LEU C 1 91 ? 8.817 69.781 46.833 1.00 33.42 88 LEU C O 1
ATOM 2842 N N . LEU C 1 92 ? 6.923 68.532 46.739 1.00 35.56 89 LEU C N 1
ATOM 2843 C CA . LEU C 1 92 ? 6.261 69.375 45.701 1.00 37.26 89 LEU C CA 1
ATOM 2844 C C . LEU C 1 92 ? 5.950 70.774 46.260 1.00 38.39 89 LEU C C 1
ATOM 2845 O O . LEU C 1 92 ? 6.098 71.749 45.497 1.00 36.25 89 LEU C O 1
ATOM 2850 N N . LEU C 1 93 ? 5.463 70.884 47.511 1.00 36.94 90 LEU C N 1
ATOM 2851 C CA . LEU C 1 93 ? 5.084 72.213 48.061 1.00 36.17 90 LEU C CA 1
ATOM 2852 C C . LEU C 1 93 ? 6.374 73.041 48.176 1.00 35.24 90 LEU C C 1
ATOM 2853 O O . LEU C 1 93 ? 6.382 74.191 47.724 1.00 35.96 90 LEU C O 1
ATOM 2858 N N . ASN C 1 94 ? 7.480 72.449 48.633 1.00 32.44 91 ASN C N 1
ATOM 2859 C CA . ASN C 1 94 ? 8.762 73.181 48.695 1.00 32.49 91 ASN C CA 1
ATOM 2860 C C . ASN C 1 94 ? 9.190 73.559 47.263 1.00 34.92 91 ASN C C 1
ATOM 2861 O O . ASN C 1 94 ? 9.650 74.715 47.113 1.00 35.02 91 ASN C O 1
ATOM 2866 N N . ALA C 1 95 ? 9.133 72.631 46.283 1.00 33.10 92 ALA C N 1
ATOM 2867 C CA . ALA C 1 95 ? 9.531 72.937 44.883 1.00 35.00 92 ALA C CA 1
ATOM 2868 C C . ALA C 1 95 ? 8.641 74.037 44.306 1.00 34.56 92 ALA C C 1
ATOM 2869 O O . ALA C 1 95 ? 9.150 74.917 43.595 1.00 34.93 92 ALA C O 1
ATOM 2871 N N . PHE C 1 96 ? 7.350 74.025 44.634 1.00 34.88 93 PHE C N 1
ATOM 2872 C CA . PHE C 1 96 ? 6.405 75.093 44.205 1.00 35.22 93 PHE C CA 1
ATOM 2873 C C . PHE C 1 96 ? 6.841 76.455 44.767 1.00 37.36 93 PHE C C 1
ATOM 2874 O O . PHE C 1 96 ? 7.004 77.410 44.040 1.00 35.65 93 PHE C O 1
ATOM 2882 N N . LEU C 1 97 ? 7.076 76.552 46.070 1.00 39.34 94 LEU C N 1
ATOM 2883 C CA . LEU C 1 97 ? 7.554 77.826 46.636 1.00 42.17 94 LEU C CA 1
ATOM 2884 C C . LEU C 1 97 ? 8.832 78.283 45.904 1.00 43.28 94 LEU C C 1
ATOM 2885 O O . LEU C 1 97 ? 8.868 79.434 45.489 1.00 42.16 94 LEU C O 1
ATOM 2890 N N . GLN C 1 98 ? 9.812 77.402 45.663 1.00 43.56 95 GLN C N 1
ATOM 2891 C CA . GLN C 1 98 ? 11.109 77.830 45.097 1.00 45.28 95 GLN C CA 1
ATOM 2892 C C . GLN C 1 98 ? 10.927 78.258 43.629 1.00 42.50 95 GLN C C 1
ATOM 2893 O O . GLN C 1 98 ? 11.733 79.057 43.176 1.00 40.74 95 GLN C O 1
ATOM 2899 N N . SER C 1 99 ? 9.913 77.748 42.929 1.00 39.05 96 SER C N 1
ATOM 2900 C CA . SER C 1 99 ? 9.685 78.018 41.490 1.00 40.04 96 SER C CA 1
ATOM 2901 C C . SER C 1 99 ? 9.324 79.496 41.282 1.00 40.92 96 SER C C 1
ATOM 2902 O O . SER C 1 99 ? 9.543 80.012 40.205 1.00 40.45 96 SER C O 1
ATOM 2905 N N . GLU C 1 100 ? 8.663 80.099 42.253 1.00 40.19 97 GLU C N 1
ATOM 2906 C CA . GLU C 1 100 ? 8.165 81.495 42.198 1.00 41.55 97 GLU C CA 1
ATOM 2907 C C . GLU C 1 100 ? 7.049 81.654 41.156 1.00 39.25 97 GLU C C 1
ATOM 2908 O O . GLU C 1 100 ? 6.856 82.788 40.709 1.00 38.80 97 GLU C O 1
ATOM 2914 N N . ILE C 1 101 ? 6.341 80.596 40.771 1.00 38.43 98 ILE C N 1
ATOM 2915 C CA . ILE C 1 101 ? 5.169 80.736 39.884 1.00 37.25 98 ILE C CA 1
ATOM 2916 C C . ILE C 1 101 ? 3.917 80.675 40.728 1.00 38.42 98 ILE C C 1
ATOM 2917 O O . ILE C 1 101 ? 3.988 80.227 41.882 1.00 37.90 98 ILE C O 1
ATOM 2922 N N . THR C 1 102 ? 2.811 81.122 40.147 1.00 37.99 99 THR C N 1
ATOM 2923 C CA . THR C 1 102 ? 1.497 81.113 40.832 1.00 39.45 99 THR C CA 1
ATOM 2924 C C . THR C 1 102 ? 0.894 79.705 40.653 1.00 39.21 99 THR C C 1
ATOM 2925 O O . THR C 1 102 ? 1.329 78.952 39.750 1.00 39.49 99 THR C O 1
ATOM 2929 N N . GLN C 1 103 ? -0.109 79.406 41.466 1.00 41.36 100 GLN C N 1
ATOM 2930 C CA . GLN C 1 103 ? -0.986 78.225 41.308 1.00 44.09 100 GLN C CA 1
ATOM 2931 C C . GLN C 1 103 ? -1.587 78.275 39.900 1.00 46.51 100 GLN C C 1
ATOM 2932 O O . GLN C 1 103 ? -1.545 77.241 39.202 1.00 45.47 100 GLN C O 1
ATOM 2938 N N . GLN C 1 104 ? -2.061 79.449 39.471 1.00 50.02 101 GLN C N 1
ATOM 2939 C CA . GLN C 1 104 ? -2.739 79.603 38.161 1.00 51.39 101 GLN C CA 1
ATOM 2940 C C . GLN C 1 104 ? -1.734 79.247 37.057 1.00 48.67 101 GLN C C 1
ATOM 2941 O O . GLN C 1 104 ? -2.127 78.558 36.103 1.00 46.23 101 GLN C O 1
ATOM 2947 N N . GLU C 1 105 ? -0.465 79.651 37.190 1.00 44.67 102 GLU C N 1
ATOM 2948 C CA . GLU C 1 105 ? 0.559 79.278 36.186 1.00 44.12 102 GLU C CA 1
ATOM 2949 C C . GLU C 1 105 ? 0.842 77.762 36.221 1.00 41.81 102 GLU C C 1
ATOM 2950 O O . GLU C 1 105 ? 1.106 77.186 35.166 1.00 42.27 102 GLU C O 1
ATOM 2956 N N . LEU C 1 106 ? 0.916 77.123 37.380 1.00 43.42 103 LEU C N 1
ATOM 2957 C CA . LEU C 1 106 ? 1.136 75.652 37.390 1.00 40.67 103 LEU C CA 1
ATOM 2958 C C . LEU C 1 106 ? -0.071 75.002 36.722 1.00 40.95 103 LEU C C 1
ATOM 2959 O O . LEU C 1 106 ? 0.140 74.100 35.923 1.00 40.66 103 LEU C O 1
ATOM 2964 N N . ALA C 1 107 ? -1.279 75.446 37.064 1.00 42.47 104 ALA C N 1
ATOM 2965 C CA . ALA C 1 107 ? -2.559 74.952 36.497 1.00 47.19 104 ALA C CA 1
ATOM 2966 C C . ALA C 1 107 ? -2.508 74.980 34.959 1.00 50.27 104 ALA C C 1
ATOM 2967 O O . ALA C 1 107 ? -2.951 74.004 34.312 1.00 49.53 104 ALA C O 1
ATOM 2969 N N . ARG C 1 108 ? -1.926 76.046 34.396 1.00 52.62 105 ARG C N 1
ATOM 2970 C CA . ARG C 1 108 ? -1.746 76.260 32.937 1.00 52.07 105 ARG C CA 1
ATOM 2971 C C . ARG C 1 108 ? -0.639 75.342 32.398 1.00 52.62 105 ARG C C 1
ATOM 2972 O O . ARG C 1 108 ? -0.728 74.978 31.231 1.00 50.92 105 ARG C O 1
ATOM 2980 N N . ARG C 1 109 ? 0.400 75.024 33.172 1.00 49.46 106 ARG C N 1
ATOM 2981 C CA . ARG C 1 109 ? 1.526 74.195 32.657 1.00 50.97 106 ARG C CA 1
ATOM 2982 C C . ARG C 1 109 ? 1.184 72.702 32.585 1.00 53.17 106 ARG C C 1
ATOM 2983 O O . ARG C 1 109 ? 1.804 72.002 31.734 1.00 54.12 106 ARG C O 1
ATOM 2991 N N . ILE C 1 110 ? 0.334 72.207 33.494 1.00 55.11 107 ILE C N 1
ATOM 2992 C CA . ILE C 1 110 ? -0.104 70.775 33.488 1.00 57.86 107 ILE C CA 1
ATOM 2993 C C . ILE C 1 110 ? -1.386 70.664 32.653 1.00 60.67 107 ILE C C 1
ATOM 2994 O O . ILE C 1 110 ? -1.601 69.625 32.051 1.00 65.36 107 ILE C O 1
ATOM 2999 N N . GLY C 1 111 ? -2.175 71.736 32.614 1.00 61.71 108 GLY C N 1
ATOM 3000 C CA . GLY C 1 111 ? -3.299 71.914 31.683 1.00 59.78 108 GLY C CA 1
ATOM 3001 C C . GLY C 1 111 ? -4.592 71.578 32.372 1.00 58.58 108 GLY C C 1
ATOM 3002 O O . GLY C 1 111 ? -5.472 71.080 31.712 1.00 63.73 108 GLY C O 1
ATOM 3003 N N . LYS C 1 112 ? -4.686 71.805 33.676 1.00 58.39 109 LYS C N 1
ATOM 3004 C CA . LYS C 1 112 ? -5.883 71.439 34.472 1.00 59.19 109 LYS C CA 1
ATOM 3005 C C . LYS C 1 112 ? -6.415 72.731 35.067 1.00 56.79 109 LYS C C 1
ATOM 3006 O O . LYS C 1 112 ? -5.668 73.690 35.106 1.00 56.63 109 LYS C O 1
ATOM 3012 N N . PRO C 1 113 ? -7.670 72.790 35.570 1.00 58.97 110 PRO C N 1
ATOM 3013 C CA . PRO C 1 113 ? -8.187 73.967 36.269 1.00 60.13 110 PRO C CA 1
ATOM 3014 C C . PRO C 1 113 ? -7.527 74.287 37.620 1.00 62.96 110 PRO C C 1
ATOM 3015 O O . PRO C 1 113 ? -6.752 73.486 38.112 1.00 63.36 110 PRO C O 1
ATOM 3019 N N . LYS C 1 114 ? -7.959 75.408 38.200 1.00 61.94 111 LYS C N 1
ATOM 3020 C CA A LYS C 1 114 ? -7.275 75.998 39.379 0.50 64.44 111 LYS C CA 1
ATOM 3021 C CA B LYS C 1 114 ? -7.490 76.085 39.440 0.50 63.40 111 LYS C CA 1
ATOM 3022 C C . LYS C 1 114 ? -7.495 75.115 40.615 1.00 65.28 111 LYS C C 1
A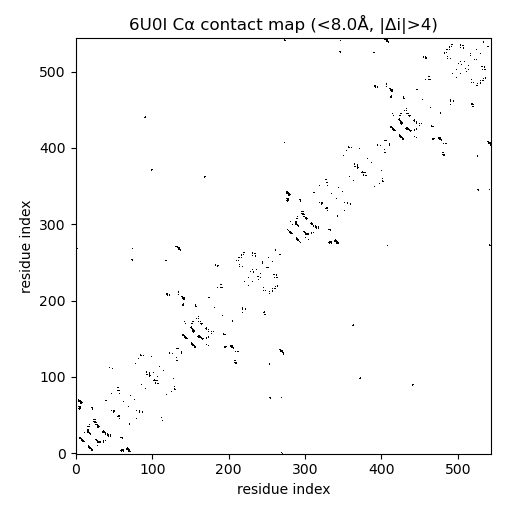TOM 3023 O O . LYS C 1 114 ? -6.476 74.950 41.313 1.00 60.60 111 LYS C O 1
ATOM 3034 N N . GLN C 1 115 ? -8.699 74.567 40.816 1.00 67.51 112 GLN C N 1
ATOM 3035 C CA . GLN C 1 115 ? -9.085 73.703 41.954 1.00 66.61 112 GLN C CA 1
ATOM 3036 C C . GLN C 1 115 ? -8.180 72.470 41.991 1.00 64.83 112 GLN C C 1
ATOM 3037 O O . GLN C 1 115 ? -7.933 71.968 43.132 1.00 61.44 112 GLN C O 1
ATOM 3043 N N . GLU C 1 116 ? -7.738 71.992 40.814 1.00 60.69 113 GLU C N 1
ATOM 3044 C CA . GLU C 1 116 ? -6.872 70.790 40.691 1.00 60.47 113 GLU C CA 1
ATOM 3045 C C . GLU C 1 116 ? -5.574 71.053 41.452 1.00 57.71 113 GLU C C 1
ATOM 3046 O O . GLU C 1 116 ? -5.125 70.126 42.142 1.00 51.79 113 GLU C O 1
ATOM 3052 N N . ILE C 1 117 ? -5.045 72.285 41.372 1.00 52.32 114 ILE C N 1
ATOM 3053 C CA . ILE C 1 117 ? -3.812 72.674 42.106 1.00 49.04 114 ILE C CA 1
ATOM 3054 C C . ILE C 1 117 ? -4.130 72.741 43.597 1.00 47.80 114 ILE C C 1
ATOM 3055 O O . ILE C 1 117 ? -3.305 72.236 44.366 1.00 43.99 114 ILE C O 1
ATOM 3060 N N . THR C 1 118 ? -5.284 73.298 43.983 1.00 47.13 115 THR C N 1
ATOM 3061 C CA . THR C 1 118 ? -5.740 73.387 45.404 1.00 47.18 115 THR C CA 1
ATOM 3062 C C . THR C 1 118 ? -5.748 71.990 46.052 1.00 45.12 115 THR C C 1
ATOM 3063 O O . THR C 1 118 ? -5.237 71.818 47.185 1.00 41.59 115 THR C O 1
ATOM 3067 N N . ARG C 1 119 ? -6.337 71.034 45.345 1.00 45.49 116 ARG C N 1
ATOM 3068 C CA . ARG C 1 119 ? -6.440 69.618 45.770 1.00 46.30 116 ARG C CA 1
ATOM 3069 C C . ARG C 1 119 ? -5.043 68.976 45.816 1.00 42.67 116 ARG C C 1
ATOM 3070 O O . ARG C 1 119 ? -4.733 68.298 46.815 1.00 42.27 116 ARG C O 1
ATOM 3078 N N . LEU C 1 120 ? -4.229 69.191 44.797 1.00 40.10 117 LEU C N 1
ATOM 3079 C CA . LEU C 1 120 ? -2.845 68.658 44.729 1.00 39.57 117 LEU C CA 1
ATOM 3080 C C . LEU C 1 120 ? -2.053 69.117 45.967 1.00 38.52 117 LEU C C 1
ATOM 3081 O O . LEU C 1 120 ? -1.237 68.338 46.496 1.00 35.85 117 LEU C O 1
ATOM 3086 N N . PHE C 1 121 ? -2.292 70.341 46.419 1.00 36.82 118 PHE C N 1
ATOM 3087 C CA . PHE C 1 121 ? -1.416 71.027 47.405 1.00 39.81 118 PHE C CA 1
ATOM 3088 C C . PHE C 1 121 ? -1.964 70.760 48.810 1.00 38.86 118 PHE C C 1
ATOM 3089 O O . PHE C 1 121 ? -1.285 71.086 49.798 1.00 42.63 118 PHE C O 1
ATOM 3097 N N . ASN C 1 122 ? -3.123 70.111 48.879 1.00 36.56 119 ASN C N 1
ATOM 3098 C CA . ASN C 1 122 ? -3.842 69.790 50.125 1.00 36.87 119 ASN C CA 1
ATOM 3099 C C . ASN C 1 122 ? -3.271 68.473 50.659 1.00 37.87 119 ASN C C 1
ATOM 3100 O O . ASN C 1 122 ? -3.564 67.407 50.055 1.00 39.65 119 ASN C O 1
ATOM 3105 N N . LEU C 1 123 ? -2.542 68.543 51.771 1.00 35.33 120 LEU C N 1
ATOM 3106 C CA . LEU C 1 123 ? -1.916 67.390 52.441 1.00 37.11 120 LEU C CA 1
ATOM 3107 C C . LEU C 1 123 ? -3.009 66.442 52.960 1.00 37.88 120 LEU C C 1
ATOM 3108 O O . LEU C 1 123 ? -2.654 65.302 53.235 1.00 38.23 120 LEU C O 1
ATOM 3113 N N . HIS C 1 124 ? -4.283 66.861 53.032 1.00 38.54 121 HIS C N 1
ATOM 3114 C CA . HIS C 1 124 ? -5.425 66.015 53.505 1.00 41.35 121 HIS C CA 1
ATOM 3115 C C . HIS C 1 124 ? -6.187 65.426 52.321 1.00 38.74 121 HIS C C 1
ATOM 3116 O O . HIS C 1 124 ? -7.142 64.689 52.556 1.00 40.63 121 HIS C O 1
ATOM 3123 N N . HIS C 1 125 ? -5.729 65.713 51.113 1.00 36.22 122 HIS C N 1
ATOM 3124 C CA . HIS C 1 125 ? -6.305 65.226 49.848 1.00 38.04 122 HIS C CA 1
ATOM 3125 C C . HIS C 1 125 ? -5.399 64.128 49.253 1.00 36.28 122 HIS C C 1
ATOM 3126 O O . HIS C 1 125 ? -4.230 64.378 48.995 1.00 35.68 122 HIS C O 1
ATOM 3133 N N . ALA C 1 126 ? -5.968 62.962 49.005 1.00 36.50 123 ALA C N 1
ATOM 3134 C CA . ALA C 1 126 ? -5.280 61.799 48.411 1.00 37.12 123 ALA C CA 1
ATOM 3135 C C . ALA C 1 126 ? -5.154 62.085 46.921 1.00 37.51 123 ALA C C 1
ATOM 3136 O O . ALA C 1 126 ? -6.199 62.365 46.236 1.00 39.56 123 ALA C O 1
ATOM 3138 N N . THR C 1 127 ? -3.902 62.107 46.473 1.00 36.01 124 THR C N 1
ATOM 3139 C CA . THR C 1 127 ? -3.493 62.384 45.081 1.00 39.73 124 THR C CA 1
ATOM 3140 C C . THR C 1 127 ? -2.595 61.218 44.624 1.00 38.56 124 THR C C 1
ATOM 3141 O O . THR C 1 127 ? -1.717 60.804 45.405 1.00 35.17 124 THR C O 1
ATOM 3145 N N . LYS C 1 128 ? -2.813 60.733 43.413 1.00 38.70 125 LYS C N 1
ATOM 3146 C CA . LYS C 1 128 ? -2.003 59.667 42.768 1.00 41.42 125 LYS C CA 1
ATOM 3147 C C . LYS C 1 128 ? -0.564 60.144 42.613 1.00 38.84 125 LYS C C 1
ATOM 3148 O O . LYS C 1 128 ? -0.389 61.260 42.146 1.00 35.43 125 LYS C O 1
ATOM 3154 N N . ILE C 1 129 ? 0.416 59.307 42.969 1.00 38.70 126 ILE C N 1
ATOM 3155 C CA . ILE C 1 129 ? 1.867 59.674 42.894 1.00 38.08 126 ILE C CA 1
ATOM 3156 C C . ILE C 1 129 ? 2.207 60.139 41.473 1.00 36.46 126 ILE C C 1
ATOM 3157 O O . ILE C 1 129 ? 3.068 61.023 41.314 1.00 34.26 126 ILE C O 1
ATOM 3162 N N . ASP C 1 130 ? 1.555 59.583 40.457 1.00 36.90 127 ASP C N 1
ATOM 3163 C CA . ASP C 1 130 ? 1.855 59.968 39.055 1.00 38.12 127 ASP C CA 1
ATOM 3164 C C . ASP C 1 130 ? 1.476 61.441 38.794 1.00 37.64 127 ASP C C 1
ATOM 3165 O O . ASP C 1 130 ? 2.199 62.117 37.964 1.00 35.00 127 ASP C O 1
ATOM 3170 N N . ALA C 1 131 ? 0.382 61.936 39.392 1.00 37.03 128 ALA C N 1
ATOM 3171 C CA . ALA C 1 131 ? -0.033 63.365 39.252 1.00 37.13 128 ALA C CA 1
ATOM 3172 C C . ALA C 1 131 ? 0.952 64.272 40.010 1.00 36.69 128 ALA C C 1
ATOM 3173 O O . ALA C 1 131 ? 1.386 65.343 39.480 1.00 36.14 128 ALA C O 1
ATOM 3175 N N . VAL C 1 132 ? 1.377 63.874 41.219 1.00 37.48 129 VAL C N 1
ATOM 3176 C CA . VAL C 1 132 ? 2.483 64.597 41.913 1.00 36.90 129 VAL C CA 1
ATOM 3177 C C . VAL C 1 132 ? 3.701 64.649 40.960 1.00 37.27 129 VAL C C 1
ATOM 3178 O O . VAL C 1 132 ? 4.342 65.716 40.863 1.00 36.88 129 VAL C O 1
ATOM 3182 N N . GLN C 1 133 ? 4.036 63.540 40.297 1.00 38.23 130 GLN C N 1
ATOM 3183 C CA . GLN C 1 133 ? 5.222 63.457 39.400 1.00 38.76 130 GLN C CA 1
ATOM 3184 C C . GLN C 1 133 ? 5.078 64.472 38.258 1.00 37.80 130 GLN C C 1
ATOM 3185 O O . GLN C 1 133 ? 6.032 65.169 38.014 1.00 37.45 130 GLN C O 1
ATOM 3191 N N . LEU C 1 134 ? 3.935 64.465 37.565 1.00 38.80 131 LEU C N 1
ATOM 3192 C CA . LEU C 1 134 ? 3.593 65.408 36.467 1.00 41.85 131 LEU C CA 1
ATOM 3193 C C . LEU C 1 134 ? 3.727 66.858 36.960 1.00 40.02 131 LEU C C 1
ATOM 3194 O O . LEU C 1 134 ? 4.248 67.693 36.201 1.00 40.23 131 LEU C O 1
ATOM 3199 N N . ALA C 1 135 ? 3.245 67.161 38.167 1.00 39.08 132 ALA C N 1
ATOM 3200 C CA . ALA C 1 135 ? 3.311 68.520 38.757 1.00 39.24 132 ALA C CA 1
ATOM 3201 C C . ALA C 1 135 ? 4.785 68.891 38.980 1.00 40.62 132 ALA C C 1
ATOM 3202 O O . ALA C 1 135 ? 5.217 70.000 38.578 1.00 38.66 132 ALA C O 1
ATOM 3204 N N . ALA C 1 136 ? 5.576 67.964 39.528 1.00 41.47 133 ALA C N 1
ATOM 3205 C CA . ALA C 1 136 ? 7.019 68.199 39.757 1.00 41.37 133 ALA C CA 1
ATOM 3206 C C . ALA C 1 136 ? 7.715 68.516 38.418 1.00 42.35 133 ALA C C 1
ATOM 3207 O O . ALA C 1 136 ? 8.539 69.453 38.401 1.00 41.38 133 ALA C O 1
ATOM 3209 N N . LYS C 1 137 ? 7.377 67.801 37.344 1.00 41.10 134 LYS C N 1
ATOM 3210 C CA . LYS C 1 137 ? 8.000 68.009 36.019 1.00 43.41 134 LYS C CA 1
ATOM 3211 C C . LYS C 1 137 ? 7.701 69.421 35.492 1.00 42.23 134 LYS C C 1
ATOM 3212 O O . LYS C 1 137 ? 8.638 70.055 34.948 1.00 41.57 134 LYS C O 1
ATOM 3218 N N . ALA C 1 138 ? 6.446 69.876 35.600 1.00 42.01 135 ALA C N 1
ATOM 3219 C CA . ALA C 1 138 ? 6.008 71.247 35.225 1.00 42.66 135 ALA C CA 1
ATOM 3220 C C . ALA C 1 138 ? 6.889 72.320 35.895 1.00 43.45 135 ALA C C 1
ATOM 3221 O O . ALA C 1 138 ? 7.060 73.394 35.305 1.00 43.77 135 ALA C O 1
ATOM 3223 N N . LEU C 1 139 ? 7.444 72.049 37.077 1.00 43.25 136 LEU C N 1
ATOM 3224 C CA . LEU C 1 139 ? 8.350 72.970 37.830 1.00 42.63 136 LEU C CA 1
ATOM 3225 C C . LEU C 1 139 ? 9.797 72.687 37.465 1.00 43.97 136 LEU C C 1
ATOM 3226 O O . LEU C 1 139 ? 10.647 73.258 38.067 1.00 46.95 136 LEU C O 1
ATOM 3231 N N . GLY C 1 140 ? 10.077 71.741 36.587 1.00 46.04 137 GLY C N 1
ATOM 3232 C CA . GLY C 1 140 ? 11.467 71.444 36.201 1.00 47.10 137 GLY C CA 1
ATOM 3233 C C . GLY C 1 140 ? 12.187 70.604 37.234 1.00 46.91 137 GLY C C 1
ATOM 3234 O O . GLY C 1 140 ? 13.424 70.625 37.243 1.00 48.06 137 GLY C O 1
ATOM 3235 N N . LYS C 1 141 ? 11.459 69.793 38.000 1.00 46.11 138 LYS C N 1
ATOM 3236 C CA . LYS C 1 141 ? 12.045 68.844 38.978 1.00 47.90 138 LYS C CA 1
ATOM 3237 C C . LYS C 1 141 ? 11.709 67.400 38.561 1.00 49.19 138 LYS C C 1
ATOM 3238 O O . LYS C 1 141 ? 10.624 67.202 37.967 1.00 48.40 138 LYS C O 1
ATOM 3244 N N . GLU C 1 142 ? 12.587 66.439 38.869 1.00 50.56 139 GLU C N 1
ATOM 3245 C CA . GLU C 1 142 ? 12.339 64.977 38.716 1.00 54.71 139 GLU C CA 1
ATOM 3246 C C . GLU C 1 142 ? 12.242 64.317 40.105 1.00 54.44 139 GLU C C 1
ATOM 3247 O O . GLU C 1 142 ? 13.189 64.447 40.876 1.00 54.39 139 GLU C O 1
ATOM 3253 N N . LEU C 1 143 ? 11.128 63.623 40.380 1.00 56.18 140 LEU C N 1
ATOM 3254 C CA . LEU C 1 143 ? 10.863 62.729 41.553 1.00 56.40 140 LEU C CA 1
ATOM 3255 C C . LEU C 1 143 ? 11.279 61.314 41.187 1.00 56.02 140 LEU C C 1
ATOM 3256 O O . LEU C 1 143 ? 10.636 60.793 40.285 1.00 58.30 140 LEU C O 1
ATOM 3261 N N . SER C 1 144 ? 12.226 60.678 41.879 1.00 56.53 141 SER C N 1
ATOM 3262 C CA . SER C 1 144 ? 12.527 59.242 41.654 1.00 57.92 141 SER C CA 1
ATOM 3263 C C . SER C 1 144 ? 12.239 58.416 42.931 1.00 55.24 141 SER C C 1
ATOM 3264 O O . SER C 1 144 ? 12.195 59.021 44.026 1.00 53.16 141 SER C O 1
ATOM 3267 N N . LEU C 1 145 ? 11.953 57.111 42.779 1.00 53.04 142 LEU C N 1
ATOM 3268 C CA . LEU C 1 145 ? 11.795 56.127 43.889 1.00 52.64 142 LEU C CA 1
ATOM 3269 C C . LEU C 1 145 ? 13.098 55.377 44.040 1.00 52.84 142 LEU C C 1
ATOM 3270 O O . LEU C 1 145 ? 13.641 54.964 43.026 1.00 52.39 142 LEU C O 1
ATOM 3275 N N . VAL C 1 146 ? 13.476 55.115 45.282 1.00 53.43 143 VAL C N 1
ATOM 3276 C CA . VAL C 1 146 ? 14.706 54.366 45.661 1.00 58.38 143 VAL C CA 1
ATOM 3277 C C . VAL C 1 146 ? 14.293 53.260 46.643 1.00 58.54 143 VAL C C 1
ATOM 3278 O O . VAL C 1 146 ? 13.648 53.577 47.663 1.00 55.72 143 VAL C O 1
ATOM 3290 N N . VAL C 1 148 ? 15.817 50.064 49.174 1.00 64.15 145 VAL C N 1
ATOM 3291 C CA . VAL C 1 148 ? 17.002 49.551 49.933 1.00 67.18 145 VAL C CA 1
ATOM 3292 C C . VAL C 1 148 ? 16.548 48.726 51.159 1.00 65.40 145 VAL C C 1
ATOM 3293 O O . VAL C 1 148 ? 17.245 47.860 51.716 1.00 66.96 145 VAL C O 1
ATOM 3298 N N . ILE D 1 10 ? 16.223 57.313 38.604 1.00 63.86 7 ILE D N 1
ATOM 3299 C CA . ILE D 1 10 ? 15.132 57.648 37.613 1.00 61.74 7 ILE D CA 1
ATOM 3300 C C . ILE D 1 10 ? 15.103 56.597 36.485 1.00 56.18 7 ILE D C 1
ATOM 3301 O O . ILE D 1 10 ? 16.085 56.460 35.743 1.00 53.52 7 ILE D O 1
ATOM 3314 N N . ARG D 1 12 ? 14.758 54.727 33.375 1.00 42.41 9 ARG D N 1
ATOM 3315 C CA . ARG D 1 12 ? 14.703 55.036 31.925 1.00 44.58 9 ARG D CA 1
ATOM 3316 C C . ARG D 1 12 ? 15.306 53.859 31.152 1.00 41.01 9 ARG D C 1
ATOM 3317 O O . ARG D 1 12 ? 16.517 53.636 31.324 1.00 41.61 9 ARG D O 1
ATOM 3325 N N . TYR D 1 13 ? 14.505 53.158 30.356 1.00 37.89 10 TYR D N 1
ATOM 3326 C CA . TYR D 1 13 ? 14.979 51.981 29.553 1.00 37.76 10 TYR D CA 1
ATOM 3327 C C . TYR D 1 13 ? 15.485 52.495 28.211 1.00 36.95 10 TYR D C 1
ATOM 3328 O O . TYR D 1 13 ? 14.735 53.155 27.500 1.00 37.14 10 TYR D O 1
ATOM 3337 N N . PRO D 1 14 ? 16.771 52.249 27.861 1.00 36.76 11 PRO D N 1
ATOM 3338 C CA . PRO D 1 14 ? 17.296 52.579 26.545 1.00 38.20 11 PRO D CA 1
ATOM 3339 C C . PRO D 1 14 ? 16.586 51.760 25.448 1.00 36.40 11 PRO D C 1
ATOM 3340 O O . PRO D 1 14 ? 16.410 50.598 25.627 1.00 35.35 11 PRO D O 1
ATOM 3344 N N . VAL 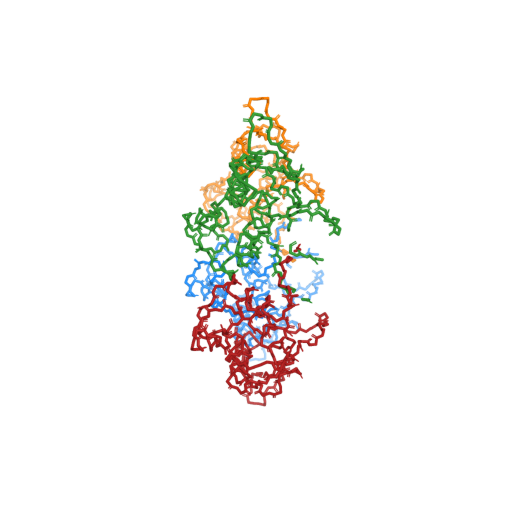D 1 15 ? 16.141 52.453 24.395 1.00 37.68 12 VAL D N 1
ATOM 3345 C CA . VAL D 1 15 ? 15.451 51.945 23.173 1.00 37.65 12 VAL D CA 1
ATOM 3346 C C . VAL D 1 15 ? 16.427 51.975 21.995 1.00 36.11 12 VAL D C 1
ATOM 3347 O O . VAL D 1 15 ? 16.985 53.043 21.737 1.00 36.45 12 VAL D O 1
ATOM 3351 N N . THR D 1 16 ? 16.537 50.871 21.263 1.00 35.83 13 THR D N 1
ATOM 3352 C CA . THR D 1 16 ? 17.182 50.757 19.923 1.00 36.58 13 THR D CA 1
ATOM 3353 C C . THR D 1 16 ? 16.113 50.975 18.840 1.00 36.09 13 THR D C 1
ATOM 3354 O O . THR D 1 16 ? 15.018 50.335 18.883 1.00 35.55 13 THR D O 1
ATOM 3358 N N . LEU D 1 17 ? 16.401 51.885 17.920 1.00 38.17 14 LEU D N 1
ATOM 3359 C CA . LEU D 1 17 ? 15.619 52.095 16.682 1.00 39.38 14 LEU D CA 1
ATOM 3360 C C . LEU D 1 17 ? 16.458 51.569 15.497 1.00 41.04 14 LEU D C 1
ATOM 3361 O O . LEU D 1 17 ? 17.604 52.018 15.360 1.00 41.99 14 LEU D O 1
ATOM 3366 N N . THR D 1 18 ? 15.893 50.683 14.671 1.00 40.32 15 THR D N 1
ATOM 3367 C CA . THR D 1 18 ? 16.524 50.120 13.443 1.00 40.46 15 THR D CA 1
ATOM 3368 C C . THR D 1 18 ? 15.619 50.407 12.245 1.00 40.53 15 THR D C 1
ATOM 3369 O O . THR D 1 18 ? 14.450 49.997 12.196 1.00 39.35 15 THR D O 1
ATOM 3373 N N . PRO D 1 19 ? 16.116 51.171 11.257 1.00 41.74 16 PRO D N 1
ATOM 3374 C CA . PRO D 1 19 ? 15.346 51.422 10.041 1.00 43.54 16 PRO D CA 1
ATOM 3375 C C . PRO D 1 19 ? 14.796 50.087 9.458 1.00 44.29 16 PRO D C 1
ATOM 3376 O O . PRO D 1 19 ? 15.557 49.100 9.292 1.00 45.42 16 PRO D O 1
ATOM 3380 N N . ALA D 1 20 ? 13.480 50.062 9.234 1.00 42.52 17 ALA D N 1
ATOM 3381 C CA . ALA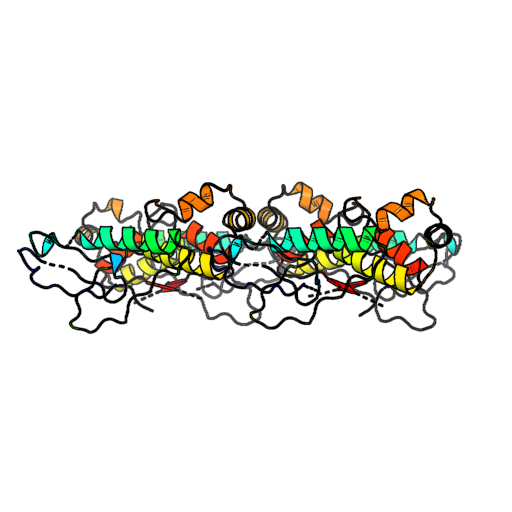 D 1 20 ? 12.761 48.856 8.789 1.00 42.00 17 ALA D CA 1
ATOM 3382 C C . ALA D 1 20 ? 12.761 48.852 7.273 1.00 42.13 17 ALA D C 1
ATOM 3383 O O . ALA D 1 20 ? 12.573 49.894 6.654 1.00 42.39 17 ALA D O 1
ATOM 3385 N N . PRO D 1 21 ? 13.020 47.696 6.628 1.00 43.00 18 PRO D N 1
ATOM 3386 C CA . PRO D 1 21 ? 13.133 47.652 5.167 1.00 42.97 18 PRO D CA 1
ATOM 3387 C C . PRO D 1 21 ? 11.930 48.272 4.434 1.00 42.00 18 PRO D C 1
ATOM 3388 O O . PRO D 1 21 ? 12.097 48.914 3.476 1.00 40.19 18 PRO D O 1
ATOM 3392 N N . GLU D 1 22 ? 10.723 48.042 4.928 1.00 44.29 19 GLU D N 1
ATOM 3393 C CA . GLU D 1 22 ? 9.469 48.517 4.274 1.00 47.59 19 GLU D CA 1
ATOM 3394 C C . GLU D 1 22 ? 9.155 49.982 4.653 1.00 48.63 19 GLU D C 1
ATOM 3395 O O . GLU D 1 22 ? 8.113 50.516 4.199 1.00 46.85 19 GLU D O 1
ATOM 3401 N N . GLY D 1 23 ? 10.006 50.604 5.464 1.00 48.61 20 GLY D N 1
ATOM 3402 C CA . GLY D 1 23 ? 9.799 51.979 5.949 1.00 48.50 20 GLY D CA 1
ATOM 3403 C C . GLY D 1 23 ? 9.504 51.985 7.438 1.00 46.57 20 GLY D C 1
ATOM 3404 O O . GLY D 1 23 ? 8.898 51.008 7.964 1.00 46.29 20 GLY D O 1
ATOM 3405 N N . GLY D 1 24 ? 9.917 53.060 8.095 1.00 45.65 21 GLY D N 1
ATOM 3406 C CA . GLY D 1 24 ? 9.738 53.231 9.540 1.00 44.38 21 GLY D CA 1
ATOM 3407 C C . GLY D 1 24 ? 10.832 52.535 10.319 1.00 40.99 21 GLY D C 1
ATOM 3408 O O . GLY D 1 24 ? 11.929 52.306 9.758 1.00 38.47 21 GLY D O 1
ATOM 3409 N N . TYR D 1 25 ? 10.579 52.297 11.606 1.00 38.43 22 TYR D N 1
ATOM 3410 C CA . TYR D 1 25 ? 11.647 51.900 12.548 1.00 38.57 22 TYR D CA 1
ATOM 3411 C C . TYR D 1 25 ? 11.153 50.728 13.384 1.00 37.76 22 TYR D C 1
ATOM 3412 O O . TYR D 1 25 ? 10.052 50.796 13.935 1.00 39.28 22 TYR D O 1
ATOM 3429 N N . VAL D 1 27 ? 11.607 48.730 16.802 1.00 35.62 24 VAL D N 1
ATOM 3430 C CA . VAL D 1 27 ? 11.921 49.104 18.205 1.00 36.20 24 VAL D CA 1
ATOM 3431 C C . VAL D 1 27 ? 12.340 47.858 18.982 1.00 35.32 24 VAL D C 1
ATOM 3432 O O . VAL D 1 27 ? 11.558 46.856 19.035 1.00 35.06 24 VAL D O 1
ATOM 3436 N N . SER D 1 28 ? 13.471 47.934 19.658 1.00 33.48 25 SER D N 1
ATOM 3437 C CA . SER D 1 28 ? 13.933 46.838 20.528 1.00 33.47 25 SER D CA 1
ATOM 3438 C C . SER D 1 28 ? 14.566 47.434 21.784 1.00 33.33 25 SER D C 1
ATOM 3439 O O . SER D 1 28 ? 14.992 48.640 21.742 1.00 34.35 25 SER D O 1
ATOM 3442 N N . PHE D 1 29 ? 14.590 46.640 22.844 1.00 31.07 26 PHE D N 1
ATOM 3443 C CA . PHE D 1 29 ? 15.171 47.017 24.162 1.00 33.54 26 PHE D CA 1
ATOM 3444 C C . PHE D 1 29 ? 16.315 46.059 24.515 1.00 34.24 26 PHE D C 1
ATOM 3445 O O . PHE D 1 29 ? 16.038 44.927 24.781 1.00 34.25 26 PHE D O 1
ATOM 3453 N N . VAL D 1 30 ? 17.556 46.530 24.566 1.00 36.48 27 VAL D N 1
ATOM 3454 C CA . VAL D 1 30 ? 18.701 45.684 24.992 1.00 37.95 27 VAL D CA 1
ATOM 3455 C C . VAL D 1 30 ? 18.356 45.004 26.328 1.00 37.47 27 VAL D C 1
ATOM 3456 O O . VAL D 1 30 ? 18.805 43.892 26.557 1.00 37.32 27 VAL D O 1
ATOM 3460 N N . ASP D 1 31 ? 17.538 45.596 27.205 1.00 34.41 28 ASP D N 1
ATOM 3461 C CA . ASP D 1 31 ? 17.297 45.016 28.561 1.00 34.07 28 ASP D CA 1
ATOM 3462 C C . ASP D 1 31 ? 16.064 44.095 28.597 1.00 32.55 28 ASP D C 1
ATOM 3463 O O . ASP D 1 31 ? 15.872 43.335 29.575 1.00 32.02 28 ASP D O 1
ATOM 3468 N N . ILE D 1 32 ? 15.179 44.216 27.632 1.00 33.65 29 ILE D N 1
ATOM 3469 C CA . ILE D 1 32 ? 13.832 43.588 27.709 1.00 35.13 29 ILE D CA 1
ATOM 3470 C C . ILE D 1 32 ? 13.688 42.763 26.440 1.00 35.72 29 ILE D C 1
ATOM 3471 O O . ILE D 1 32 ? 13.212 43.267 25.429 1.00 36.75 29 ILE D O 1
ATOM 3476 N N . PRO D 1 33 ? 14.121 41.493 26.438 1.00 36.90 30 PRO D N 1
ATOM 3477 C CA . PRO D 1 33 ? 14.313 40.758 25.179 1.00 39.71 30 PRO D CA 1
ATOM 3478 C C . PRO D 1 33 ? 13.024 40.573 24.360 1.00 41.72 30 PRO D C 1
ATOM 3479 O O . PRO D 1 33 ? 13.140 40.489 23.156 1.00 39.70 30 PRO D O 1
ATOM 3483 N N . GLU D 1 34 ? 11.853 40.506 25.015 1.00 42.79 31 GLU D N 1
ATOM 3484 C CA . GLU D 1 34 ? 10.548 40.188 24.361 1.00 45.32 31 GLU D CA 1
ATOM 3485 C C . GLU D 1 34 ? 9.897 41.456 23.793 1.00 42.11 31 GLU D C 1
ATOM 3486 O O . GLU D 1 34 ? 8.943 41.335 23.064 1.00 43.83 31 GLU D O 1
ATOM 3492 N N . ALA D 1 35 ? 10.310 42.630 24.224 1.00 39.61 32 ALA D N 1
ATOM 3493 C CA . ALA D 1 35 ? 9.754 43.930 23.781 1.00 40.42 32 ALA D CA 1
ATOM 3494 C C . ALA D 1 35 ? 10.256 44.204 22.360 1.00 41.16 32 ALA D C 1
ATOM 3495 O O . ALA D 1 35 ? 11.481 44.356 22.174 1.00 40.60 32 ALA D O 1
ATOM 3497 N N . LEU D 1 36 ? 9.355 44.136 21.393 1.00 40.68 33 LEU D N 1
ATOM 3498 C CA . LEU D 1 36 ? 9.712 44.288 19.967 1.00 40.41 33 LEU D CA 1
ATOM 3499 C C . LEU D 1 36 ? 8.519 44.917 19.267 1.00 39.78 33 LEU D C 1
ATOM 3500 O O . LEU D 1 36 ? 7.417 44.338 19.376 1.00 41.63 33 LEU D O 1
ATOM 3505 N N . THR D 1 37 ? 8.689 46.075 18.622 1.00 37.39 34 THR D N 1
ATOM 3506 C CA . THR D 1 37 ? 7.544 46.732 17.948 1.00 37.23 34 THR D CA 1
ATOM 3507 C C . THR D 1 37 ? 8.107 47.602 16.819 1.00 36.01 34 THR D C 1
ATOM 3508 O O . THR D 1 37 ? 9.234 47.361 16.421 1.00 35.38 34 THR D O 1
ATOM 3512 N N . GLN D 1 38 ? 7.375 48.622 16.411 1.00 36.04 35 GLN D N 1
ATOM 3513 C CA . GLN D 1 38 ? 7.567 49.293 15.105 1.00 37.71 35 GLN D CA 1
ATOM 3514 C C . GLN D 1 38 ? 6.748 50.591 15.118 1.00 36.59 35 GLN D C 1
ATOM 3515 O O . GLN D 1 38 ? 5.649 50.587 15.748 1.00 35.99 35 GLN D O 1
ATOM 3521 N N . GLY D 1 39 ? 7.271 51.625 14.442 1.00 35.38 36 GLY D N 1
ATOM 3522 C CA . GLY D 1 39 ? 6.525 52.851 14.117 1.00 37.28 36 GLY D CA 1
ATOM 3523 C C . GLY D 1 39 ? 6.994 53.441 12.794 1.00 37.80 36 GLY D C 1
ATOM 3524 O O . GLY D 1 39 ? 8.180 53.219 12.415 1.00 37.05 36 GLY D O 1
ATOM 3525 N N . GLU D 1 40 ? 6.104 54.158 12.110 1.00 39.51 37 GLU D N 1
ATOM 3526 C CA . GLU D 1 40 ? 6.352 54.685 10.739 1.00 42.03 37 GLU D CA 1
ATOM 3527 C C . GLU D 1 40 ? 7.372 55.818 10.840 1.00 40.54 37 GLU D C 1
ATOM 3528 O O . GLU D 1 40 ? 8.132 56.042 9.893 1.00 38.47 37 GLU D O 1
ATOM 3534 N N . THR D 1 41 ? 7.376 56.515 11.976 1.00 38.84 38 THR D N 1
ATOM 3535 C CA . THR D 1 41 ? 8.294 57.653 12.244 1.00 38.26 38 THR D CA 1
ATOM 3536 C C . THR D 1 41 ? 9.021 57.413 13.544 1.00 35.04 38 THR D C 1
ATOM 3537 O O . THR D 1 41 ? 8.535 56.584 14.323 1.00 34.43 38 THR D O 1
ATOM 3541 N N . VAL D 1 42 ? 10.128 58.121 13.757 1.00 34.47 39 VAL D N 1
ATOM 3542 C CA . VAL D 1 42 ? 10.870 58.060 15.047 1.00 34.42 39 VAL D CA 1
ATOM 3543 C C . VAL D 1 42 ? 9.885 58.379 16.181 1.00 34.06 39 VAL D C 1
ATOM 3544 O O . VAL D 1 42 ? 9.824 57.585 17.142 1.00 32.61 39 VAL D O 1
ATOM 3548 N N . ALA D 1 43 ? 9.114 59.462 16.083 1.00 33.72 40 ALA D N 1
ATOM 3549 C CA . ALA D 1 43 ? 8.174 59.873 17.144 1.00 35.36 40 ALA D CA 1
ATOM 3550 C C . ALA D 1 43 ? 7.134 58.787 17.390 1.00 36.42 40 ALA D C 1
ATOM 3551 O O . ALA D 1 43 ? 6.839 58.495 18.609 1.00 36.02 40 ALA D O 1
ATOM 3553 N N . GLU D 1 44 ? 6.591 58.192 16.324 1.00 37.68 41 GLU D N 1
ATOM 3554 C CA . GLU D 1 44 ? 5.526 57.148 16.466 1.00 39.11 41 GLU D CA 1
ATOM 3555 C C . GLU D 1 44 ? 6.095 55.843 17.019 1.00 36.85 41 GLU D C 1
ATOM 3556 O O . GLU D 1 44 ? 5.393 55.176 17.802 1.00 35.49 41 GLU D O 1
ATOM 3562 N N . ALA D 1 45 ? 7.339 55.526 16.673 1.00 35.79 42 ALA D N 1
ATOM 3563 C CA . ALA D 1 45 ? 8.061 54.336 17.171 1.00 35.01 42 ALA D CA 1
ATOM 3564 C C . ALA D 1 45 ? 8.330 54.487 18.672 1.00 34.58 42 ALA D C 1
ATOM 3565 O O . ALA D 1 45 ? 8.233 53.489 19.406 1.00 32.55 42 ALA D O 1
ATOM 3575 N N . GLU D 1 47 ? 6.455 56.189 20.888 1.00 37.35 44 GLU D N 1
ATOM 3576 C CA . GLU D 1 47 ? 5.145 55.948 21.550 1.00 39.37 44 GLU D CA 1
ATOM 3577 C C . GLU D 1 47 ? 4.782 54.470 21.518 1.00 37.75 44 GLU D C 1
ATOM 3578 O O . GLU D 1 47 ? 4.286 53.976 22.532 1.00 39.77 44 GLU D O 1
ATOM 3584 N N . ALA D 1 48 ? 4.966 53.790 20.380 1.00 39.10 45 ALA D N 1
ATOM 3585 C CA . ALA D 1 48 ? 4.844 52.312 20.275 1.00 37.71 45 ALA D CA 1
ATOM 3586 C C . ALA D 1 48 ? 5.756 51.640 21.325 1.00 36.87 45 ALA D C 1
ATOM 3587 O O . ALA D 1 48 ? 5.337 50.625 21.940 1.00 33.76 45 ALA D O 1
ATOM 3589 N N . ALA D 1 49 ? 6.940 52.202 21.574 1.00 34.75 46 ALA D N 1
ATOM 3590 C CA . ALA D 1 49 ? 7.955 51.567 22.449 1.00 33.99 46 ALA D CA 1
ATOM 3591 C C . ALA D 1 49 ? 7.480 51.522 23.909 1.00 34.79 46 ALA D C 1
ATOM 3592 O O . ALA D 1 49 ? 7.887 50.585 24.656 1.00 33.64 46 ALA D O 1
ATOM 3594 N N . LYS D 1 50 ? 6.733 52.548 24.337 1.00 36.30 47 LYS D N 1
ATOM 3595 C CA . LYS D 1 50 ? 6.230 52.667 25.710 1.00 37.07 47 LYS D CA 1
ATOM 3596 C C . LYS D 1 50 ? 5.178 51.577 25.895 1.00 35.95 47 LYS D C 1
ATOM 3597 O O . LYS D 1 50 ? 5.290 50.893 26.898 1.00 35.84 47 LYS D O 1
ATOM 3603 N N . ASP D 1 51 ? 4.245 51.388 24.958 1.00 36.79 48 ASP D N 1
ATOM 3604 C CA . ASP D 1 51 ? 3.296 50.235 24.997 1.00 40.60 48 ASP D CA 1
ATOM 3605 C C . ASP D 1 51 ? 4.037 48.883 24.951 1.00 39.26 48 ASP D C 1
ATOM 3606 O O . ASP D 1 51 ? 3.590 47.969 25.688 1.00 39.77 48 ASP D O 1
ATOM 3611 N N . ALA D 1 52 ? 5.061 48.685 24.101 1.00 36.76 49 ALA D N 1
ATOM 3612 C CA . ALA D 1 52 ? 5.815 47.394 24.104 1.00 37.74 49 ALA D CA 1
ATOM 3613 C C . ALA D 1 52 ? 6.428 47.161 25.496 1.00 36.98 49 ALA D C 1
ATOM 3614 O O . ALA D 1 52 ? 6.301 46.060 26.020 1.00 33.86 49 ALA D O 1
ATOM 3616 N N . LEU D 1 53 ? 7.074 48.178 26.071 1.00 36.81 50 LEU D N 1
ATOM 3617 C CA . LEU D 1 53 ? 7.701 48.044 27.405 1.00 37.28 50 LEU D CA 1
ATOM 3618 C C . LEU D 1 53 ? 6.657 47.598 28.428 1.00 38.60 50 LEU D C 1
ATOM 3619 O O . LEU D 1 53 ? 6.926 46.657 29.167 1.00 41.51 50 LEU D O 1
ATOM 3624 N N . LEU D 1 54 ? 5.500 48.239 28.470 1.00 41.53 51 LEU D N 1
ATOM 3625 C CA . LEU D 1 54 ? 4.502 47.980 29.546 1.00 43.55 51 LEU D CA 1
ATOM 3626 C C . LEU D 1 54 ? 3.877 46.606 29.300 1.00 42.16 51 LEU D C 1
ATOM 3627 O O . LEU D 1 54 ? 3.529 45.902 30.275 1.00 43.49 51 LEU D O 1
ATOM 3632 N N . THR D 1 55 ? 3.767 46.199 28.037 1.00 42.07 52 THR D N 1
ATOM 3633 C CA . THR D 1 55 ? 3.212 44.877 27.717 1.00 40.12 52 THR D CA 1
ATOM 3634 C C . THR D 1 55 ? 4.220 43.826 28.172 1.00 39.72 52 THR D C 1
ATOM 3635 O O . THR D 1 55 ? 3.797 42.813 28.809 1.00 39.01 52 THR D O 1
ATOM 3639 N N . ALA D 1 56 ? 5.497 44.024 27.883 1.00 34.81 53 ALA D N 1
ATOM 3640 C CA . ALA D 1 56 ? 6.523 43.064 28.349 1.00 35.36 53 ALA D CA 1
ATOM 3641 C C . ALA D 1 56 ? 6.490 42.984 29.898 1.00 37.09 53 ALA D C 1
ATOM 3642 O O . ALA D 1 56 ? 6.585 41.835 30.459 1.00 34.67 53 ALA D O 1
ATOM 3644 N N . PHE D 1 57 ? 6.366 44.130 30.580 1.00 36.24 54 PHE D N 1
ATOM 3645 C CA . PHE D 1 57 ? 6.306 44.158 32.068 1.00 38.22 54 PHE D CA 1
ATOM 3646 C C . PHE D 1 57 ? 5.126 43.254 32.484 1.00 38.51 54 PHE D C 1
ATOM 3647 O O . PHE D 1 57 ? 5.336 42.428 33.352 1.00 39.11 54 PHE D O 1
ATOM 3655 N N . ASP D 1 58 ? 3.941 43.431 31.896 1.00 39.69 55 ASP D N 1
ATOM 3656 C CA . ASP D 1 58 ? 2.719 42.650 32.226 1.00 41.73 55 ASP D CA 1
ATOM 3657 C C . ASP D 1 58 ? 3.067 41.169 32.241 1.00 43.13 55 ASP D C 1
ATOM 3658 O O . ASP D 1 58 ? 2.550 40.457 33.128 1.00 43.61 55 ASP D O 1
ATOM 3663 N N . PHE D 1 59 ? 3.947 40.719 31.343 1.00 45.86 56 PHE D N 1
ATOM 3664 C CA . PHE D 1 59 ? 4.261 39.276 31.225 1.00 48.69 56 PHE D CA 1
ATOM 3665 C C . PHE D 1 59 ? 5.075 38.885 32.446 1.00 48.35 56 PHE D C 1
ATOM 3666 O O . PHE D 1 59 ? 4.770 37.807 32.971 1.00 46.20 56 PHE D O 1
ATOM 3674 N N . TYR D 1 60 ? 6.043 39.709 32.865 1.00 46.24 57 TYR D N 1
ATOM 3675 C CA . TYR D 1 60 ? 6.905 39.407 34.045 1.00 46.06 57 TYR D CA 1
ATOM 3676 C C . TYR D 1 60 ? 6.041 39.307 35.312 1.00 46.18 57 TYR D C 1
ATOM 3677 O O . TYR D 1 60 ? 6.312 38.423 36.124 1.00 44.81 57 TYR D O 1
ATOM 3686 N N . PHE D 1 61 ? 5.023 40.167 35.454 1.00 48.25 58 PHE D N 1
ATOM 3687 C CA . PHE D 1 61 ? 4.085 40.184 36.615 1.00 49.70 58 PHE D CA 1
ATOM 3688 C C . PHE D 1 61 ? 3.215 38.915 36.582 1.00 52.90 58 PHE D C 1
ATOM 3689 O O . PHE D 1 61 ? 3.126 38.234 37.598 1.00 55.48 58 PHE D O 1
ATOM 3697 N N . GLU D 1 62 ? 2.640 38.581 35.426 1.00 55.16 59 GLU D N 1
ATOM 3698 C CA . GLU D 1 62 ? 1.827 37.356 35.225 1.00 56.14 59 GLU D CA 1
ATOM 3699 C C . GLU D 1 62 ? 2.706 36.127 35.507 1.00 52.30 59 GLU D C 1
ATOM 3700 O O . GLU D 1 62 ? 2.200 35.257 36.188 1.00 48.33 59 GLU D O 1
ATOM 3706 N N . ASP D 1 63 ? 3.961 36.038 35.037 1.00 51.87 60 ASP D N 1
ATOM 3707 C CA . ASP D 1 63 ? 4.782 34.796 35.183 1.00 53.15 60 ASP D CA 1
ATOM 3708 C C . ASP D 1 63 ? 5.643 34.808 36.458 1.00 53.99 60 ASP D C 1
ATOM 3709 O O . ASP D 1 63 ? 6.568 33.966 36.538 1.00 53.62 60 ASP D O 1
ATOM 3714 N N . ASN D 1 64 ? 5.395 35.745 37.376 1.00 53.68 61 ASN D N 1
ATOM 3715 C CA . ASN D 1 64 ? 6.278 36.098 38.524 1.00 56.05 61 ASN D CA 1
ATOM 3716 C C . ASN D 1 64 ? 7.747 35.839 38.197 1.00 52.74 61 ASN D C 1
ATOM 3717 O O . ASN D 1 64 ? 8.311 34.921 38.829 1.00 49.17 61 ASN D O 1
ATOM 3722 N N . GLU D 1 65 ? 8.348 36.639 37.298 1.00 48.51 62 GLU D N 1
ATOM 3723 C CA . GLU D 1 65 ? 9.807 36.566 37.008 1.00 48.90 62 GLU D CA 1
ATOM 3724 C C . GLU D 1 65 ? 10.431 37.953 37.143 1.00 43.20 62 GLU D C 1
ATOM 3725 O O . GLU D 1 65 ? 9.712 38.976 36.950 1.00 38.65 62 GLU D O 1
ATOM 3731 N N . LEU D 1 66 ? 11.735 37.964 37.424 1.00 39.81 63 LEU D N 1
ATOM 3732 C CA . LEU D 1 66 ? 12.510 39.186 37.704 1.00 39.96 63 LEU D CA 1
ATOM 3733 C C . LEU D 1 66 ? 12.464 40.088 36.460 1.00 39.68 63 LEU D C 1
ATOM 3734 O O . LEU D 1 66 ? 12.672 39.599 35.343 1.00 41.03 63 LEU D O 1
ATOM 3739 N N . ILE D 1 67 ? 12.178 41.364 36.642 1.00 36.62 64 ILE D N 1
ATOM 3740 C CA . ILE D 1 67 ? 12.239 42.362 35.552 1.00 35.77 64 ILE D CA 1
ATOM 3741 C C . ILE D 1 67 ? 13.663 42.898 35.520 1.00 35.82 64 ILE D C 1
ATOM 3742 O O . ILE D 1 67 ? 14.124 43.433 36.512 1.00 35.10 64 ILE D O 1
ATOM 3747 N N . PRO D 1 68 ? 14.406 42.734 34.402 1.00 37.11 65 PRO D N 1
ATOM 3748 C CA . PRO D 1 68 ? 15.783 43.222 34.302 1.00 38.55 65 PRO D CA 1
ATOM 3749 C C . PRO D 1 68 ? 15.757 44.748 34.446 1.00 38.20 65 PRO D C 1
ATOM 3750 O O . PRO D 1 68 ? 14.834 45.394 33.989 1.00 38.69 65 PRO D O 1
ATOM 3754 N N . LEU D 1 69 ? 16.722 45.282 35.169 1.00 41.12 66 LEU D N 1
ATOM 3755 C CA . LEU D 1 69 ? 16.826 46.746 35.395 1.00 45.11 66 LEU D CA 1
ATOM 3756 C C . LEU D 1 69 ? 17.398 47.406 34.146 1.00 42.82 66 LEU D C 1
ATOM 3757 O O . LEU D 1 69 ? 18.046 46.758 33.348 1.00 43.43 66 LEU D O 1
ATOM 3762 N N . PRO D 1 70 ? 17.144 48.706 33.925 1.00 43.98 67 PRO D N 1
ATOM 3763 C CA . PRO D 1 70 ? 17.667 49.394 32.746 1.00 44.17 67 PRO D CA 1
ATOM 3764 C C . PRO D 1 70 ? 19.200 49.448 32.729 1.00 45.06 67 PRO D C 1
ATOM 3765 O O . PRO D 1 70 ? 19.788 49.617 33.743 1.00 43.26 67 PRO D O 1
ATOM 3769 N N . SER D 1 71 ? 19.800 49.360 31.547 1.00 45.90 68 SER D N 1
ATOM 3770 C CA . SER D 1 71 ? 21.222 49.717 31.311 1.00 48.41 68 SER D CA 1
ATOM 3771 C C . SER D 1 71 ? 21.396 51.226 31.478 1.00 49.84 68 SER D C 1
ATOM 3772 O O . SER D 1 71 ? 20.452 52.003 31.247 1.00 45.98 68 SER D O 1
ATOM 3775 N N . PRO D 1 72 ? 22.596 51.671 31.925 1.00 56.34 69 PRO D N 1
ATOM 3776 C CA . PRO D 1 72 ? 22.902 53.101 32.058 1.00 58.27 69 PRO D CA 1
ATOM 3777 C C . PRO D 1 72 ? 22.724 53.767 30.693 1.00 56.55 69 PRO D C 1
ATOM 3778 O O . PRO D 1 72 ? 23.075 53.135 29.728 1.00 59.88 69 PRO D O 1
ATOM 3782 N N . LEU D 1 73 ? 22.132 54.961 30.641 1.00 54.82 70 LEU D N 1
ATOM 3783 C CA . LEU D 1 73 ? 21.983 55.746 29.385 1.00 54.09 70 LEU D CA 1
ATOM 3784 C C . LEU D 1 73 ? 23.322 56.376 29.005 1.00 55.37 70 LEU D C 1
ATOM 3785 O O . LEU D 1 73 ? 24.136 56.671 29.873 1.00 55.89 70 LEU D O 1
ATOM 3790 N N . ASN D 1 74 ? 23.518 56.544 27.714 1.00 57.76 71 ASN D N 1
ATOM 3791 C CA . ASN D 1 74 ? 24.588 57.353 27.090 1.00 60.64 71 ASN D CA 1
ATOM 3792 C C . ASN D 1 74 ? 23.918 58.609 26.549 1.00 60.00 71 ASN D C 1
ATOM 3793 O O . ASN D 1 74 ? 22.682 58.601 26.402 1.00 53.86 71 ASN D O 1
ATOM 3798 N N . SER D 1 75 ? 24.720 59.613 26.207 1.00 62.52 72 SER D N 1
ATOM 3799 C CA . SER D 1 75 ? 24.250 60.934 25.716 1.00 66.39 72 SER D CA 1
ATOM 3800 C C . SER D 1 75 ? 23.260 60.757 24.562 1.00 66.77 72 SER D C 1
ATOM 3801 O O . SER D 1 75 ? 22.250 61.467 24.556 1.00 68.45 72 SER D O 1
ATOM 3804 N N . HIS D 1 76 ? 23.524 59.827 23.641 1.00 67.19 73 HIS D N 1
ATOM 3805 C CA . HIS D 1 76 ? 22.785 59.687 22.357 1.00 69.82 73 HIS D CA 1
ATOM 3806 C C . HIS D 1 76 ? 21.577 58.732 22.460 1.00 67.07 73 HIS D C 1
ATOM 3807 O O . HIS D 1 76 ? 20.858 58.610 21.442 1.00 69.18 73 HIS D O 1
ATOM 3814 N N . ASP D 1 77 ? 21.314 58.105 23.615 1.00 59.39 74 ASP D N 1
ATOM 3815 C CA . ASP D 1 77 ? 20.2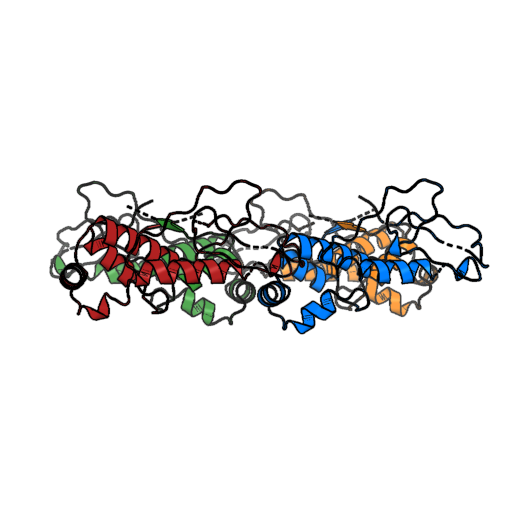40 57.084 23.725 1.00 56.41 74 ASP D CA 1
ATOM 3816 C C . ASP D 1 77 ? 18.854 57.714 23.655 1.00 52.31 74 ASP D C 1
ATOM 3817 O O . ASP D 1 77 ? 18.580 58.678 24.398 1.00 51.81 74 ASP D O 1
ATOM 3822 N N . HIS D 1 78 ? 17.986 57.091 22.874 1.00 47.11 75 HIS D N 1
ATOM 3823 C CA . HIS D 1 78 ? 16.521 57.114 23.100 1.00 45.91 75 HIS D CA 1
ATOM 3824 C C . HIS D 1 78 ? 16.228 56.269 24.342 1.00 42.58 75 HIS D C 1
ATOM 3825 O O . HIS D 1 78 ? 16.950 55.284 24.573 1.00 39.61 75 HIS D O 1
ATOM 3832 N N . PHE D 1 79 ? 15.214 56.662 25.108 1.00 39.35 76 PHE D N 1
ATOM 3833 C CA . PHE D 1 79 ? 14.806 55.955 26.335 1.00 39.46 76 PHE D CA 1
ATOM 3834 C C . PHE D 1 79 ? 13.295 56.106 26.521 1.00 38.25 76 PHE D C 1
ATOM 3835 O O . PHE D 1 79 ? 12.693 57.038 25.932 1.00 38.06 76 PHE D O 1
ATOM 3843 N N . ILE D 1 80 ? 12.716 55.138 27.224 1.00 34.97 77 ILE D N 1
ATOM 3844 C CA . ILE D 1 80 ? 11.354 55.211 27.781 1.00 37.55 77 ILE D CA 1
ATOM 3845 C C . ILE D 1 80 ? 11.495 55.326 29.308 1.00 39.57 77 ILE D C 1
ATOM 3846 O O . ILE D 1 80 ? 12.192 54.463 29.991 1.00 37.91 77 ILE D O 1
ATOM 3851 N N . GLU D 1 81 ? 10.860 56.383 29.805 1.00 40.64 78 GLU D N 1
ATOM 3852 C CA . GLU D 1 81 ? 10.736 56.662 31.242 1.00 42.94 78 GLU D CA 1
ATOM 3853 C C . GLU D 1 81 ? 9.525 55.909 31.777 1.00 40.64 78 GLU D C 1
ATOM 3854 O O . GLU D 1 81 ? 8.453 56.029 31.209 1.00 43.80 78 GLU D O 1
ATOM 3860 N N . VAL D 1 82 ? 9.718 55.162 32.849 1.00 40.20 79 VAL D N 1
ATOM 3861 C CA . VAL D 1 82 ? 8.646 54.427 33.576 1.00 39.13 79 VAL D CA 1
ATOM 3862 C C . VAL D 1 82 ? 8.053 55.370 34.617 1.00 39.04 79 VAL D C 1
ATOM 3863 O O . VAL D 1 82 ? 8.785 55.891 35.459 1.00 38.93 79 VAL D O 1
ATOM 3867 N N . PRO D 1 83 ? 6.732 55.643 34.637 1.00 37.60 80 PRO D N 1
ATOM 3868 C CA . PRO D 1 83 ? 6.197 56.529 35.679 1.00 38.84 80 PRO D CA 1
ATOM 3869 C C . PRO D 1 83 ? 6.300 55.843 37.058 1.00 36.90 80 PRO D C 1
ATOM 3870 O O . PRO D 1 83 ? 6.537 54.667 37.114 1.00 33.73 80 PRO D O 1
ATOM 3874 N N . LEU D 1 84 ? 6.163 56.593 38.150 1.00 38.80 81 LEU D N 1
ATOM 3875 C CA . LEU D 1 84 ? 6.386 56.058 39.530 1.00 39.31 81 LEU D CA 1
ATOM 3876 C C . LEU D 1 84 ? 5.414 54.939 39.875 1.00 37.52 81 LEU D C 1
ATOM 3877 O O . LEU D 1 84 ? 5.831 54.036 40.578 1.00 36.76 81 LEU D O 1
ATOM 3882 N N . SER D 1 85 ? 4.150 55.036 39.472 1.00 38.47 82 SER D N 1
ATOM 3883 C CA . SER D 1 85 ? 3.129 53.988 39.725 1.00 38.81 82 SER D CA 1
ATOM 3884 C C . SER D 1 85 ? 3.691 52.622 39.301 1.00 39.74 82 SER D C 1
ATOM 3885 O O . SER D 1 85 ? 3.615 51.637 40.092 1.00 39.00 82 SER D O 1
ATOM 3888 N N . VAL D 1 86 ? 4.282 52.564 38.119 1.00 36.13 83 VAL D N 1
ATOM 3889 C CA . VAL D 1 86 ? 4.831 51.304 37.575 1.00 35.78 83 VAL D CA 1
ATOM 3890 C C . VAL D 1 86 ? 6.183 50.996 38.217 1.00 33.55 83 VAL D C 1
ATOM 3891 O O . VAL D 1 86 ? 6.427 49.830 38.541 1.00 34.64 83 VAL D O 1
ATOM 3895 N N . ALA D 1 87 ? 7.051 51.992 38.315 1.00 33.53 84 ALA D N 1
ATOM 3896 C CA . ALA D 1 87 ? 8.399 51.857 38.890 1.00 34.57 84 ALA D CA 1
ATOM 3897 C C . ALA D 1 87 ? 8.265 51.216 40.275 1.00 35.51 84 ALA D C 1
ATOM 3898 O O . ALA D 1 87 ? 9.007 50.251 40.569 1.00 33.24 84 ALA D O 1
ATOM 3900 N N . SER D 1 88 ? 7.338 51.729 41.094 1.00 36.27 85 SER D N 1
ATOM 3901 C CA . SER D 1 88 ? 7.130 51.265 42.493 1.00 37.06 85 SER D CA 1
ATOM 3902 C C . SER D 1 88 ? 6.838 49.755 42.469 1.00 37.10 85 SER D C 1
ATOM 3903 O O . SER D 1 88 ? 7.387 49.013 43.322 1.00 35.36 85 SER D O 1
ATOM 3906 N N . LYS D 1 89 ? 6.041 49.289 41.501 1.00 35.37 86 LYS D N 1
ATOM 3907 C CA . LYS D 1 89 ? 5.611 47.873 41.450 1.00 34.18 86 LYS D CA 1
ATOM 3908 C C . LYS D 1 89 ? 6.715 46.998 40.843 1.00 34.92 86 LYS D C 1
ATOM 3909 O O . LYS D 1 89 ? 6.853 45.859 41.249 1.00 32.56 86 LYS D O 1
ATOM 3915 N N . VAL D 1 90 ? 7.495 47.516 39.900 1.00 35.03 87 VAL D N 1
ATOM 3916 C CA . VAL D 1 90 ? 8.683 46.792 39.387 1.00 34.05 87 VAL D CA 1
ATOM 3917 C C . VAL D 1 90 ? 9.646 46.543 40.552 1.00 34.27 87 VAL D C 1
ATOM 3918 O O . VAL D 1 90 ? 10.199 45.427 40.649 1.00 34.20 87 VAL D O 1
ATOM 3922 N N . LEU D 1 91 ? 9.865 47.541 41.395 1.00 34.90 88 LEU D N 1
ATOM 3923 C CA . LEU D 1 91 ? 10.826 47.457 42.527 1.00 35.68 88 LEU D CA 1
ATOM 3924 C C . LEU D 1 91 ? 10.312 46.445 43.576 1.00 35.46 88 LEU D C 1
ATOM 3925 O O . LEU D 1 91 ? 11.077 45.568 44.014 1.00 34.47 88 LEU D O 1
ATOM 3930 N N . LEU D 1 92 ? 9.022 46.487 43.875 1.00 34.89 89 LEU D N 1
ATOM 3931 C CA . LEU D 1 92 ? 8.357 45.490 44.749 1.00 36.40 89 LEU D CA 1
ATOM 3932 C C . LEU D 1 92 ? 8.486 44.077 44.191 1.00 36.71 89 LEU D C 1
ATOM 3933 O O . LEU D 1 92 ? 8.806 43.176 45.005 1.00 35.81 89 LEU D O 1
ATOM 3938 N N . LEU D 1 93 ? 8.132 43.863 42.907 1.00 33.99 90 LEU D N 1
ATOM 3939 C CA . LEU D 1 93 ? 8.132 42.523 42.312 1.00 33.45 90 LEU D CA 1
ATOM 3940 C C . LEU D 1 93 ? 9.536 41.931 42.434 1.00 33.60 90 LEU D C 1
ATOM 3941 O O . LEU D 1 93 ? 9.638 40.756 42.908 1.00 34.68 90 LEU D O 1
ATOM 3946 N N . ASN D 1 94 ? 10.582 42.677 42.096 1.00 32.55 91 ASN D N 1
ATOM 3947 C CA . ASN D 1 94 ? 11.982 42.170 42.189 1.00 33.32 91 ASN D CA 1
ATOM 3948 C C . ASN D 1 94 ? 12.323 41.807 43.640 1.00 33.07 91 ASN D C 1
ATOM 3949 O O . ASN D 1 94 ? 12.802 40.682 43.879 1.00 33.60 91 ASN D O 1
ATOM 3954 N N . ALA D 1 95 ? 12.036 42.693 44.583 1.00 34.13 92 ALA D N 1
ATOM 3955 C CA . ALA D 1 95 ? 12.260 42.471 46.019 1.00 34.60 92 ALA D CA 1
ATOM 3956 C C . ALA D 1 95 ? 11.453 41.242 46.476 1.00 34.86 92 ALA D C 1
ATOM 3957 O O . ALA D 1 95 ? 12.020 40.456 47.246 1.00 35.73 92 ALA D O 1
ATOM 3959 N N . PHE D 1 96 ? 10.195 41.079 46.037 1.00 33.12 93 PHE D N 1
ATOM 3960 C CA . PHE D 1 96 ? 9.319 39.954 46.461 1.00 33.90 93 PHE D CA 1
ATOM 3961 C C . PHE D 1 96 ? 9.927 38.641 45.960 1.00 35.42 93 PHE D C 1
ATOM 3962 O O . PHE D 1 96 ? 10.026 37.661 46.745 1.00 36.82 93 PHE D O 1
ATOM 3970 N N . LEU D 1 97 ? 10.390 38.630 44.718 1.00 35.16 94 LEU D N 1
ATOM 3971 C CA . LEU D 1 97 ? 10.943 37.385 44.114 1.00 36.86 94 LEU D CA 1
ATOM 3972 C C . LEU D 1 97 ? 12.284 37.038 44.780 1.00 36.17 94 LEU D C 1
ATOM 3973 O O . LEU D 1 97 ? 12.525 35.851 45.055 1.00 33.78 94 LEU D O 1
ATOM 3978 N N . GLN D 1 98 ? 13.118 38.029 45.075 1.00 37.96 95 GLN D N 1
ATOM 3979 C CA . GLN D 1 98 ? 14.423 37.760 45.733 1.00 40.12 95 GLN D CA 1
ATOM 3980 C C . GLN D 1 98 ? 14.167 37.219 47.151 1.00 39.32 95 GLN D C 1
ATOM 3981 O O . GLN D 1 98 ? 14.992 36.420 47.646 1.00 39.46 95 GLN D O 1
ATOM 3987 N N . SER D 1 99 ? 13.104 37.665 47.821 1.00 37.65 96 SER D N 1
ATOM 3988 C CA . SER D 1 99 ? 12.793 37.261 49.228 1.00 38.54 96 SER D CA 1
ATOM 3989 C C . SER D 1 99 ? 12.380 35.779 49.252 1.00 37.08 96 SER D C 1
ATOM 3990 O O . SER D 1 99 ? 12.455 35.176 50.281 1.00 35.52 96 SER D O 1
ATOM 3993 N N . GLU D 1 100 ? 11.833 35.285 48.155 1.00 35.48 97 GLU D N 1
ATOM 3994 C CA . GLU D 1 100 ? 11.341 33.896 47.997 1.00 38.70 97 GLU D CA 1
ATOM 3995 C C . GLU D 1 100 ? 10.212 33.586 48.973 1.00 36.41 97 GLU D C 1
ATOM 3996 O O . GLU D 1 100 ? 9.890 32.424 49.055 1.00 36.90 97 GLU D O 1
ATOM 4002 N N . ILE D 1 101 ? 9.570 34.561 49.601 1.00 34.41 98 ILE D N 1
ATOM 4003 C CA . ILE D 1 101 ? 8.375 34.221 50.427 1.00 35.14 98 ILE D CA 1
ATOM 4004 C C . ILE D 1 101 ? 7.178 33.997 49.490 1.00 35.52 98 ILE D C 1
ATOM 4005 O O . ILE D 1 101 ? 7.242 34.395 48.314 1.00 35.66 98 ILE D O 1
ATOM 4010 N N . THR D 1 102 ? 6.157 33.306 49.959 1.00 34.27 99 THR D N 1
ATOM 4011 C CA . THR D 1 102 ? 4.916 33.080 49.186 1.00 36.47 99 THR D CA 1
ATOM 4012 C C . THR D 1 102 ? 4.021 34.317 49.259 1.00 37.77 99 THR D C 1
ATOM 4013 O O . THR D 1 102 ? 4.136 35.174 50.216 1.00 36.64 99 THR D O 1
ATOM 4017 N N . GLN D 1 103 ? 3.108 34.409 48.299 1.00 39.98 100 GLN D N 1
ATOM 4018 C CA . GLN D 1 103 ? 2.067 35.458 48.322 1.00 43.17 100 GLN D CA 1
ATOM 4019 C C . GLN D 1 103 ? 1.253 35.332 49.610 1.00 43.24 100 GLN D C 1
ATOM 4020 O O . GLN D 1 103 ? 0.959 36.351 50.214 1.00 45.10 100 GLN D O 1
ATOM 4026 N N . GLN D 1 104 ? 0.935 34.099 50.025 1.00 45.87 101 GLN D N 1
ATOM 4027 C CA . GLN D 1 104 ? 0.179 33.830 51.283 1.00 45.01 101 GLN D CA 1
ATOM 4028 C C . GLN D 1 104 ? 0.944 34.440 52.464 1.00 41.99 101 GLN D C 1
ATOM 4029 O O . GLN D 1 104 ? 0.311 35.082 53.297 1.00 43.58 101 GLN D O 1
ATOM 4035 N N . GLU D 1 105 ? 2.270 34.275 52.516 1.00 38.99 102 GLU D N 1
ATOM 4036 C CA . GLU D 1 105 ? 3.101 34.786 53.636 1.00 36.60 102 GLU D CA 1
ATOM 4037 C C . GLU D 1 105 ? 3.124 36.313 53.627 1.00 36.04 102 GLU D C 1
ATOM 4038 O O . GLU D 1 105 ? 3.113 36.930 54.706 1.00 36.50 102 GLU D O 1
ATOM 4044 N N . LEU D 1 106 ? 3.277 36.928 52.464 1.00 37.12 103 LEU D N 1
ATOM 4045 C CA . LEU D 1 106 ? 3.216 38.404 52.334 1.00 36.76 103 LEU D CA 1
ATOM 4046 C C . LEU D 1 106 ? 1.840 38.903 52.799 1.00 35.91 103 LEU D C 1
ATOM 4047 O O . LEU D 1 106 ? 1.821 39.875 53.540 1.00 36.81 103 LEU D O 1
ATOM 4052 N N . ALA D 1 107 ? 0.748 38.296 52.319 1.00 39.22 104 ALA D N 1
ATOM 4053 C CA . ALA D 1 107 ? -0.645 38.628 52.709 1.00 41.62 104 ALA D CA 1
ATOM 4054 C C . ALA D 1 107 ? -0.757 38.582 54.231 1.00 46.65 104 ALA D C 1
ATOM 4055 O O . ALA D 1 107 ? -1.312 39.543 54.799 1.00 48.34 104 ALA D O 1
ATOM 4057 N N . ARG D 1 108 ? -0.165 37.546 54.862 1.00 47.29 105 ARG D N 1
ATOM 4058 C CA . ARG D 1 108 ? -0.083 37.396 56.348 1.00 45.87 105 ARG D CA 1
ATOM 4059 C C . ARG D 1 108 ? 0.697 38.566 56.974 1.00 45.99 105 ARG D C 1
ATOM 4060 O O . ARG D 1 108 ? 0.226 39.109 57.983 1.00 45.43 105 ARG D O 1
ATOM 4068 N N . ARG D 1 109 ? 1.857 38.955 56.423 1.00 43.89 106 ARG D N 1
ATOM 4069 C CA . ARG D 1 109 ? 2.756 39.953 57.061 1.00 44.54 106 ARG D CA 1
ATOM 4070 C C . ARG D 1 109 ? 2.120 41.349 57.037 1.00 49.30 106 ARG D C 1
ATOM 4071 O O . ARG D 1 109 ? 2.434 42.131 57.911 1.00 50.36 106 ARG D O 1
ATOM 4079 N N . ILE D 1 110 ? 1.304 41.650 56.031 1.00 54.97 107 ILE D N 1
ATOM 4080 C CA . ILE D 1 110 ? 0.675 42.991 55.830 1.00 58.47 107 ILE D CA 1
ATOM 4081 C C . ILE D 1 110 ? -0.702 42.987 56.497 1.00 60.89 107 ILE D C 1
ATOM 4082 O O . ILE D 1 110 ? -1.052 44.018 57.065 1.00 67.40 107 ILE D O 1
ATOM 4087 N N . GLY D 1 111 ? -1.433 41.867 56.410 1.00 60.66 108 GLY D N 1
ATOM 4088 C CA . GLY D 1 111 ? -2.665 41.598 57.173 1.00 61.20 108 GLY D CA 1
ATOM 4089 C C . GLY D 1 111 ? -3.879 41.739 56.284 1.00 63.21 108 GLY D C 1
ATOM 4090 O O . GLY D 1 111 ? -4.819 42.433 56.685 1.00 65.68 108 GLY D O 1
ATOM 4091 N N . LYS D 1 112 ? -3.848 41.129 55.098 1.00 62.13 109 LYS D N 1
ATOM 4092 C CA . LYS D 1 112 ? -4.942 41.216 54.099 1.00 63.21 109 LYS D CA 1
ATOM 4093 C C . LYS D 1 112 ? -5.150 39.839 53.483 1.00 63.99 109 LYS D C 1
ATOM 4094 O O . LYS D 1 112 ? -4.258 38.996 53.524 1.00 63.19 109 LYS D O 1
ATOM 4100 N N . PRO D 1 113 ? -6.323 39.566 52.870 1.00 67.47 110 PRO D N 1
ATOM 4101 C CA . PRO D 1 113 ? -6.519 38.357 52.066 1.00 69.18 110 PRO D CA 1
ATOM 4102 C C . PRO D 1 113 ? -5.496 38.179 50.936 1.00 74.79 110 PRO D C 1
ATOM 4103 O O . PRO D 1 113 ? -4.870 39.131 50.550 1.00 75.42 110 PRO D O 1
ATOM 4107 N N . LYS D 1 114 ? -5.376 36.956 50.425 1.00 81.86 111 LYS D N 1
ATOM 4108 C CA . LYS D 1 114 ? -4.455 36.621 49.311 1.00 91.58 111 LYS D CA 1
ATOM 4109 C C . LYS D 1 114 ? -4.714 37.556 48.114 1.00 100.31 111 LYS D C 1
ATOM 4110 O O . LYS D 1 114 ? -3.751 38.233 47.675 1.00 100.85 111 LYS D O 1
ATOM 4116 N N . GLN D 1 115 ? -5.964 37.595 47.624 1.00 104.24 112 GLN D N 1
ATOM 4117 C CA . GLN D 1 115 ? -6.414 38.333 46.405 1.00 103.97 112 GLN D CA 1
ATOM 4118 C C . GLN D 1 115 ? -6.181 39.848 46.544 1.00 98.49 112 GLN D C 1
ATOM 4119 O O . GLN D 1 115 ? -6.192 40.539 45.507 1.00 101.99 112 GLN D O 1
ATOM 4125 N N . GLU D 1 116 ? -5.980 40.347 47.767 1.00 90.32 113 GLU D N 1
ATOM 4126 C CA . GLU D 1 116 ? -5.629 41.764 48.051 1.00 85.62 113 GLU D CA 1
ATOM 4127 C C . GLU D 1 116 ? -4.101 41.959 48.014 1.00 83.26 113 GLU D C 1
ATOM 4128 O O . GLU D 1 116 ? -3.661 43.081 48.332 1.00 79.88 113 GLU D O 1
ATOM 4134 N N . ILE D 1 117 ? -3.328 40.928 47.626 1.00 80.41 114 ILE D N 1
ATOM 4135 C CA . ILE D 1 117 ? -1.846 40.978 47.414 1.00 77.36 114 ILE D CA 1
ATOM 4136 C C . ILE D 1 117 ? -1.562 40.796 45.913 1.00 73.99 114 ILE D C 1
ATOM 4137 O O . ILE D 1 117 ? -0.607 41.416 45.426 1.00 76.08 114 ILE D O 1
ATOM 4142 N N . THR D 1 118 ? -2.345 39.961 45.217 1.00 73.46 115 THR D N 1
ATOM 4143 C CA . THR D 1 118 ? -2.349 39.771 43.734 1.00 71.27 115 THR D CA 1
ATOM 4144 C C . THR D 1 118 ? -2.413 41.118 42.992 1.00 69.63 115 THR D C 1
ATOM 4145 O O . THR D 1 118 ? -1.972 41.169 41.808 1.00 64.80 115 THR D O 1
ATOM 4149 N N . ARG D 1 119 ? -2.994 42.142 43.625 1.00 62.47 116 ARG D N 1
ATOM 4150 C CA A ARG D 1 119 ? -3.208 43.477 43.004 0.50 62.53 116 ARG D CA 1
ATOM 4151 C CA B ARG D 1 119 ? -3.218 43.488 43.029 0.50 62.23 116 ARG D CA 1
ATOM 4152 C C . ARG D 1 119 ? -1.916 44.291 43.064 1.00 59.04 116 ARG D C 1
ATOM 4153 O O . ARG D 1 119 ? -1.717 45.148 42.174 1.00 58.92 116 ARG D O 1
ATOM 4168 N N . LEU D 1 120 ? -1.105 44.049 44.076 1.00 49.11 117 LEU D N 1
ATOM 4169 C CA . LEU D 1 120 ? 0.243 44.635 44.141 1.00 50.00 117 LEU D CA 1
ATOM 4170 C C . LEU D 1 120 ? 1.022 44.235 42.893 1.00 47.19 117 LEU D C 1
ATOM 4171 O O . LEU D 1 120 ? 1.899 45.009 42.527 1.00 47.96 117 LEU D O 1
ATOM 4176 N N . PHE D 1 121 ? 0.824 43.013 42.380 1.00 45.09 118 PHE D N 1
ATOM 4177 C CA . PHE D 1 121 ? 1.642 42.434 41.275 1.00 46.59 118 PHE D CA 1
ATOM 4178 C C . PHE D 1 121 ? 0.843 42.473 39.968 1.00 44.40 118 PHE D C 1
ATOM 4179 O O . PHE D 1 121 ? 1.077 41.598 39.152 1.00 45.34 118 PHE D O 1
ATOM 4187 N N . ASN D 1 122 ? -0.051 43.451 39.802 1.00 46.57 119 ASN D N 1
ATOM 4188 C CA . ASN D 1 122 ? -0.795 43.726 38.534 1.00 48.08 119 ASN D CA 1
ATOM 4189 C C . ASN D 1 122 ? -0.634 45.202 38.157 1.00 42.85 119 ASN D C 1
ATOM 4190 O O . ASN D 1 122 ? -1.145 46.059 38.895 1.00 43.00 119 ASN D O 1
ATOM 4195 N N . LEU D 1 123 ? -0.028 45.516 37.029 1.00 42.95 120 LEU D N 1
ATOM 4196 C CA . LEU D 1 123 ? 0.103 46.950 36.611 1.00 45.49 120 LEU D CA 1
ATOM 4197 C C . LEU D 1 123 ? -1.251 47.590 36.238 1.00 46.06 120 LEU D C 1
ATOM 4198 O O . LEU D 1 123 ? -1.337 48.806 36.353 1.00 43.97 120 LEU D O 1
ATOM 4203 N N . HIS D 1 124 ? -2.308 46.810 35.979 1.00 48.81 121 HIS D N 1
ATOM 4204 C CA . HIS D 1 124 ? -3.654 47.322 35.583 1.00 52.13 121 HIS D CA 1
ATOM 4205 C C . HIS D 1 124 ? -4.588 47.516 36.785 1.00 54.38 121 HIS D C 1
ATOM 4206 O O . HIS D 1 124 ? -5.779 47.810 36.556 1.00 51.16 121 HIS D O 1
ATOM 4213 N N . HIS D 1 125 ? -4.110 47.321 38.011 1.00 55.84 122 HIS D N 1
ATOM 4214 C CA . HIS D 1 125 ? -4.885 47.661 39.230 1.00 60.55 122 HIS D CA 1
ATOM 4215 C C . HIS D 1 125 ? -4.275 48.904 39.869 1.00 59.23 122 HIS D C 1
ATOM 4216 O O . HIS D 1 125 ? -3.073 48.914 40.107 1.00 60.35 122 HIS D O 1
ATOM 4223 N N . ALA D 1 126 ? -5.073 49.927 40.139 1.00 59.40 123 ALA D N 1
ATOM 4224 C CA . ALA D 1 126 ? -4.575 51.134 40.824 1.00 62.11 123 ALA D CA 1
ATOM 4225 C C . ALA D 1 126 ? -4.280 50.731 42.276 1.00 61.01 123 ALA D C 1
ATOM 4226 O O . ALA D 1 126 ? -5.164 50.150 42.934 1.00 67.12 123 ALA D O 1
ATOM 4228 N N . THR D 1 127 ? -3.037 50.917 42.703 1.00 52.12 124 THR D N 1
ATOM 4229 C CA . THR D 1 127 ? -2.563 50.650 44.071 1.00 49.46 124 THR D CA 1
ATOM 4230 C C . THR D 1 127 ? -1.975 51.941 44.616 1.00 48.31 124 THR D C 1
ATOM 4231 O O . THR D 1 127 ? -1.087 52.516 43.956 1.00 45.40 124 THR D O 1
ATOM 4235 N N . LYS D 1 128 ? -2.437 52.373 45.785 1.00 45.03 125 LYS D N 1
ATOM 4236 C CA . LYS D 1 128 ? -1.859 53.567 46.461 1.00 45.44 125 LYS D CA 1
ATOM 4237 C C . LYS D 1 128 ? -0.358 53.339 46.768 1.00 41.33 125 LYS D C 1
ATOM 4238 O O . LYS D 1 128 ? 0.011 52.240 47.163 1.00 37.51 125 LYS D O 1
ATOM 4244 N N . ILE D 1 129 ? 0.482 54.355 46.621 1.00 37.84 126 ILE D N 1
ATOM 4245 C CA . ILE D 1 129 ? 1.940 54.234 46.884 1.00 37.91 126 ILE D CA 1
ATOM 4246 C C . ILE D 1 129 ? 2.168 53.790 48.347 1.00 37.35 126 ILE D C 1
ATOM 4247 O O . ILE D 1 129 ? 3.151 53.050 48.560 1.00 36.16 126 ILE D O 1
ATOM 4252 N N . ASP D 1 130 ? 1.317 54.209 49.298 1.00 36.26 127 ASP D N 1
ATOM 4253 C CA . ASP D 1 130 ? 1.469 53.854 50.730 1.00 38.56 127 ASP D CA 1
ATOM 4254 C C . ASP D 1 130 ? 1.292 52.340 50.921 1.00 37.54 127 ASP D C 1
ATOM 4255 O O . ASP D 1 130 ? 1.943 51.801 51.821 1.00 36.21 127 ASP D O 1
ATOM 4260 N N . ALA D 1 131 ? 0.471 51.670 50.091 1.00 35.65 128 ALA D N 1
ATOM 4261 C CA . ALA D 1 131 ? 0.212 50.233 50.214 1.00 35.24 128 ALA D CA 1
ATOM 4262 C C . ALA D 1 131 ? 1.431 49.510 49.643 1.00 35.41 128 ALA D C 1
ATOM 4263 O O . ALA D 1 131 ? 1.886 48.502 50.252 1.00 33.00 128 ALA D O 1
ATOM 4265 N N . VAL D 1 132 ? 2.048 50.067 48.613 1.00 34.26 129 VAL D N 1
ATOM 4266 C CA . VAL D 1 132 ? 3.295 49.452 48.080 1.00 35.37 129 VAL D CA 1
ATOM 4267 C C . VAL D 1 132 ? 4.380 49.578 49.137 1.00 35.80 129 VAL D C 1
ATOM 4268 O O . VAL D 1 132 ? 5.132 48.613 49.258 1.00 35.70 129 VAL D O 1
ATOM 4272 N N . GLN D 1 133 ? 4.457 50.729 49.802 1.00 37.08 130 GLN D N 1
ATOM 4273 C CA . GLN D 1 133 ? 5.396 51.000 50.914 1.00 39.33 130 GLN D CA 1
ATOM 4274 C C . GLN D 1 133 ? 5.203 49.973 52.039 1.00 39.47 130 GLN D C 1
ATOM 4275 O O . GLN D 1 133 ? 6.233 49.476 52.501 1.00 38.21 130 GLN D O 1
ATOM 4281 N N . LEU D 1 134 ? 3.965 49.646 52.436 1.00 39.19 131 LEU D N 1
ATOM 4282 C CA . LEU D 1 134 ? 3.685 48.604 53.474 1.00 40.14 131 LEU D CA 1
ATOM 4283 C C . LEU D 1 134 ? 4.183 47.221 53.026 1.00 38.35 131 LEU D C 1
ATOM 4284 O O . LEU D 1 134 ? 4.852 46.557 53.810 1.00 35.63 131 LEU D O 1
ATOM 4289 N N . ALA D 1 135 ? 3.890 46.808 51.798 1.00 35.64 132 ALA D N 1
ATOM 4290 C CA . ALA D 1 135 ? 4.397 45.540 51.237 1.00 34.64 132 ALA D CA 1
ATOM 4291 C C . ALA D 1 135 ? 5.917 45.520 51.339 1.00 34.10 132 ALA D C 1
ATOM 4292 O O . ALA D 1 135 ? 6.472 44.525 51.751 1.00 36.24 132 ALA D O 1
ATOM 4294 N N . ALA D 1 136 ? 6.557 46.563 50.861 1.00 34.43 133 ALA D N 1
ATOM 4295 C CA . ALA D 1 136 ? 8.027 46.656 50.819 1.00 36.38 133 ALA D CA 1
ATOM 4296 C C . ALA D 1 136 ? 8.538 46.508 52.254 1.00 38.55 133 ALA D C 1
ATOM 4297 O O . ALA D 1 136 ? 9.545 45.776 52.431 1.00 38.91 133 ALA D O 1
ATOM 4299 N N . LYS D 1 137 ? 7.851 47.118 53.241 1.00 39.42 134 LYS D N 1
ATOM 4300 C CA . LYS D 1 137 ? 8.280 46.978 54.654 1.00 41.95 134 LYS D CA 1
ATOM 4301 C C . LYS D 1 137 ? 8.171 45.496 55.067 1.00 41.78 134 LYS D C 1
ATOM 4302 O O . LYS D 1 137 ? 9.070 45.025 55.762 1.00 41.36 134 LYS D O 1
ATOM 4308 N N . ALA D 1 138 ? 7.093 44.801 54.688 1.00 40.33 135 ALA D N 1
ATOM 4309 C CA . ALA D 1 138 ? 6.864 43.364 54.957 1.00 40.62 135 ALA D CA 1
ATOM 4310 C C . ALA D 1 138 ? 8.056 42.534 54.459 1.00 41.60 135 ALA D C 1
ATOM 4311 O O . ALA D 1 138 ? 8.307 41.455 55.048 1.00 41.61 135 ALA D O 1
ATOM 4313 N N . LEU D 1 139 ? 8.807 43.034 53.475 1.00 41.23 136 LEU D N 1
ATOM 4314 C CA . LEU D 1 139 ? 9.972 42.317 52.894 1.00 42.00 136 LEU D CA 1
ATOM 4315 C C . LEU D 1 139 ? 11.284 42.845 53.480 1.00 42.25 136 LEU D C 1
ATOM 4316 O O . LEU D 1 139 ? 12.348 42.502 52.926 1.00 45.12 136 LEU D O 1
ATOM 4321 N N . GLY D 1 140 ? 11.231 43.704 54.493 1.00 40.49 137 GLY D N 1
ATOM 4322 C CA . GLY D 1 140 ? 12.434 44.296 55.112 1.00 44.06 137 GLY D CA 1
ATOM 4323 C C . GLY D 1 140 ? 13.097 45.320 54.197 1.00 43.97 137 GLY D C 1
ATOM 4324 O O . GLY D 1 140 ? 14.292 45.634 54.398 1.00 42.84 137 GLY D O 1
ATOM 4325 N N . LYS D 1 141 ? 12.363 45.832 53.209 1.00 45.52 138 LYS D N 1
ATOM 4326 C CA . LYS D 1 141 ? 12.858 46.908 52.310 1.00 48.08 138 LYS D CA 1
ATOM 4327 C C . LYS D 1 141 ? 12.193 48.245 52.668 1.00 50.44 138 LYS D C 1
ATOM 4328 O O . LYS D 1 141 ? 11.104 48.223 53.262 1.00 50.12 138 LYS D O 1
ATOM 4334 N N . GLU D 1 142 ? 12.882 49.354 52.366 1.00 53.20 139 GLU D N 1
ATOM 4335 C CA . GLU D 1 142 ? 12.442 50.763 52.567 1.00 55.55 139 GLU D CA 1
ATOM 4336 C C . GLU D 1 142 ? 12.334 51.443 51.195 1.00 53.31 139 GLU D C 1
ATOM 4337 O O . GLU D 1 142 ? 13.343 51.497 50.504 1.00 50.73 139 GLU D O 1
ATOM 4343 N N . LEU D 1 143 ? 11.150 51.941 50.841 1.00 53.67 140 LEU D N 1
ATOM 4344 C CA . LEU D 1 143 ? 10.900 52.763 49.627 1.00 53.71 140 LEU D CA 1
ATOM 4345 C C . LEU D 1 143 ? 11.111 54.230 49.989 1.00 54.43 140 LEU D C 1
ATOM 4346 O O . LEU D 1 143 ? 10.533 54.655 50.998 1.00 57.58 140 LEU D O 1
ATOM 4351 N N . SER D 1 144 ? 11.877 54.972 49.183 1.00 55.34 141 SER D N 1
ATOM 4352 C CA . SER D 1 144 ? 12.262 56.393 49.443 1.00 57.81 141 SER D CA 1
ATOM 4353 C C . SER D 1 144 ? 12.126 57.277 48.182 1.00 56.31 141 SER D C 1
ATOM 4354 O O . SER D 1 144 ? 12.454 56.801 47.071 1.00 55.75 141 SER D O 1
ATOM 4357 N N . LEU D 1 145 ? 11.652 58.508 48.353 1.00 54.33 142 LEU D N 1
ATOM 4358 C CA . LEU D 1 145 ? 11.434 59.488 47.260 1.00 56.54 142 LEU D CA 1
ATOM 4359 C C . LEU D 1 145 ? 12.598 60.473 47.213 1.00 56.62 142 LEU D C 1
ATOM 4360 O O . LEU D 1 145 ? 12.991 60.961 48.278 1.00 58.44 142 LEU D O 1
ATOM 4365 N N . VAL D 1 146 ? 13.048 60.853 46.020 1.00 56.14 143 VAL D N 1
ATOM 4366 C CA . VAL D 1 146 ? 14.067 61.938 45.871 1.00 60.07 143 VAL D CA 1
ATOM 4367 C C . VAL D 1 146 ? 13.601 62.946 44.807 1.00 58.98 143 VAL D C 1
ATOM 4368 O O . VAL D 1 146 ? 13.011 62.536 43.791 1.00 56.93 143 VAL D O 1
ATOM 4380 N N . VAL D 1 148 ? 15.221 66.063 42.537 1.00 66.27 145 VAL D N 1
ATOM 4381 C CA . VAL D 1 148 ? 16.414 66.846 42.070 1.00 71.59 145 VAL D CA 1
ATOM 4382 C C . VAL D 1 148 ? 15.994 67.836 40.968 1.00 73.14 145 VAL D C 1
ATOM 4383 O O . VAL D 1 148 ? 16.547 68.952 40.890 1.00 75.14 145 VAL D O 1
#

B-factor: mean 42.72, std 12.5, range [19.81, 108.87]

Solvent-accessible surface area: 29145 Å² total

Secondary structure (DSSP, 8-state):
----EEEE----TTS---EETT-GGG----SSTTT--HHHHHHHHHHHHHHHTT-PPPPPPP--TT-EEEPPPHHHHHHHHHHHHHHHHT--HHHHHHHHT--HHHHHHHT-TTS---HHHHHHHHHHTT----B--/--EEEB----TTS---B-TT-TT-B---SSTTT--HHHHHHHHHHHHHHHTT-PPPPPPPPPTT-EEEPPPHHHHHHHHHHHHHHHHT--HHHHHHHHTS-THHHHGGG-TTS---HHHHHHHHHHTT----B--/----EEEB--PPTTS---B-TT-GGG----SSTTT--HHHHHHHHHHHHHHHTT-PPPPPPPPPTT-EEEPPPHHHHHHHHHHHHHHHHT--HHHHHHHHT--HHHHHHHT-TTS---HHHHHHHHHHTT----B--/--EEEB----TTS---EETTEEEEE---SSTTT--HHHHHHHHHHHHHHHTT-PPPPPPPP-TT-EEEPPPHHHHHHHHHHHHHHHHT--HHHHHHHHTS-GGGTTTTT-TTS---HHHHHHHHHHTT----B--

Sequence (544 aa):
VEIRYPVTLTPAPEGGYVSFVDIPEALTQGETVAEAEAAKDALLTAFDFFYFEDNELIPLPSPLNSHDHFIEVPLSVASKVLLLNAFLQSEITQQELARRIGKPKQEITRLFNLHHATKIDAVQLAAKALGKELSLVVIRYPVTLTPAPEGGYVSFVDIPEALTQGETVAEAEAAKDALLTAFDFYFEDNELIPLPSPLNSHDHFIEVPLSVASKVLLLNAFLQSEITQQELARRIGKPKQEITRLFNLHHATKIDAVQLAAKALGKELSLVVVEIRYPVTLTPAPEGGYVSFVDIPEALTQGETVAEAEAAKDALLTAFDFYFEDNELIPLPSPLNSHDHFIEVPLSVASKVLLLNAFLQSEITQQELARRIGKPKKQEITRLFNLHHATKIDAVQLAAKALGKELSLVVIRYPVTLTPAPEGGYVSFVDIPEALTQGETVAEAEAAKDALLTAFDFYFEDNELIPLPSPLNSHDHFIEVPLSVASKVLLLNAFLQSEITQQELARRIGKPKQEITRRLFNLHHATKIDAVQLAAKALGKELSLVV

Nearest PDB structures (foldseek):
  6u0i-assembly1_B  TM=1.005E+00  e=6.901E-22  Escherichia coli str. K-12 substr. DH10B
  6af4-assembly2_F  TM=7.540E-01  e=1.352E-01  Streptococcus pneumoniae TIGR4
  5k98-assembly1_P  TM=8.002E-01  e=2.512E-01  Escherichia coli MP020980.2
  3f52-assembly1_E  TM=7.718E-01  e=2.512E-01  Corynebacterium glutamicum
  3dnv-assembly1_B  TM=8.032E-01  e=2.657E-01  Escherichia coli K-12

InterPro domains:
  IPR001387 Cro/C1-type, helix-turn-helix domain [PF01381] (95-141)
  IPR001387 Cro/C1-type, helix-turn-helix domain [PS50943] (98-143)
  IPR001387 Cro/C1-type, helix-turn-helix domain [SM00530] (88-143)
  IPR001387 Cro/C1-type, helix-turn-helix domain [cd00093] (98-141)
  IPR010982 Lambda repressor-like, DNA-binding domain superfamily [SSF47413] (89-143)
  IPR031807 HicB-like antitoxin of toxin-antitoxin system [PF15970] (9-87)
  IPR035069 Antitoxin HicB/UPF0150 [SSF143100] (7-71)
  IPR051404 Type II Toxin-Antitoxin System Antitoxin [PTHR34504] (6-80)

Foldseek 3Di:
DDFWFFWDKQADPVAAIIGTPQQRQLDAGDNYPVRSCSSLVSLLVSLVVCLVVLHQRDDHDDDDPDTDTDTDDPQLVLLSVLSNLVSVLPDDLVLLCVLLVHPSVVSVLSNRSVHGDDSVVSQSSCVSSVHGDDDDD/DWFFWDWDADPVAWTTDGPQQHPQDDTDRYPVRSCSSQVSVVVSLQVCLVVLHQRGDHDDDDPPTDTDDDDPLVVLLNVLSNLVSVLPDDLVQLCVLLVHPSVLSSLSSGSPRDDDSVSSQSSCVSSVHGDDDDD/DDFWFFWDWDADVVAAITDGPQQRQLCAGDNYPVVSCSSQVSLLVSLVVCLVVLHQRGDHDDDDPPTDTDTDDPQLVLLSVLSNLVSVLPDDLCLLCVLLVHDSVVSVLSNRSPHGDDSVVSQSSCVSSVHGDDDDD/DWFFWDWDADPVAFTTQTPQQHQQDDTDRYPVRVCSSLVSVVVSLQVCLVVLHQRGDHDDDDPPTDTDDDDCQVVLLNVLSNLVVVLVDDLCQLCVLLVHDSVVSSLSSGSPRRDDSVSSQSSCVSSVHGDDDDD